Protein 4GL6 (pdb70)

Sequence (468 aa):
EISIKIETYLQEEYGEEFEVLSWNQPKLLPSDNGAIYATCISKNDPKHPFEGSYFNPEEPNSEIEIIYDGYGQRLLAKQESIEEAISQQAAENYYIQGDIIIPEEWQDIPVEEISQWKNYVDLCNQSNSDYKTLGSAWVYIDASTKGKTDEEEYQYEEVYRDKLGGQALLYVYYLDHKSFEKAEKILEIFTSGDEGSNFEDIIEGQPYFGTIRYGSDKFDDNLEIFKAAKQGKGHENEISIKIETYLQEEYGEEFEVLSWNQPKLLPSDNGAIYATCISKNDPKHPFEGSYFNPEEPNSEIEIIYDGYGQRLLAKQESIEEAISQAAENYYIQGDIIIPEEWQDIPVEEISQWKNYVDLCNQSNSDYKTLGSAWVYIDASTKGKTDEEEYQYEEVYRDKLGGQALLYVYYLDHKSFEKAEKILEIFTSGDEGSNFEDIIEGQPYFGTIRYGSDKFDDNLEIFKAAKQGK

Radius of gyration: 24.68 Å; Cα contacts (8 Å, |Δi|>4): 815; chains: 2; bounding box: 56×78×52 Å

Organism: Mediterraneibacter gnavus (strain ATCC 29149 / DSM 114966 / JCM 6515 / VPI C7-9) (NCBI:txid411470)

Secondary structure (DSSP, 8-state):
-HHHHHHHHHHHHHSS-EEEEEEE---SSTT----EEEEEEETTSTTS-EEEEEE--SSTTPPPEEEE--HHHHHHHH----HHHHHHH-SSEEEEEE----GGGTTS-HHHHTSHHHHHHHHBS-SSSB---EEEEEEEETT-----HHHHH--HHIIIIII-S-EEEEEEEE-HHHHHHHHHHHTTS-TT-S-HHHHHHHTTS-EEEE--TT-SS-SS-HHHHHHHHH--/-GGGSHHHHHHHHHHHHHSS-EEEEEEE---SSTT----EEEEEEETTSTTS-EEEEEE--SSTTPPPEEEE--HHHHHHHH----HHHHHHH-SSEEEEEE----GGGTTS-HHHHTSHHHHHHHHHHS-GGG-EEEEEEEEEETT-----HHHHH--HHIIIIII-SEEEEEEEEE-HHHHHHHHHHHTTS-TT-S-HHHHHHHTT--EEEE--TT-SS-SS-HHHHHHHHHT-

Foldseek 3Di:
DVQVLLQVVCCVVPVFGKGFLDKDADDPDPPDQHKIWTWMDTPVGQQATFIFIWGADDDPPGRIGGPAGGVLVVLLQVLLCVCVLVVQVFPDKDKAWFADDDPVCRPPDSVQSSPLVNVLVVQPPDPPGGDARTEIAMEGALVGHPDDLVRSQVSLCCQQPPNNFKYKYKYFHAHNVLSVVLSVQNRGDHPPRSDDVNCVSRPQTQMDIWIGGPDSGIPDDSVNSVCSNVPD/DVCQPPQNLLQVVCCVVPVFGKGFLDKDADDPDPPDQHKIWTWMDTPVGQQATFIFIWGFDDDPPGRIGGPAGGVLVVLLQVLLCVCVLVVQVFPDKDKAWFADQDPVCSPPDSVQCSPLVNVCVVLQVDDQVRFERTEIAMEGALVGHPQDLVRSQVSLCCQVPPSPGKYKYKYWHAHNVLSVVLSVQNRGDHPPRSDDVNVVSRPPTQMDIWIHGPDSGTPDDSVSSVCSNVPD

CATH classification: 3.10.450.570 (+1 more: 3.10.310.80)

B-factor: mean 61.01, std 19.53, range [30.27, 187.75]

InterPro domains:
  IPR032218 Protein of unknown function DUF5037 [PF16440] (29-270)

Solvent-accessible surface area: 22994 Å² total

Nearest PDB structures (foldseek):
  4gl6-assembly1_A  TM=1.002E+00  e=8.482E-48  Mediterraneibacter gnavus ATCC 29149
  6y2q-assembly1_B  TM=3.365E-01  e=1.304E+00  Escherichia coli K-12
  6y2r-assembly1_A  TM=3.409E-01  e=2.557E+00  Escherichia coli K-12
  6y2r-assembly1_B  TM=2.854E-01  e=1.666E+00  Escherichia coli K-12
  4gl6-assembly1_A  TM=9.861E-01  e=7.652E-46  Mediterraneibacter gnavus ATCC 29149

Structure (mmCIF, N/CA/C/O backbone):
data_4GL6
#
_entry.id   4GL6
#
_cell.length_a   148.653
_cell.length_b   84.139
_cell.length_c   53.031
_cell.angle_alpha   90.000
_cell.angle_beta   98.310
_cell.angle_gamma   90.000
#
_symmetry.space_group_name_H-M   'C 1 2 1'
#
loop_
_entity.id
_entity.type
_entity.pdbx_description
1 polymer 'hypothetical protein'
2 non-polymer GLYCEROL
3 water water
#
loop_
_atom_site.group_PDB
_atom_site.id
_atom_site.type_symbol
_atom_site.label_atom_id
_atom_site.label_alt_id
_atom_site.label_comp_id
_atom_site.label_asym_id
_atom_site.label_entity_id
_atom_site.label_seq_id
_atom_site.pdbx_PDB_ins_code
_atom_site.Cartn_x
_atom_site.Cartn_y
_atom_site.Cartn_z
_atom_site.occupancy
_atom_site.B_iso_or_equiv
_atom_site.auth_seq_id
_atom_site.auth_comp_id
_atom_site.auth_asym_id
_atom_site.auth_atom_id
_atom_site.pdbx_PDB_model_num
ATOM 1 N N . GLU A 1 5 ? 59.753 -12.333 -12.039 1.00 65.99 28 GLU A N 1
ATOM 2 C CA . GLU A 1 5 ? 58.527 -11.591 -11.673 1.00 66.36 28 GLU A CA 1
ATOM 3 C C . GLU A 1 5 ? 58.895 -10.499 -10.663 1.00 65.97 28 GLU A C 1
ATOM 4 O O . GLU A 1 5 ? 59.675 -10.720 -9.713 1.00 67.72 28 GLU A O 1
ATOM 10 N N . ILE A 1 6 ? 58.272 -9.343 -10.833 1.00 61.71 29 ILE A N 1
ATOM 11 C CA . ILE A 1 6 ? 58.541 -8.166 -10.000 1.00 57.95 29 ILE A CA 1
ATOM 12 C C . ILE A 1 6 ? 58.216 -8.370 -8.518 1.00 57.10 29 ILE A C 1
ATOM 13 O O . ILE A 1 6 ? 58.929 -7.875 -7.643 1.00 55.26 29 ILE A O 1
ATOM 18 N N . SER A 1 7 ? 57.167 -9.130 -8.242 1.00 60.90 30 SER A N 1
ATOM 19 C CA . SER A 1 7 ? 56.763 -9.403 -6.859 1.00 62.79 30 SER A CA 1
ATOM 20 C C . SER A 1 7 ? 57.814 -10.205 -6.109 1.00 65.43 30 SER A C 1
ATOM 21 O O . SER A 1 7 ? 58.132 -9.880 -4.963 1.00 67.59 30 SER A O 1
ATOM 24 N N . ILE A 1 8 ? 58.362 -11.222 -6.777 1.00 68.18 31 ILE A N 1
ATOM 25 C CA . ILE A 1 8 ? 59.380 -12.093 -6.184 1.00 69.75 31 ILE A CA 1
ATOM 26 C C . ILE A 1 8 ? 60.664 -11.297 -5.915 1.00 70.86 31 ILE A C 1
ATOM 27 O O . ILE A 1 8 ? 61.321 -11.528 -4.893 1.00 73.28 31 ILE A O 1
ATOM 32 N N . LYS A 1 9 ? 61.007 -10.363 -6.811 1.00 68.50 32 LYS A N 1
ATOM 33 C CA . LYS A 1 9 ? 62.192 -9.519 -6.615 1.00 67.24 32 LYS A CA 1
ATOM 34 C C . LYS A 1 9 ? 62.045 -8.664 -5.344 1.00 63.67 32 LYS A C 1
ATOM 35 O O . LYS A 1 9 ? 62.972 -8.601 -4.532 1.00 70.41 32 LYS A O 1
ATOM 41 N N . ILE A 1 10 ? 60.870 -8.060 -5.169 1.00 57.03 33 ILE A N 1
ATOM 42 C CA . ILE A 1 10 ? 60.572 -7.207 -4.009 1.00 53.85 33 ILE A CA 1
ATOM 43 C C . ILE A 1 10 ? 60.529 -8.031 -2.728 1.00 55.69 33 ILE A C 1
ATOM 44 O O . ILE A 1 10 ? 61.127 -7.633 -1.724 1.00 55.85 33 ILE A O 1
ATOM 49 N N . GLU A 1 11 ? 59.821 -9.161 -2.765 1.00 58.33 34 GLU A N 1
ATOM 50 C CA . GLU A 1 11 ? 59.749 -10.092 -1.618 1.00 59.13 34 GLU A CA 1
ATOM 51 C C . GLU A 1 11 ? 61.160 -10.561 -1.191 1.00 62.09 34 GLU A C 1
ATOM 52 O O . GLU A 1 11 ? 61.473 -10.576 0.011 1.00 63.86 34 GLU A O 1
ATOM 58 N N . THR A 1 12 ? 61.999 -10.911 -2.171 1.00 61.89 35 THR A N 1
ATOM 59 C CA . THR A 1 12 ? 63.369 -11.372 -1.896 1.00 64.25 35 THR A CA 1
ATOM 60 C C . THR A 1 12 ? 64.216 -10.276 -1.256 1.00 62.63 35 THR A C 1
ATOM 61 O O . THR A 1 12 ? 64.952 -10.544 -0.305 1.00 63.27 35 THR A O 1
ATOM 65 N N . TYR A 1 13 ? 64.090 -9.051 -1.763 1.00 59.41 36 TYR A N 1
ATOM 66 C CA . TYR A 1 13 ? 64.816 -7.916 -1.195 1.00 58.45 36 TYR A CA 1
ATOM 67 C C . TYR A 1 13 ? 64.435 -7.668 0.279 1.00 57.42 36 TYR A C 1
ATOM 68 O O . TYR A 1 13 ? 65.314 -7.591 1.133 1.00 61.67 36 TYR A O 1
ATOM 77 N N . LEU A 1 14 ? 63.136 -7.525 0.545 1.00 55.10 37 LEU A N 1
ATOM 78 C CA . LEU A 1 14 ? 62.618 -7.255 1.896 1.00 54.73 37 LEU A CA 1
ATOM 79 C C . LEU A 1 14 ? 63.051 -8.303 2.923 1.00 60.52 37 LEU A C 1
ATOM 80 O O . LEU A 1 14 ? 63.479 -7.942 4.037 1.00 62.04 37 LEU A O 1
ATOM 85 N N . GLN A 1 15 ? 62.990 -9.580 2.528 1.00 66.00 38 GLN A N 1
ATOM 86 C CA . GLN A 1 15 ? 63.424 -10.678 3.394 1.00 70.94 38 GLN A CA 1
ATOM 87 C C . GLN A 1 15 ? 64.924 -10.601 3.679 1.00 74.30 38 GLN A C 1
ATOM 88 O O . GLN A 1 15 ? 65.328 -10.710 4.837 1.00 75.46 38 GLN A O 1
ATOM 94 N N . GLU A 1 16 ? 65.727 -10.421 2.628 1.00 74.05 39 GLU A N 1
ATOM 95 C CA . GLU A 1 16 ? 67.179 -10.256 2.772 1.00 78.33 39 GLU A CA 1
ATOM 96 C C . GLU A 1 16 ? 67.545 -9.020 3.600 1.00 74.98 39 GLU A C 1
ATOM 97 O O . GLU A 1 16 ? 68.480 -9.074 4.383 1.00 73.72 39 GLU A O 1
ATOM 103 N N . GLU A 1 17 ? 66.796 -7.931 3.448 1.00 75.71 40 GLU A N 1
ATOM 104 C CA . GLU A 1 17 ? 67.088 -6.685 4.171 1.00 75.46 40 GLU A CA 1
ATOM 105 C C . GLU A 1 17 ? 66.651 -6.692 5.643 1.00 72.78 40 GLU A C 1
ATOM 106 O O . GLU A 1 17 ? 67.327 -6.074 6.462 1.00 67.95 40 GLU A O 1
ATOM 112 N N . TYR A 1 18 ? 65.559 -7.390 5.979 1.00 70.67 41 TYR A N 1
ATOM 113 C CA . TYR A 1 18 ? 64.976 -7.322 7.337 1.00 68.76 41 TYR A CA 1
ATOM 114 C C . TYR A 1 18 ? 64.793 -8.610 8.170 1.00 71.09 41 TYR A C 1
ATOM 115 O O . TYR A 1 18 ? 64.334 -8.515 9.310 1.00 73.80 41 TYR A O 1
ATOM 124 N N . GLY A 1 19 ? 65.115 -9.793 7.636 1.00 72.94 42 GLY A N 1
ATOM 125 C CA . GLY A 1 19 ? 65.029 -11.062 8.410 1.00 80.22 42 GLY A CA 1
ATOM 126 C C . GLY A 1 19 ? 63.724 -11.850 8.366 1.00 83.72 42 GLY A C 1
ATOM 127 O O . GLY A 1 19 ? 63.757 -13.078 8.335 1.00 92.76 42 GLY A O 1
ATOM 128 N N . GLU A 1 20 ? 62.588 -11.150 8.389 1.00 83.69 43 GLU A N 1
ATOM 129 C CA . GLU A 1 20 ? 61.250 -11.759 8.298 1.00 81.89 43 GLU A CA 1
ATOM 130 C C . GLU A 1 20 ? 60.916 -12.028 6.847 1.00 79.77 43 GLU A C 1
ATOM 131 O O . GLU A 1 20 ? 61.616 -11.556 5.955 1.00 79.83 43 GLU A O 1
ATOM 137 N N . GLU A 1 21 ? 59.815 -12.741 6.613 1.00 75.02 44 GLU A N 1
ATOM 138 C CA . GLU A 1 21 ? 59.318 -12.961 5.250 1.00 76.38 44 GLU A CA 1
ATOM 139 C C . GLU A 1 21 ? 58.114 -12.039 5.014 1.00 72.38 44 GLU A C 1
ATOM 140 O O . GLU A 1 21 ? 57.377 -11.686 5.952 1.00 65.25 44 GLU A O 1
ATOM 146 N N . PHE A 1 22 ? 57.970 -11.636 3.751 1.00 67.87 45 PHE A N 1
ATOM 147 C CA . PHE A 1 22 ? 56.974 -10.676 3.303 1.00 63.00 45 PHE A CA 1
ATOM 148 C C . PHE A 1 22 ? 56.240 -11.192 2.078 1.00 63.50 45 PHE A C 1
ATOM 149 O O . PHE A 1 22 ? 56.681 -12.141 1.434 1.00 66.98 45 PHE A O 1
ATOM 157 N N . GLU A 1 23 ? 55.123 -10.534 1.774 1.00 63.53 46 GLU A N 1
ATOM 158 C CA . GLU A 1 23 ? 54.296 -10.833 0.611 1.00 63.84 46 GLU A CA 1
ATOM 159 C C . GLU A 1 23 ? 53.920 -9.495 -0.033 1.00 59.79 46 GLU A C 1
ATOM 160 O O . GLU A 1 23 ? 53.582 -8.545 0.667 1.00 56.51 46 GLU A O 1
ATOM 166 N N . VAL A 1 24 ? 54.040 -9.415 -1.354 1.00 60.09 47 VAL A N 1
ATOM 167 C CA . VAL A 1 24 ? 53.594 -8.261 -2.122 1.00 53.10 47 VAL A CA 1
ATOM 168 C C . VAL A 1 24 ? 52.171 -8.637 -2.492 1.00 51.12 47 VAL A C 1
ATOM 169 O O . VAL A 1 24 ? 51.971 -9.558 -3.266 1.00 52.37 47 VAL A O 1
ATOM 173 N N . LEU A 1 25 ? 51.186 -7.955 -1.914 1.00 52.39 48 LEU A N 1
ATOM 174 C CA . LEU A 1 25 ? 49.764 -8.227 -2.216 1.00 49.93 48 LEU A CA 1
ATOM 175 C C . LEU A 1 25 ? 49.406 -7.793 -3.632 1.00 48.26 48 LEU A C 1
ATOM 176 O O . LEU A 1 25 ? 48.650 -8.464 -4.312 1.00 49.88 48 LEU A O 1
ATOM 181 N N . SER A 1 26 ? 49.950 -6.664 -4.064 1.00 51.39 49 SER A N 1
ATOM 182 C CA . SER A 1 26 ? 49.732 -6.139 -5.422 1.00 50.06 49 SER A CA 1
ATOM 183 C C . SER A 1 26 ? 50.712 -5.010 -5.711 1.00 50.93 49 SER A C 1
ATOM 184 O O . SER A 1 26 ? 51.379 -4.478 -4.803 1.00 49.36 49 SER A O 1
ATOM 187 N N . TRP A 1 27 ? 50.805 -4.662 -6.983 1.00 50.40 50 TRP A N 1
ATOM 188 C CA . TRP A 1 27 ? 51.625 -3.539 -7.376 1.00 47.96 50 TRP A CA 1
ATOM 189 C C . TRP A 1 27 ? 51.099 -2.856 -8.577 1.00 48.16 50 TRP A C 1
ATOM 190 O O . TRP A 1 27 ? 50.454 -3.452 -9.438 1.00 53.03 50 TRP A O 1
ATOM 201 N N . ASN A 1 28 ? 51.487 -1.600 -8.649 1.00 48.06 51 ASN A N 1
ATOM 202 C CA . ASN A 1 28 ? 50.972 -0.642 -9.563 1.00 52.91 51 ASN A CA 1
ATOM 203 C C . ASN A 1 28 ? 52.137 0.110 -10.249 1.00 49.32 51 ASN A C 1
ATOM 204 O O . ASN A 1 28 ? 53.117 0.446 -9.584 1.00 46.39 51 ASN A O 1
ATOM 209 N N . GLN A 1 29 ? 52.044 0.328 -11.567 1.00 45.67 52 GLN A N 1
ATOM 210 C CA . GLN A 1 29 ? 53.080 1.055 -12.326 1.00 45.31 52 GLN A CA 1
ATOM 211 C C . GLN A 1 29 ? 52.411 2.012 -13.281 1.00 44.57 52 GLN A C 1
ATOM 212 O O . GLN A 1 29 ? 52.245 1.690 -14.452 1.00 47.67 52 GLN A O 1
ATOM 218 N N . PRO A 1 30 ? 52.022 3.200 -12.796 1.00 46.22 53 PRO A N 1
ATOM 219 C CA . PRO A 1 30 ? 51.367 4.178 -13.700 1.00 48.80 53 PRO A CA 1
ATOM 220 C C . PRO A 1 30 ? 52.308 4.541 -14.834 1.00 52.62 53 PRO A C 1
ATOM 221 O O . PRO A 1 30 ? 53.519 4.634 -14.636 1.00 59.49 53 PRO A O 1
ATOM 225 N N . LYS A 1 31 ? 51.734 4.726 -16.006 1.00 58.23 54 LYS A N 1
ATOM 226 C CA . LYS A 1 31 ? 52.499 4.848 -17.262 1.00 64.74 54 LYS A CA 1
ATOM 227 C C . LYS A 1 31 ? 51.455 4.913 -18.320 1.00 68.65 54 LYS A C 1
ATOM 228 O O . LYS A 1 31 ? 50.467 4.192 -18.199 1.00 67.40 54 LYS A O 1
ATOM 234 N N . LEU A 1 32 ? 51.664 5.743 -19.341 1.00 72.20 55 LEU A N 1
ATOM 235 C CA . LEU A 1 32 ? 50.685 5.882 -20.417 1.00 73.20 55 LEU A CA 1
ATOM 236 C C . LEU A 1 32 ? 50.975 4.829 -21.507 1.00 74.89 55 LEU A C 1
ATOM 237 O O . LEU A 1 32 ? 50.035 4.324 -22.119 1.00 80.98 55 LEU A O 1
ATOM 242 N N . LEU A 1 33 ? 52.253 4.509 -21.741 1.00 72.83 56 LEU A N 1
ATOM 243 C CA . LEU A 1 33 ? 52.673 3.503 -22.728 1.00 76.64 56 LEU A CA 1
ATOM 244 C C . LEU A 1 33 ? 53.346 2.311 -22.031 1.00 77.29 56 LEU A C 1
ATOM 245 O O . LEU A 1 33 ? 54.022 2.541 -21.047 1.00 76.44 56 LEU A O 1
ATOM 250 N N . PRO A 1 34 ? 53.202 1.045 -22.546 1.00 94.00 57 PRO A N 1
ATOM 251 C CA . PRO A 1 34 ? 53.920 -0.095 -21.902 1.00 91.08 57 PRO A CA 1
ATOM 252 C C . PRO A 1 34 ? 55.463 0.079 -21.935 1.00 84.18 57 PRO A C 1
ATOM 253 O O . PRO A 1 34 ? 56.167 -0.431 -21.071 1.00 87.81 57 PRO A O 1
ATOM 257 N N . SER A 1 35 ? 55.940 0.794 -22.946 1.00 83.14 58 SER A N 1
ATOM 258 C CA . SER A 1 35 ? 57.327 1.226 -23.099 1.00 82.57 58 SER A CA 1
ATOM 259 C C . SER A 1 35 ? 57.911 2.042 -21.925 1.00 78.21 58 SER A C 1
ATOM 260 O O . SER A 1 35 ? 59.115 1.990 -21.705 1.00 75.86 58 SER A O 1
ATOM 263 N N . ASP A 1 36 ? 57.088 2.804 -21.198 1.00 81.53 59 ASP A N 1
ATOM 264 C CA . ASP A 1 36 ? 57.585 3.632 -20.076 1.00 86.25 59 ASP A CA 1
ATOM 265 C C . ASP A 1 36 ? 57.914 2.683 -18.932 1.00 79.47 59 ASP A C 1
ATOM 266 O O . ASP A 1 36 ? 57.186 1.710 -18.713 1.00 80.69 59 ASP A O 1
ATOM 271 N N . ASN A 1 37 ? 59.008 2.964 -18.233 1.00 70.95 60 ASN A N 1
ATOM 272 C CA . ASN A 1 37 ? 59.439 2.160 -17.106 1.00 68.54 60 ASN A CA 1
ATOM 273 C C . ASN A 1 37 ? 59.512 3.068 -15.874 1.00 67.35 60 ASN A C 1
ATOM 274 O O . ASN A 1 37 ? 60.568 3.249 -15.255 1.00 66.94 60 ASN A O 1
ATOM 279 N N . GLY A 1 38 ? 58.362 3.643 -15.529 1.00 59.12 61 GLY A N 1
ATOM 280 C CA . GLY A 1 38 ? 58.242 4.474 -14.343 1.00 54.90 61 GLY A CA 1
ATOM 281 C C . GLY A 1 38 ? 58.348 3.703 -13.031 1.00 51.81 61 GLY A C 1
ATOM 282 O O . GLY A 1 38 ? 58.528 2.479 -13.010 1.00 52.10 61 GLY A O 1
ATOM 283 N N . ALA A 1 39 ? 58.220 4.437 -11.929 1.00 47.54 62 ALA A N 1
ATOM 284 C CA . ALA A 1 39 ? 58.284 3.858 -10.592 1.00 45.05 62 ALA A CA 1
ATOM 285 C C . ALA A 1 39 ? 57.190 2.792 -10.376 1.00 45.26 62 ALA A C 1
ATOM 286 O O . ALA A 1 39 ? 56.075 2.918 -10.921 1.00 46.13 62 ALA A O 1
ATOM 288 N N . ILE A 1 40 ? 57.533 1.745 -9.618 1.00 42.41 63 ILE A N 1
ATOM 289 C CA . ILE A 1 40 ? 56.623 0.665 -9.250 1.00 42.14 63 ILE A CA 1
ATOM 290 C C . ILE A 1 40 ? 56.217 0.895 -7.804 1.00 42.78 63 ILE A C 1
ATOM 291 O O . ILE A 1 40 ? 57.086 0.944 -6.920 1.00 44.40 63 ILE A O 1
ATOM 296 N N . TYR A 1 41 ? 54.907 1.008 -7.567 1.00 43.53 64 TYR A N 1
ATOM 297 C CA . TYR A 1 41 ? 5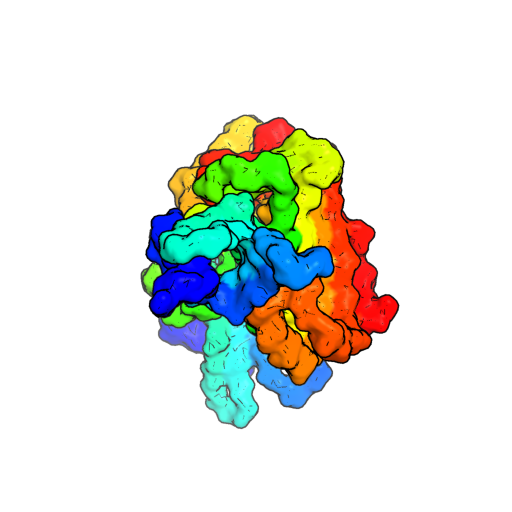4.325 1.208 -6.227 1.00 43.97 64 TYR A CA 1
ATOM 298 C C . TYR A 1 41 ? 53.695 -0.125 -5.777 1.00 41.69 64 TYR A C 1
ATOM 299 O O . TYR A 1 41 ? 52.684 -0.543 -6.309 1.00 43.24 64 TYR A O 1
ATOM 308 N N . ALA A 1 42 ? 54.308 -0.752 -4.780 1.00 41.48 65 ALA A N 1
ATOM 309 C CA . ALA A 1 42 ? 53.938 -2.070 -4.279 1.00 45.36 65 ALA A CA 1
ATOM 310 C C . ALA A 1 42 ? 53.271 -2.040 -2.899 1.00 48.54 65 ALA A C 1
ATOM 311 O O . ALA A 1 42 ? 53.849 -1.472 -1.969 1.00 47.20 65 ALA A O 1
ATOM 313 N N . THR A 1 43 ? 52.095 -2.677 -2.762 1.00 45.80 66 THR A N 1
ATOM 314 C CA . THR A 1 43 ? 51.411 -2.838 -1.470 1.00 44.22 66 THR A CA 1
ATOM 315 C C . THR A 1 43 ? 51.928 -4.142 -0.869 1.00 45.56 66 THR A C 1
ATOM 316 O O . THR A 1 43 ? 51.664 -5.221 -1.406 1.00 46.97 66 THR A O 1
ATOM 320 N N . CYS A 1 44 ? 52.640 -4.028 0.248 1.00 45.66 67 CYS A N 1
ATOM 321 C CA . CYS A 1 44 ? 53.315 -5.159 0.890 1.00 50.33 67 CYS A CA 1
ATOM 322 C C . CYS A 1 44 ? 52.823 -5.438 2.312 1.00 48.32 67 CYS A C 1
ATOM 323 O O . CYS A 1 44 ? 52.291 -4.550 2.961 1.00 50.28 67 CYS A O 1
ATOM 326 N N . ILE A 1 45 ? 53.004 -6.675 2.779 1.00 48.82 68 ILE A N 1
ATOM 327 C CA . ILE A 1 45 ? 52.757 -7.061 4.185 1.00 53.06 68 ILE A CA 1
ATOM 328 C C . ILE A 1 45 ? 53.908 -7.940 4.669 1.00 57.15 68 ILE A C 1
ATOM 329 O O . ILE A 1 45 ? 54.600 -8.561 3.851 1.00 54.78 68 ILE A O 1
ATOM 334 N N . SER A 1 46 ? 54.139 -7.947 5.980 1.00 60.20 69 SER A N 1
ATOM 335 C CA . SER A 1 46 ? 55.069 -8.894 6.595 1.00 61.63 69 SER A CA 1
ATOM 336 C C . SER A 1 46 ? 54.137 -10.026 7.044 1.00 65.74 69 SER A C 1
ATOM 337 O O . SER A 1 46 ? 53.009 -9.751 7.482 1.00 65.62 69 SER A O 1
ATOM 340 N N . LYS A 1 47 ? 54.577 -11.283 6.917 1.00 71.52 70 LYS A N 1
ATOM 341 C CA . LYS A 1 47 ? 53.747 -12.428 7.335 1.00 72.93 70 LYS A CA 1
ATOM 342 C C . LYS A 1 47 ? 53.380 -12.314 8.817 1.00 69.30 70 LYS A C 1
ATOM 343 O O . LYS A 1 47 ? 52.298 -12.723 9.198 1.00 67.77 70 LYS A O 1
ATOM 349 N N . ASN A 1 48 ? 54.272 -11.734 9.625 1.00 69.58 71 ASN A N 1
ATOM 350 C CA . ASN A 1 48 ? 54.013 -11.500 11.054 1.00 73.63 71 ASN A CA 1
ATOM 351 C C . ASN A 1 48 ? 53.007 -10.414 11.385 1.00 69.32 71 ASN A C 1
ATOM 352 O O . ASN A 1 48 ? 52.541 -10.385 12.506 1.00 73.74 71 ASN A O 1
ATOM 357 N N . ASP A 1 49 ? 52.693 -9.519 10.445 1.00 72.70 72 ASP A N 1
ATOM 358 C CA . ASP A 1 49 ? 51.688 -8.432 10.639 1.00 64.76 72 ASP A CA 1
ATOM 359 C C . ASP A 1 49 ? 50.821 -8.370 9.372 1.00 58.21 72 ASP A C 1
ATOM 360 O O . ASP A 1 49 ? 50.668 -7.325 8.745 1.00 55.90 72 ASP A O 1
ATOM 365 N N . PRO A 1 50 ? 50.207 -9.505 9.024 1.00 62.37 73 PRO A N 1
ATOM 366 C CA . PRO A 1 50 ? 49.530 -9.641 7.740 1.00 62.38 73 PRO A CA 1
ATOM 367 C C . PRO A 1 50 ? 48.291 -8.795 7.475 1.00 57.82 73 PRO A C 1
ATOM 368 O O . PRO A 1 50 ? 47.904 -8.695 6.315 1.00 54.84 73 PRO A O 1
ATOM 372 N N . LYS A 1 51 ? 47.673 -8.216 8.503 1.00 59.54 74 LYS A N 1
ATOM 373 C CA . LYS A 1 51 ? 46.450 -7.425 8.300 1.00 61.85 74 LYS A CA 1
ATOM 374 C C . LYS A 1 51 ? 46.714 -5.940 7.978 1.00 57.88 74 LYS A C 1
ATOM 375 O O . LYS A 1 51 ? 45.773 -5.256 7.597 1.00 55.13 74 LYS A O 1
ATOM 381 N N . HIS A 1 52 ? 47.961 -5.454 8.113 1.00 52.95 75 HIS A N 1
ATOM 382 C CA . HIS A 1 52 ? 48.309 -4.026 7.914 1.00 45.85 75 HIS A CA 1
ATOM 383 C C . HIS A 1 52 ? 49.321 -3.750 6.833 1.00 45.20 75 HIS A C 1
ATOM 384 O O . HIS A 1 52 ? 50.547 -3.707 7.097 1.00 46.92 75 HIS A O 1
ATOM 391 N N . PRO A 1 53 ? 48.842 -3.523 5.601 1.00 43.28 76 PRO A N 1
ATOM 392 C CA . PRO A 1 53 ? 49.783 -3.329 4.499 1.00 44.33 76 PRO A CA 1
ATOM 393 C C . PRO A 1 53 ? 50.514 -1.991 4.500 1.00 43.79 76 PRO A C 1
ATOM 394 O O . PRO A 1 53 ? 50.092 -1.053 5.164 1.00 42.07 76 PRO A O 1
ATOM 398 N N . PHE A 1 54 ? 51.627 -1.947 3.770 1.00 46.86 77 PHE A N 1
ATOM 399 C CA . PHE A 1 54 ? 52.431 -0.732 3.595 1.00 48.15 77 PHE A CA 1
ATOM 400 C C . PHE A 1 54 ? 52.931 -0.618 2.166 1.00 50.13 77 PHE A C 1
ATOM 401 O O . PHE A 1 54 ? 53.141 -1.640 1.511 1.00 55.41 77 PHE A O 1
ATOM 409 N N . GLU A 1 55 ? 53.108 0.622 1.699 1.00 51.55 78 GLU A N 1
ATOM 410 C CA . GLU A 1 55 ? 53.535 0.884 0.326 1.00 50.62 78 GLU A CA 1
ATOM 411 C C . GLU A 1 55 ? 55.041 1.098 0.262 1.00 49.49 78 GLU A C 1
ATOM 412 O O . GLU A 1 55 ? 55.641 1.632 1.181 1.00 56.39 78 GLU A O 1
ATOM 418 N N . GLY A 1 56 ? 55.632 0.612 -0.823 1.00 49.83 79 GLY A N 1
ATOM 419 C CA . GLY A 1 56 ? 57.051 0.738 -1.136 1.00 45.39 79 GLY A CA 1
ATOM 420 C C . GLY A 1 56 ? 57.176 1.188 -2.586 1.00 45.08 79 GLY A C 1
ATOM 421 O O . GLY A 1 56 ? 56.315 0.899 -3.415 1.00 47.32 79 GLY A O 1
ATOM 422 N N . SER A 1 57 ? 58.267 1.877 -2.884 1.00 47.29 80 SER A N 1
ATOM 423 C CA . SER A 1 57 ? 58.515 2.479 -4.179 1.00 46.46 80 SER A CA 1
ATOM 424 C C . SER A 1 57 ? 59.791 1.818 -4.758 1.00 48.38 80 SER A C 1
ATOM 425 O O . SER A 1 57 ? 60.824 1.833 -4.103 1.00 52.22 80 SER A O 1
ATOM 428 N N . TYR A 1 58 ? 59.699 1.205 -5.950 1.00 48.02 81 TYR A N 1
ATOM 429 C CA . TYR A 1 58 ? 60.826 0.488 -6.602 1.00 47.85 81 TYR A CA 1
ATOM 430 C C . TYR A 1 58 ? 60.976 0.845 -8.092 1.00 50.18 81 TYR A C 1
ATOM 431 O O . TYR A 1 58 ? 60.076 1.418 -8.694 1.00 45.48 81 TYR A O 1
ATOM 440 N N . PHE A 1 59 ? 62.146 0.528 -8.651 1.00 55.36 82 PHE A N 1
ATOM 441 C CA . PHE A 1 59 ? 62.451 0.686 -10.088 1.00 59.43 82 PHE A CA 1
ATOM 442 C C . PHE A 1 59 ? 63.033 -0.648 -10.551 1.00 57.35 82 PHE A C 1
ATOM 443 O O . PHE A 1 59 ? 63.901 -1.198 -9.871 1.00 54.99 82 PHE A O 1
ATOM 451 N N . ASN A 1 60 ? 62.529 -1.158 -11.677 1.00 56.20 83 ASN A N 1
ATOM 452 C CA . ASN A 1 60 ? 62.950 -2.441 -12.235 1.00 59.60 83 ASN A CA 1
ATOM 453 C C . ASN A 1 60 ? 63.650 -2.178 -13.566 1.00 63.92 83 ASN A C 1
ATOM 454 O O . ASN A 1 60 ? 62.974 -1.795 -14.518 1.00 60.27 83 ASN A O 1
ATOM 459 N N . PRO A 1 61 ? 64.997 -2.384 -13.643 1.00 70.00 84 PRO A N 1
ATOM 460 C CA . PRO A 1 61 ? 65.718 -2.084 -14.898 1.00 73.31 84 PRO A CA 1
ATOM 461 C C . PRO A 1 61 ? 65.280 -2.892 -16.132 1.00 80.07 84 PRO A C 1
ATOM 462 O O . PRO A 1 61 ? 64.748 -3.995 -15.987 1.00 77.55 84 PRO A O 1
ATOM 466 N N . GLU A 1 62 ? 65.554 -2.337 -17.318 1.00 91.25 85 GLU A N 1
ATOM 467 C CA . GLU A 1 62 ? 65.136 -2.901 -18.621 1.00 99.52 85 GLU A CA 1
ATOM 468 C C . GLU A 1 62 ? 65.612 -4.345 -18.916 1.00 100.68 85 GLU A C 1
ATOM 469 O O . GLU A 1 62 ? 64.782 -5.247 -18.975 1.00 96.07 85 GLU A O 1
ATOM 475 N N . GLU A 1 63 ? 66.928 -4.544 -19.064 1.00 108.49 86 GLU A N 1
ATOM 476 C CA . GLU A 1 63 ? 67.576 -5.862 -19.401 1.00 115.39 86 GLU A CA 1
ATOM 477 C C . GLU A 1 63 ? 67.201 -7.041 -18.436 1.00 106.67 86 GLU A C 1
ATOM 478 O O . GLU A 1 63 ? 66.765 -6.785 -17.307 1.00 92.72 86 GLU A O 1
ATOM 484 N N . PRO A 1 64 ? 67.393 -8.323 -18.871 1.00 120.89 87 PRO A N 1
ATOM 485 C CA . PRO A 1 64 ? 66.898 -9.474 -18.087 1.00 118.25 87 PRO A CA 1
ATOM 486 C C . PRO A 1 64 ? 67.684 -9.818 -16.820 1.00 113.36 87 PRO A C 1
ATOM 487 O O . PRO A 1 64 ? 68.879 -9.507 -16.730 1.00 106.39 87 PRO A O 1
ATOM 491 N N . ASN A 1 65 ? 66.990 -10.454 -15.866 1.00 109.57 88 ASN A N 1
ATOM 492 C CA . ASN A 1 65 ? 67.549 -10.854 -14.557 1.00 109.22 88 ASN A CA 1
ATOM 493 C C . ASN A 1 65 ? 68.146 -9.690 -13.755 1.00 106.58 88 ASN A C 1
ATOM 494 O O . ASN A 1 65 ? 69.088 -9.876 -12.974 1.00 112.54 88 ASN A O 1
ATOM 499 N N . SER A 1 66 ? 67.576 -8.498 -13.945 1.00 97.77 89 SER A N 1
ATOM 500 C CA . SER A 1 66 ? 68.055 -7.273 -13.305 1.00 91.98 89 SER A CA 1
ATOM 501 C C . SER A 1 66 ? 67.685 -7.273 -11.838 1.00 85.70 89 SER A C 1
ATOM 502 O O . SER A 1 66 ? 66.591 -7.726 -11.484 1.00 86.99 89 SER A O 1
ATOM 505 N N . GLU A 1 67 ? 68.598 -6.799 -10.991 1.00 82.29 90 GLU A N 1
ATOM 506 C CA . GLU A 1 67 ? 68.317 -6.694 -9.565 1.00 83.77 90 GLU A CA 1
ATOM 507 C C . GLU A 1 67 ? 67.483 -5.444 -9.373 1.00 75.96 90 GLU A C 1
ATOM 508 O O . GLU A 1 67 ? 67.796 -4.388 -9.940 1.00 76.66 90 GLU A O 1
ATOM 514 N N . ILE A 1 68 ? 66.407 -5.590 -8.602 1.00 68.30 91 ILE A N 1
ATOM 515 C CA . ILE A 1 68 ? 65.454 -4.506 -8.355 1.00 63.55 91 ILE A CA 1
ATOM 516 C C . ILE A 1 68 ? 66.142 -3.364 -7.594 1.00 62.85 91 ILE A C 1
ATOM 517 O O . ILE A 1 68 ? 66.957 -3.625 -6.711 1.00 65.80 91 ILE A O 1
ATOM 522 N N . GLU A 1 69 ? 65.840 -2.118 -7.970 1.00 60.73 92 GLU A N 1
ATOM 523 C CA . GLU A 1 69 ? 66.369 -0.915 -7.299 1.00 59.11 92 GLU A CA 1
ATOM 524 C C . GLU A 1 69 ? 65.284 -0.356 -6.370 1.00 55.52 92 GLU A C 1
ATOM 525 O O . GLU A 1 69 ? 64.090 -0.454 -6.663 1.00 53.94 92 GLU A O 1
ATOM 531 N N . ILE A 1 70 ? 65.707 0.225 -5.254 1.00 52.33 93 ILE A N 1
ATOM 532 C CA . ILE A 1 70 ? 64.805 0.721 -4.221 1.00 50.21 93 ILE A CA 1
ATOM 533 C C . ILE A 1 70 ? 64.761 2.243 -4.254 1.00 50.51 93 ILE A C 1
ATOM 534 O O . ILE A 1 70 ? 65.798 2.885 -4.098 1.00 52.86 93 ILE A O 1
ATOM 539 N N . ILE A 1 71 ? 63.580 2.815 -4.475 1.00 46.91 94 ILE A N 1
ATOM 540 C CA . ILE A 1 71 ? 63.402 4.263 -4.381 1.00 47.88 94 ILE A CA 1
ATOM 541 C C . ILE A 1 71 ? 63.257 4.497 -2.863 1.00 50.83 94 ILE A C 1
ATOM 542 O O . ILE A 1 71 ? 64.081 5.187 -2.255 1.00 55.37 94 ILE A O 1
ATOM 547 N N . TYR A 1 72 ? 62.232 3.885 -2.265 1.00 50.67 95 TYR A N 1
ATOM 548 C CA . TYR A 1 72 ? 62.053 3.853 -0.799 1.00 49.69 95 TYR A CA 1
ATOM 549 C C . TYR A 1 72 ? 61.155 2.668 -0.436 1.00 49.36 95 TYR A C 1
ATOM 550 O O . TYR A 1 72 ? 59.989 2.666 -0.820 1.00 43.77 95 TYR A O 1
ATOM 559 N N . ASP A 1 73 ? 61.706 1.683 0.293 1.00 54.12 96 ASP A N 1
ATOM 560 C CA . ASP A 1 73 ? 60.975 0.427 0.619 1.00 52.68 96 ASP A CA 1
ATOM 561 C C . ASP A 1 73 ? 59.742 0.535 1.508 1.00 50.18 96 ASP A C 1
ATOM 562 O O . ASP A 1 73 ? 58.919 -0.389 1.547 1.00 53.18 96 ASP A O 1
ATOM 567 N N . GLY A 1 74 ? 59.647 1.654 2.224 1.00 49.56 97 GLY A N 1
ATOM 568 C CA . GLY A 1 74 ? 58.517 1.955 3.081 1.00 48.28 97 GLY A CA 1
ATOM 569 C C . GLY A 1 74 ? 58.431 1.218 4.391 1.00 46.69 97 GLY A C 1
ATOM 570 O O . GLY A 1 74 ? 57.440 1.397 5.088 1.00 47.90 97 GLY A O 1
ATOM 571 N N . TYR A 1 75 ? 59.449 0.424 4.748 1.00 47.84 98 TYR A N 1
ATOM 572 C CA . TYR A 1 75 ? 59.366 -0.417 5.941 1.00 48.93 98 TYR A CA 1
ATOM 573 C C . TYR A 1 75 ? 59.586 0.330 7.227 1.00 49.26 98 TYR A C 1
ATOM 574 O O . TYR A 1 75 ? 58.914 0.032 8.215 1.00 54.42 98 TYR A O 1
ATOM 583 N N . GLY A 1 76 ? 60.519 1.280 7.239 1.00 51.47 99 GLY A N 1
ATOM 584 C CA . GLY A 1 76 ? 60.760 2.108 8.441 1.00 56.08 99 GLY A CA 1
ATOM 585 C C . GLY A 1 76 ? 59.494 2.873 8.798 1.00 51.15 99 GLY A C 1
ATOM 586 O O . GLY A 1 76 ? 59.078 2.955 9.962 1.00 55.53 99 GLY A O 1
ATOM 587 N N . GLN A 1 77 ? 58.886 3.397 7.750 1.00 47.62 100 GLN A N 1
ATOM 588 C CA . GLN A 1 77 ? 57.609 4.071 7.796 1.00 47.87 100 GLN A CA 1
ATOM 589 C C . GLN A 1 77 ? 56.526 3.172 8.422 1.00 45.62 100 GLN A C 1
ATOM 590 O O . GLN A 1 77 ? 55.758 3.620 9.270 1.00 46.88 100 GLN A O 1
ATOM 596 N N . ARG A 1 78 ? 56.472 1.912 7.991 1.00 49.35 101 ARG A N 1
ATOM 597 C CA . ARG A 1 78 ? 55.497 0.932 8.509 1.00 50.06 101 ARG A CA 1
ATOM 598 C C . ARG A 1 78 ? 55.677 0.657 9.994 1.00 49.37 101 ARG A C 1
ATOM 599 O O . ARG A 1 78 ? 54.693 0.559 10.725 1.00 52.13 101 ARG A O 1
ATOM 607 N N . LEU A 1 79 ? 56.923 0.507 10.418 1.00 47.58 102 LEU A N 1
ATOM 608 C CA . LEU A 1 79 ? 57.225 0.281 11.824 1.00 50.36 102 LEU A CA 1
ATOM 609 C C . LEU A 1 79 ? 56.757 1.458 12.688 1.00 51.36 102 LEU A C 1
ATOM 610 O O . LEU A 1 79 ? 56.289 1.237 13.814 1.00 56.55 102 LEU A O 1
ATOM 615 N N . LEU A 1 80 ? 56.870 2.689 12.168 1.00 48.88 103 LEU A N 1
ATOM 616 C CA . LEU A 1 80 ? 56.382 3.878 12.882 1.00 47.11 103 LEU A CA 1
ATOM 617 C C . LEU A 1 80 ? 54.830 3.836 12.950 1.00 47.74 103 LEU A C 1
ATOM 618 O O . LEU A 1 80 ? 54.261 4.080 14.012 1.00 51.92 103 LEU A O 1
ATOM 623 N N . ALA A 1 81 ? 54.176 3.483 11.841 1.00 42.99 104 ALA A N 1
ATOM 624 C CA . ALA A 1 81 ? 52.712 3.286 11.798 1.00 43.60 104 ALA A CA 1
ATOM 625 C C . ALA A 1 81 ? 52.256 2.225 12.787 1.00 46.12 104 ALA A C 1
ATOM 626 O O . ALA A 1 81 ? 51.278 2.442 13.488 1.00 49.40 104 ALA A O 1
ATOM 628 N N . LYS A 1 82 ? 52.980 1.102 12.859 1.00 48.08 105 LYS A N 1
ATOM 629 C CA . LYS A 1 82 ? 52.662 0.007 13.802 1.00 50.71 105 LYS A CA 1
ATOM 630 C C . LYS A 1 82 ? 52.610 0.525 15.257 1.00 49.33 105 LYS A C 1
ATOM 631 O O . LYS A 1 82 ? 51.701 0.168 16.032 1.00 50.58 105 LYS A O 1
ATOM 637 N N . GLN A 1 83 ? 53.565 1.382 15.603 1.00 49.39 106 GLN A N 1
ATOM 638 C CA . GLN A 1 83 ? 53.616 1.990 16.938 1.00 53.98 106 GLN A CA 1
ATOM 639 C C . GLN A 1 83 ? 52.485 2.972 17.185 1.00 53.49 106 GLN A C 1
ATOM 640 O O . GLN A 1 83 ? 51.938 3.012 18.286 1.00 61.38 106 GLN A O 1
ATOM 654 N N . GLU A 1 85 ? 49.511 2.924 15.706 1.00 51.64 108 GLU A N 1
ATOM 655 C CA . GLU A 1 85 ? 48.370 2.017 15.827 1.00 52.52 108 GLU A CA 1
ATOM 656 C C . GLU A 1 85 ? 48.285 1.407 17.226 1.00 53.17 108 GLU A C 1
ATOM 657 O O . GLU A 1 85 ? 47.223 1.404 17.843 1.00 55.28 108 GLU A O 1
ATOM 663 N N . SER A 1 86 ? 49.418 0.934 17.724 1.00 49.46 109 SER A N 1
ATOM 664 C CA . SER A 1 86 ? 49.483 0.298 19.031 1.00 53.88 109 SER A CA 1
ATOM 665 C C . SER A 1 86 ? 49.049 1.245 20.166 1.00 54.43 109 SER A C 1
ATOM 666 O O . SER A 1 86 ? 48.238 0.876 21.014 1.00 52.02 109 SER A O 1
ATOM 677 N N . ILE A 1 88 ? 47.232 4.007 19.923 1.00 51.90 111 ILE A N 1
ATOM 678 C CA . ILE A 1 88 ? 45.807 4.315 19.785 1.00 53.43 111 ILE A CA 1
ATOM 679 C C . ILE A 1 88 ? 44.963 3.113 20.249 1.00 54.54 111 ILE A C 1
ATOM 680 O O . ILE A 1 88 ? 43.970 3.302 20.961 1.00 50.12 111 ILE A O 1
ATOM 685 N N . GLU A 1 89 ? 45.390 1.889 19.897 1.00 54.06 112 GLU A N 1
ATOM 686 C CA . GLU A 1 89 ? 44.673 0.665 20.287 1.00 50.65 112 GLU A CA 1
ATOM 687 C C . GLU A 1 89 ? 44.488 0.529 21.795 1.00 53.65 112 GLU A C 1
ATOM 688 O O . GLU A 1 89 ? 43.451 0.033 22.229 1.00 55.14 112 GLU A O 1
ATOM 694 N N . GLU A 1 90 ? 45.458 1.003 22.581 1.00 59.53 113 GLU A N 1
ATOM 695 C CA . GLU A 1 90 ? 45.333 1.036 24.051 1.00 63.05 113 GLU A CA 1
ATOM 696 C C . GLU A 1 90 ? 44.042 1.737 24.507 1.00 61.48 113 GLU A C 1
ATOM 697 O O . GLU A 1 90 ? 43.457 1.333 25.501 1.00 67.42 113 GLU A O 1
ATOM 703 N N . ALA A 1 91 ? 43.600 2.755 23.764 1.00 60.03 114 ALA A N 1
ATOM 704 C CA . ALA A 1 91 ? 42.331 3.452 24.025 1.00 60.88 114 ALA A CA 1
ATOM 705 C C . ALA A 1 91 ? 41.152 2.798 23.285 1.00 56.54 114 ALA A C 1
ATOM 706 O O . ALA A 1 91 ? 40.105 2.538 23.900 1.00 58.48 114 ALA A O 1
ATOM 708 N N . ILE A 1 92 ? 41.330 2.523 21.991 1.00 50.58 115 ILE A N 1
ATOM 709 C CA . ILE A 1 92 ? 40.262 1.945 21.146 1.00 48.83 115 ILE A CA 1
ATOM 710 C C . ILE A 1 92 ? 39.785 0.569 21.618 1.00 53.35 115 ILE A C 1
ATOM 711 O O . ILE A 1 92 ? 38.580 0.299 21.591 1.00 57.19 115 ILE A O 1
ATOM 716 N N . SER A 1 93 ? 40.708 -0.269 22.094 1.00 56.35 116 SER A N 1
ATOM 717 C CA . SER A 1 93 ? 40.355 -1.622 22.577 1.00 57.27 116 SER A CA 1
ATOM 718 C C . SER A 1 93 ? 39.468 -1.636 23.809 1.00 57.75 116 SER A C 1
ATOM 719 O O . SER A 1 93 ? 38.825 -2.662 24.076 1.00 60.98 116 SER A O 1
ATOM 722 N N . GLN A 1 94 ? 39.487 -0.533 24.569 1.00 56.68 117 GLN A N 1
ATOM 723 C CA A GLN A 1 94 ? 38.630 -0.368 25.748 0.50 58.42 117 GLN A CA 1
ATOM 724 C CA B GLN A 1 94 ? 38.634 -0.373 25.747 0.50 57.21 117 GLN A CA 1
ATOM 725 C C . GLN A 1 94 ? 37.260 0.213 25.368 1.00 56.24 117 GLN A C 1
ATOM 726 O O . GLN A 1 94 ? 36.300 0.075 26.119 1.00 57.21 117 GLN A O 1
ATOM 737 N N . ALA A 1 95 ? 37.173 0.865 24.201 1.00 56.16 118 ALA A N 1
ATOM 738 C CA . ALA A 1 95 ? 35.939 1.478 23.677 1.00 55.63 118 ALA A CA 1
ATOM 739 C C . ALA A 1 95 ? 35.047 0.543 22.834 1.00 56.69 118 ALA A C 1
ATOM 740 O O . ALA A 1 95 ? 33.809 0.663 22.893 1.00 59.14 118 ALA A O 1
ATOM 742 N N . ALA A 1 96 ? 35.665 -0.343 22.039 1.00 55.90 119 ALA A N 1
ATOM 743 C CA . ALA A 1 96 ? 34.937 -1.309 21.165 1.00 58.95 119 ALA A CA 1
ATOM 744 C C . ALA A 1 96 ? 35.658 -2.661 21.033 1.00 60.33 119 ALA A C 1
ATOM 745 O O . ALA A 1 96 ? 36.829 -2.754 21.396 1.00 63.24 119 ALA A O 1
ATOM 747 N N . GLU A 1 97 ? 34.956 -3.692 20.541 1.00 59.91 120 GLU A N 1
ATOM 748 C CA . GLU A 1 97 ? 35.541 -5.047 20.363 1.00 65.54 120 GLU A CA 1
ATOM 749 C C . GLU A 1 97 ? 36.155 -5.217 18.980 1.00 61.93 120 GLU A C 1
ATOM 750 O O . GLU A 1 97 ? 37.280 -5.697 18.872 1.00 62.57 120 GLU A O 1
ATOM 756 N N . ASN A 1 98 ? 35.390 -4.867 17.941 1.00 60.28 121 ASN A N 1
ATOM 757 C CA . ASN A 1 98 ? 35.837 -4.930 16.534 1.00 56.64 121 ASN A CA 1
ATOM 758 C C . ASN A 1 98 ? 36.162 -3.551 15.995 1.00 50.92 121 ASN A C 1
ATOM 759 O O . ASN A 1 98 ? 35.371 -2.615 16.137 1.00 49.42 121 ASN A O 1
ATOM 764 N N . TYR A 1 99 ? 37.307 -3.455 15.331 1.00 48.20 122 TYR A N 1
ATOM 765 C CA . TYR A 1 99 ? 37.807 -2.198 14.810 1.00 46.96 122 TYR A CA 1
ATOM 766 C C . TYR A 1 99 ? 39.035 -2.423 13.937 1.00 47.93 122 TYR A C 1
ATOM 767 O O . TYR A 1 99 ? 39.643 -3.490 13.977 1.00 47.13 122 TYR A O 1
ATOM 776 N N . TYR A 1 100 ? 39.401 -1.400 13.176 1.00 46.85 123 TYR A N 1
ATOM 777 C CA . TYR A 1 100 ? 40.611 -1.425 12.379 1.00 47.46 123 TYR A CA 1
ATOM 778 C C . TYR A 1 100 ? 41.274 -0.060 12.558 1.00 47.44 123 TYR A C 1
ATOM 779 O O . TYR A 1 100 ? 40.643 0.974 12.274 1.00 47.88 123 TYR A O 1
ATOM 788 N N . ILE A 1 101 ? 42.523 -0.063 13.028 1.00 42.71 124 ILE A N 1
ATOM 789 C CA . ILE A 1 101 ? 43.281 1.156 13.248 1.00 40.19 124 ILE A CA 1
ATOM 790 C C . ILE A 1 101 ? 44.331 1.221 12.154 1.00 41.96 124 ILE A C 1
ATOM 791 O O . ILE A 1 101 ? 45.224 0.375 12.093 1.00 46.93 124 ILE A O 1
ATOM 796 N N . GLN A 1 102 ? 44.231 2.236 11.299 1.00 43.27 125 GLN A N 1
ATOM 797 C CA . GLN A 1 102 ? 45.160 2.431 10.181 1.00 42.59 125 GLN A CA 1
ATOM 798 C C . GLN A 1 102 ? 46.056 3.662 10.414 1.00 47.09 125 GLN A C 1
ATOM 799 O O . GLN A 1 102 ? 45.581 4.800 10.393 1.00 51.02 125 GLN A O 1
ATOM 805 N N . GLY A 1 103 ? 47.343 3.423 10.619 1.00 46.55 126 GLY A N 1
ATOM 806 C CA . GLY A 1 103 ? 48.317 4.497 10.809 1.00 51.59 126 GLY A CA 1
ATOM 807 C C . GLY A 1 103 ? 48.769 5.013 9.459 1.00 48.24 126 GLY A C 1
ATOM 808 O O . GLY A 1 103 ? 49.043 4.215 8.572 1.00 48.64 126 GLY A O 1
ATOM 809 N N . ASP A 1 104 ? 48.857 6.337 9.320 1.00 49.69 127 ASP A N 1
ATOM 810 C CA . ASP A 1 104 ? 49.235 7.023 8.078 1.00 45.37 127 ASP A CA 1
ATOM 811 C C . ASP A 1 104 ? 50.385 7.989 8.365 1.00 45.72 127 ASP A C 1
ATOM 812 O O . ASP A 1 104 ? 50.171 9.174 8.612 1.00 59.57 127 ASP A O 1
ATOM 817 N N . ILE A 1 105 ? 51.598 7.435 8.365 1.00 47.46 128 ILE A N 1
ATOM 818 C CA . ILE A 1 105 ? 52.841 8.161 8.615 1.00 41.50 128 ILE A CA 1
ATOM 819 C C . ILE A 1 105 ? 53.646 8.151 7.325 1.00 43.48 128 ILE A C 1
ATOM 820 O O . ILE A 1 105 ? 53.890 7.107 6.790 1.00 41.96 128 ILE A O 1
ATOM 825 N N . ILE A 1 106 ? 54.022 9.329 6.832 1.00 48.89 129 ILE A N 1
ATOM 826 C CA . ILE A 1 106 ? 54.801 9.502 5.601 1.00 45.17 129 ILE A CA 1
ATOM 827 C C . ILE A 1 106 ? 56.154 10.148 5.908 1.00 45.22 129 ILE A C 1
ATOM 828 O O . ILE A 1 106 ? 56.206 11.293 6.334 1.00 45.21 129 ILE A O 1
ATOM 833 N N . ILE A 1 107 ? 57.230 9.403 5.663 1.00 47.90 130 ILE A N 1
ATOM 834 C CA . ILE A 1 107 ? 58.608 9.857 5.854 1.00 46.60 130 ILE A CA 1
ATOM 835 C C . ILE A 1 107 ? 59.039 10.584 4.580 1.00 46.94 130 ILE A C 1
ATOM 836 O O . ILE A 1 107 ? 59.018 9.969 3.512 1.00 61.24 130 ILE A O 1
ATOM 841 N N . PRO A 1 108 ? 59.420 11.873 4.669 1.00 43.57 131 PRO A N 1
ATOM 842 C CA . PRO A 1 108 ? 59.835 12.633 3.471 1.00 42.94 131 PRO A CA 1
ATOM 843 C C . PRO A 1 108 ? 61.216 12.221 2.912 1.00 47.83 131 PRO A C 1
ATOM 844 O O . PRO A 1 108 ? 62.047 11.650 3.649 1.00 44.53 131 PRO A O 1
ATOM 848 N N . GLU A 1 109 ? 61.443 12.538 1.629 1.00 51.21 132 GLU A N 1
ATOM 849 C CA . GLU A 1 109 ? 62.677 12.198 0.895 1.00 56.21 132 GLU A CA 1
ATOM 850 C C . GLU A 1 109 ? 63.941 12.410 1.728 1.00 58.05 132 GLU A C 1
ATOM 851 O O . GLU A 1 109 ? 64.776 11.509 1.809 1.00 62.68 132 GLU A O 1
ATOM 857 N N . GLU A 1 110 ? 64.016 13.567 2.393 1.00 58.88 133 GLU A N 1
ATOM 858 C CA . GLU A 1 110 ? 65.164 13.963 3.235 1.00 61.39 133 GLU A CA 1
ATOM 859 C C . GLU A 1 110 ? 65.567 12.907 4.267 1.00 58.55 133 GLU A C 1
ATOM 860 O O . GLU A 1 110 ? 66.751 12.737 4.509 1.00 63.47 133 GLU A O 1
ATOM 866 N N . TRP A 1 111 ? 64.593 12.212 4.862 1.00 56.07 134 TRP A N 1
ATOM 867 C CA . TRP A 1 111 ? 64.852 11.195 5.912 1.00 56.68 134 TRP A CA 1
ATOM 868 C C . TRP A 1 111 ? 64.907 9.756 5.473 1.00 54.11 134 TRP A C 1
ATOM 869 O O . TRP A 1 111 ? 65.253 8.888 6.279 1.00 54.86 134 TRP A O 1
ATOM 880 N N . GLN A 1 112 ? 64.623 9.484 4.203 1.00 53.63 135 GLN A N 1
ATOM 881 C CA . GLN A 1 112 ? 64.620 8.111 3.695 1.00 56.05 135 GLN A CA 1
ATOM 882 C C . GLN A 1 112 ? 65.956 7.386 3.802 1.00 64.12 135 GLN A C 1
ATOM 883 O O . GLN A 1 112 ? 65.971 6.173 3.969 1.00 68.22 135 GLN A O 1
ATOM 889 N N . ASP A 1 113 ? 67.057 8.134 3.751 1.00 71.14 136 ASP A N 1
ATOM 890 C CA . ASP A 1 113 ? 68.390 7.560 3.930 1.00 73.20 136 ASP A CA 1
ATOM 891 C C . ASP A 1 113 ? 68.697 7.149 5.365 1.00 66.92 136 ASP A C 1
ATOM 892 O O . ASP A 1 113 ? 69.611 6.346 5.550 1.00 68.20 136 ASP A O 1
ATOM 897 N N . ILE A 1 114 ? 67.965 7.671 6.363 1.00 61.77 137 ILE A N 1
ATOM 898 C CA . ILE A 1 114 ? 68.253 7.360 7.779 1.00 61.27 137 ILE A CA 1
ATOM 899 C C . ILE A 1 114 ? 68.064 5.852 8.013 1.00 60.69 137 ILE A C 1
ATOM 900 O O . ILE A 1 114 ? 67.062 5.301 7.550 1.00 64.98 137 ILE A O 1
ATOM 905 N N . PRO A 1 115 ? 69.020 5.185 8.704 1.00 62.56 138 PRO A N 1
ATOM 906 C CA . PRO A 1 115 ? 68.873 3.741 8.952 1.00 63.43 138 PRO A CA 1
ATOM 907 C C . PRO A 1 115 ? 67.565 3.389 9.665 1.00 63.68 138 PRO A C 1
ATOM 908 O O . PRO A 1 115 ? 67.118 4.143 10.535 1.00 67.49 138 PRO A O 1
ATOM 912 N N . VAL A 1 116 ? 66.965 2.263 9.287 1.00 63.11 139 VAL A N 1
ATOM 913 C CA . VAL A 1 116 ? 65.693 1.824 9.870 1.00 59.49 139 VAL A CA 1
ATOM 914 C C . VAL A 1 116 ? 65.812 1.642 11.396 1.00 61.73 139 VAL A C 1
ATOM 915 O O . VAL A 1 116 ? 64.908 2.066 12.120 1.00 57.72 139 VAL A O 1
ATOM 919 N N . GLU A 1 117 ? 66.933 1.072 11.875 1.00 65.20 140 GLU A N 1
ATOM 920 C CA . GLU A 1 117 ? 67.192 0.910 13.335 1.00 64.70 140 GLU A CA 1
ATOM 921 C C . GLU A 1 117 ? 67.113 2.251 14.079 1.00 66.64 140 GLU A C 1
ATOM 922 O O . GLU A 1 117 ? 66.667 2.274 15.217 1.00 71.45 140 GLU A O 1
ATOM 924 N N . GLU A 1 118 ? 67.485 3.359 13.420 1.00 67.32 141 GLU A N 1
ATOM 925 C CA . GLU A 1 118 ? 67.418 4.711 14.013 1.00 68.39 141 GLU A CA 1
ATOM 926 C C . GLU A 1 118 ? 66.035 5.355 13.897 1.00 66.31 141 GLU A C 1
ATOM 927 O O . GLU A 1 118 ? 65.479 5.786 14.912 1.00 67.86 141 GLU A O 1
ATOM 933 N N . ILE A 1 119 ? 65.513 5.453 12.667 1.00 59.89 142 ILE A N 1
ATOM 934 C CA . ILE A 1 119 ? 64.244 6.167 12.380 1.00 55.23 142 ILE A CA 1
ATOM 935 C C . ILE A 1 119 ? 62.994 5.525 12.989 1.00 56.64 142 ILE A C 1
ATOM 936 O O . ILE A 1 119 ? 62.052 6.227 13.350 1.00 60.40 142 ILE A O 1
ATOM 941 N N . SER A 1 120 ? 62.988 4.200 13.080 1.00 59.93 143 SER A N 1
ATOM 942 C CA . SER A 1 120 ? 61.837 3.444 13.600 1.00 59.04 143 SER A CA 1
ATOM 943 C C . SER A 1 120 ? 61.587 3.597 15.106 1.00 60.82 143 SER A C 1
ATOM 944 O O . SER A 1 120 ? 60.552 3.171 15.587 1.00 62.55 143 SER A O 1
ATOM 947 N N . GLN A 1 121 ? 62.532 4.145 15.861 1.00 66.70 144 GLN A N 1
ATOM 948 C CA . GLN A 1 121 ? 62.290 4.447 17.270 1.00 66.56 144 GLN A CA 1
ATOM 949 C C . GLN A 1 121 ? 61.460 5.735 17.342 1.00 64.80 144 GLN A C 1
ATOM 950 O O . GLN A 1 121 ? 61.902 6.806 16.893 1.00 64.15 144 GLN A O 1
ATOM 956 N N . TRP A 1 122 ? 60.277 5.626 17.936 1.00 62.54 145 TRP A N 1
ATOM 957 C CA . TRP A 1 122 ? 59.341 6.746 18.050 1.00 61.81 145 TRP A CA 1
ATOM 958 C C . TRP A 1 122 ? 59.976 8.008 18.604 1.00 62.39 145 TRP A C 1
ATOM 959 O O . TRP A 1 122 ? 59.781 9.088 18.048 1.00 64.28 145 TRP A O 1
ATOM 970 N N . LYS A 1 123 ? 60.766 7.870 19.668 1.00 66.75 146 LYS A N 1
ATOM 971 C CA . LYS A 1 123 ? 61.459 9.019 20.269 1.00 69.20 146 LYS A CA 1
ATOM 972 C C . LYS A 1 123 ? 62.322 9.825 19.259 1.00 71.76 146 LYS A C 1
ATOM 973 O O . LYS A 1 123 ? 62.302 11.054 19.284 1.00 73.71 146 LYS A O 1
ATOM 979 N N . ASN A 1 124 ? 63.027 9.134 18.360 1.00 67.56 147 ASN A N 1
ATOM 980 C CA . ASN A 1 124 ? 63.870 9.784 17.345 1.00 63.31 147 ASN A CA 1
ATOM 981 C C . ASN A 1 124 ? 63.057 10.453 16.278 1.00 61.72 147 ASN A C 1
ATOM 982 O O . ASN A 1 124 ? 63.454 11.497 15.745 1.00 62.13 147 ASN A O 1
ATOM 987 N N . TYR A 1 125 ? 61.943 9.817 15.928 1.00 59.83 148 TYR A N 1
ATOM 988 C CA . TYR A 1 125 ? 61.043 10.338 14.916 1.00 55.22 148 TYR A CA 1
ATOM 989 C C . TYR A 1 125 ? 60.411 11.652 15.387 1.00 54.34 148 TYR A C 1
ATOM 990 O O . TYR A 1 125 ? 60.359 12.612 14.627 1.00 54.10 148 TYR A O 1
ATOM 999 N N . VAL A 1 126 ? 59.930 11.662 16.627 1.00 53.55 149 VAL A N 1
ATOM 1000 C CA . VAL A 1 126 ? 59.359 12.861 17.260 1.00 53.25 149 VAL A CA 1
ATOM 1001 C C . VAL A 1 126 ? 60.380 13.993 17.325 1.00 57.52 149 VAL A C 1
ATOM 1002 O O . VAL A 1 126 ? 60.040 15.146 17.085 1.00 60.11 149 VAL A O 1
ATOM 1006 N N . ASP A 1 127 ? 61.617 13.654 17.674 1.00 65.62 150 ASP A N 1
ATOM 1007 C CA . ASP A 1 127 ? 62.724 14.623 17.711 1.00 69.09 150 ASP A CA 1
ATOM 1008 C C . ASP A 1 127 ? 62.926 15.241 16.321 1.00 64.73 150 ASP A C 1
ATOM 1009 O O . ASP A 1 127 ? 63.077 16.456 16.206 1.00 66.50 150 ASP A O 1
ATOM 1014 N N . LEU A 1 128 ? 62.937 14.400 15.290 1.00 58.97 151 LEU A N 1
ATOM 1015 C CA . LEU A 1 128 ? 63.083 14.879 13.920 1.00 57.65 151 LEU A CA 1
ATOM 1016 C C . LEU A 1 128 ? 61.919 15.799 13.525 1.00 55.80 151 LEU A C 1
ATOM 1017 O O . LEU A 1 128 ? 62.144 16.856 12.937 1.00 55.27 151 LEU A O 1
ATOM 1022 N N . CYS A 1 129 ? 60.698 15.418 13.892 1.00 53.02 152 CYS A N 1
ATOM 1023 C CA . CYS A 1 129 ? 59.506 16.208 13.536 1.00 53.90 152 CYS A CA 1
ATOM 1024 C C . CYS A 1 129 ? 59.402 17.548 14.242 1.00 54.43 152 CYS A C 1
ATOM 1025 O O . CYS A 1 129 ? 59.062 18.535 13.598 1.00 54.21 152 CYS A O 1
ATOM 1028 N N . ASN A 1 130 ? 59.731 17.575 15.533 1.00 52.38 153 ASN A N 1
ATOM 1029 C CA . ASN A 1 130 ? 59.561 18.765 16.366 1.00 52.69 153 ASN A CA 1
ATOM 1030 C C . ASN A 1 130 ? 60.792 19.692 16.420 1.00 55.45 153 ASN A C 1
ATOM 1031 O O . ASN A 1 130 ? 61.479 19.749 17.442 1.00 61.31 153 ASN A O 1
ATOM 1036 N N . GLN A 1 131 ? 61.084 20.424 15.345 1.00 54.62 154 GLN A N 1
ATOM 1037 C CA . GLN A 1 131 ? 62.251 21.339 15.345 1.00 57.30 154 GLN A CA 1
ATOM 1038 C C . GLN A 1 131 ? 62.009 22.674 16.077 1.00 57.89 154 GLN A C 1
ATOM 1039 O O . GLN A 1 131 ? 62.891 23.155 16.793 1.00 59.95 154 GLN A O 1
ATOM 1045 N N . SER A 1 132 ? 60.841 23.282 15.879 1.00 55.39 155 SER A N 1
ATOM 1046 C CA . SER A 1 132 ? 60.504 24.581 16.512 1.00 55.73 155 SER A CA 1
ATOM 1047 C C . SER A 1 132 ? 59.044 24.884 16.351 1.00 54.74 155 SER A C 1
ATOM 1048 O O . SER A 1 132 ? 58.350 24.140 15.652 1.00 52.95 155 SER A O 1
ATOM 1051 N N . ASN A 1 133 ? 58.563 25.968 16.973 1.00 56.51 156 ASN A N 1
ATOM 1052 C CA . ASN A 1 133 ? 57.136 26.361 16.823 1.00 55.43 156 ASN A CA 1
ATOM 1053 C C . ASN A 1 133 ? 56.736 26.768 15.401 1.00 54.07 156 ASN A C 1
ATOM 1054 O O . ASN A 1 133 ? 55.539 26.832 15.140 1.00 52.73 156 ASN A O 1
ATOM 1059 N N . SER A 1 134 ? 57.725 27.107 14.557 1.00 55.24 157 SER A N 1
ATOM 1060 C CA . SER A 1 134 ? 57.575 27.402 13.116 1.00 56.92 157 SER A CA 1
ATOM 1061 C C . SER A 1 134 ? 57.979 26.261 12.146 1.00 55.81 157 SER A C 1
ATOM 1062 O O . SER A 1 134 ? 57.486 26.217 11.007 1.00 56.47 157 SER A O 1
ATOM 1065 N N . ASP A 1 135 ? 58.873 25.372 12.584 1.00 55.21 158 ASP A N 1
ATOM 1066 C CA . ASP A 1 135 ? 59.403 24.271 11.782 1.00 55.47 158 ASP A CA 1
ATOM 1067 C C . ASP A 1 135 ? 59.038 22.944 12.442 1.00 52.76 158 ASP A C 1
ATOM 1068 O O . ASP A 1 135 ? 59.708 22.478 13.364 1.00 58.24 158 ASP A O 1
ATOM 1073 N N . TYR A 1 136 ? 57.941 22.365 11.991 1.00 47.93 159 TYR A N 1
ATOM 1074 C CA . TYR A 1 136 ? 57.475 21.086 12.510 1.00 45.35 159 TYR A CA 1
ATOM 1075 C C . TYR A 1 136 ? 56.808 20.293 11.387 1.00 45.37 159 TYR A C 1
ATOM 1076 O O . TYR A 1 136 ? 56.483 20.827 10.326 1.00 43.48 159 TYR A O 1
ATOM 1085 N N . LYS A 1 137 ? 56.687 19.000 11.628 1.00 47.75 160 LYS A N 1
ATOM 1086 C CA . LYS A 1 137 ? 56.075 18.074 10.724 1.00 46.91 160 LYS A CA 1
ATOM 1087 C C . LYS A 1 137 ? 54.963 17.351 11.486 1.00 45.64 160 LYS A C 1
ATOM 1088 O O . LYS A 1 137 ? 55.141 16.963 12.646 1.00 49.77 160 LYS A O 1
ATOM 1094 N N . THR A 1 138 ? 53.829 17.179 10.815 1.00 40.21 161 THR A N 1
ATOM 1095 C CA . THR A 1 138 ? 52.734 16.402 11.334 1.00 41.36 161 THR A CA 1
ATOM 1096 C C . THR A 1 138 ? 53.245 14.956 11.433 1.00 42.17 161 THR A C 1
ATOM 1097 O O . THR A 1 138 ? 53.643 14.370 10.431 1.00 44.33 161 THR A O 1
ATOM 1101 N N . LEU A 1 139 ? 53.217 14.410 12.645 1.00 44.63 162 LEU A N 1
ATOM 1102 C CA . LEU A 1 139 ? 53.696 13.052 12.933 1.00 46.35 162 LEU A CA 1
ATOM 1103 C C . LEU A 1 139 ? 52.985 12.061 12.034 1.00 44.50 162 LEU A C 1
ATOM 1104 O O . LEU A 1 139 ? 53.614 11.196 11.412 1.00 41.05 162 LEU A O 1
ATOM 1109 N N . GLY A 1 140 ? 51.676 12.224 11.963 1.00 45.86 163 GLY A N 1
ATOM 1110 C CA . GLY A 1 140 ? 50.853 11.434 11.063 1.00 47.43 163 GLY A CA 1
ATOM 1111 C C . GLY A 1 140 ? 49.382 11.565 11.378 1.00 45.26 163 GLY A C 1
ATOM 1112 O O . GLY A 1 140 ? 48.969 12.420 12.178 1.00 39.86 163 GLY A O 1
ATOM 1113 N N . SER A 1 141 ? 48.609 10.700 10.734 1.00 43.15 164 SER A N 1
ATOM 1114 C CA . SER A 1 141 ? 47.178 10.630 10.916 1.00 41.56 164 SER A CA 1
ATOM 1115 C C . SER A 1 141 ? 46.804 9.202 11.248 1.00 43.16 164 SER A C 1
ATOM 1116 O O . SER A 1 141 ? 47.496 8.273 10.852 1.00 50.26 164 SER A O 1
ATOM 1119 N N . ALA A 1 142 ? 45.749 9.036 12.035 1.00 45.71 165 ALA A N 1
ATOM 1120 C CA . ALA A 1 142 ? 45.213 7.710 12.358 1.00 43.73 165 ALA A CA 1
ATOM 1121 C C . ALA A 1 142 ? 43.800 7.654 11.823 1.00 40.10 165 ALA A C 1
ATOM 1122 O O . ALA A 1 142 ? 43.014 8.562 12.115 1.00 41.28 165 ALA A O 1
ATOM 1124 N N . TRP A 1 143 ? 43.507 6.628 11.016 1.00 37.27 166 TRP A N 1
ATOM 1125 C CA . TRP A 1 143 ? 42.175 6.381 10.455 1.00 37.23 166 TRP A CA 1
ATOM 1126 C C . TRP A 1 143 ? 41.659 5.173 11.177 1.00 39.83 166 TRP A C 1
ATOM 1127 O O . TRP A 1 143 ? 42.050 4.052 10.866 1.00 44.11 166 TRP A O 1
ATOM 1138 N N . VAL A 1 144 ? 40.795 5.413 12.164 1.00 40.58 167 VAL A N 1
ATOM 1139 C CA . VAL A 1 144 ? 40.195 4.373 12.979 1.00 40.59 167 VAL A CA 1
ATOM 1140 C C . VAL A 1 144 ? 38.775 4.092 12.484 1.00 42.14 167 VAL A C 1
ATOM 1141 O O . VAL A 1 144 ? 37.963 5.008 12.350 1.00 45.41 167 VAL A O 1
ATOM 1145 N N . TYR A 1 145 ? 38.488 2.815 12.239 1.00 43.54 168 TYR A N 1
ATOM 1146 C CA . TYR A 1 145 ? 37.183 2.326 11.777 1.00 40.82 168 TYR A CA 1
ATOM 1147 C C . TYR A 1 145 ? 36.627 1.375 12.847 1.00 40.89 168 TYR A C 1
ATOM 1148 O O . TYR A 1 145 ? 37.223 0.330 13.077 1.00 41.84 168 TYR A O 1
ATOM 1157 N N . ILE A 1 146 ? 35.533 1.765 13.521 1.00 39.03 169 ILE A N 1
ATOM 1158 C CA . ILE A 1 146 ? 34.925 0.994 14.612 1.00 41.69 169 ILE A CA 1
ATOM 1159 C C . ILE A 1 146 ? 33.597 0.366 14.200 1.00 44.30 169 ILE A C 1
ATOM 1160 O O . ILE A 1 146 ? 32.803 1.005 13.511 1.00 43.32 169 ILE A O 1
ATOM 1165 N N . ASP A 1 147 ? 33.370 -0.876 14.643 1.00 48.85 170 ASP A N 1
ATOM 1166 C CA . ASP A 1 147 ? 32.099 -1.588 14.458 1.00 48.47 170 ASP A CA 1
ATOM 1167 C C . ASP A 1 147 ? 31.266 -1.050 15.604 1.00 50.72 170 ASP A C 1
ATOM 1168 O O . ASP A 1 147 ? 31.479 -1.416 16.766 1.00 55.25 170 ASP A O 1
ATOM 1173 N N . ALA A 1 148 ? 30.344 -0.147 15.273 1.00 53.17 171 ALA A N 1
ATOM 1174 C CA . ALA A 1 148 ? 29.499 0.535 16.269 1.00 52.57 171 ALA A CA 1
ATOM 1175 C C . ALA A 1 148 ? 28.584 -0.404 17.037 1.00 51.96 171 ALA A C 1
ATOM 1176 O O . ALA A 1 148 ? 28.177 -0.072 18.125 1.00 59.30 171 ALA A O 1
ATOM 1178 N N . SER A 1 149 ? 28.273 -1.572 16.481 1.00 52.13 172 SER A N 1
ATOM 1179 C CA . SER A 1 149 ? 27.468 -2.577 17.193 1.00 55.36 172 SER A CA 1
ATOM 1180 C C . SER A 1 149 ? 28.196 -3.184 18.408 1.00 57.50 172 SER A C 1
ATOM 1181 O O . SER A 1 149 ? 27.549 -3.640 19.346 1.00 60.78 172 SER A O 1
ATOM 1184 N N . THR A 1 150 ? 29.533 -3.152 18.382 1.00 56.82 173 THR A N 1
ATOM 1185 C CA . THR A 1 150 ? 30.381 -3.759 19.397 1.00 56.03 173 THR A CA 1
ATOM 1186 C C . THR A 1 150 ? 31.016 -2.758 20.380 1.00 58.12 173 THR A C 1
ATOM 1187 O O . THR A 1 150 ? 32.151 -2.988 20.814 1.00 60.02 173 THR A O 1
ATOM 1199 N N . LYS A 1 152 ? 31.834 -1.022 23.951 1.00 71.13 175 LYS A N 1
ATOM 1200 C CA . LYS A 1 152 ? 31.978 -1.598 25.303 1.00 68.23 175 LYS A CA 1
ATOM 1201 C C . LYS A 1 152 ? 31.343 -0.748 26.429 1.00 72.05 175 LYS A C 1
ATOM 1202 O O . LYS A 1 152 ? 31.652 -0.954 27.613 1.00 76.05 175 LYS A O 1
ATOM 1208 N N . GLY A 1 153 ? 30.451 0.184 26.080 1.00 71.87 176 GLY A N 1
ATOM 1209 C CA . GLY A 1 153 ? 29.757 1.008 27.080 1.00 74.47 176 GLY A CA 1
ATOM 1210 C C . GLY A 1 153 ? 30.555 1.986 27.940 1.00 75.40 176 GLY A C 1
ATOM 1211 O O . GLY A 1 153 ? 30.150 2.281 29.064 1.00 76.66 176 GLY A O 1
ATOM 1212 N N . LYS A 1 154 ? 31.689 2.465 27.429 1.00 74.11 177 LYS A N 1
ATOM 1213 C CA . LYS A 1 154 ? 32.461 3.535 28.077 1.00 70.37 177 LYS A CA 1
ATOM 1214 C C . LYS A 1 154 ? 31.732 4.810 27.639 1.00 66.91 177 LYS A C 1
ATOM 1215 O O . LYS A 1 154 ? 31.332 4.911 26.486 1.00 75.81 177 LYS A O 1
ATOM 1221 N N . THR A 1 155 ? 31.491 5.747 28.560 1.00 66.95 178 THR A N 1
ATOM 1222 C CA . THR A 1 155 ? 30.741 6.981 28.240 1.00 63.87 178 THR A CA 1
ATOM 1223 C C . THR A 1 155 ? 31.521 7.811 27.228 1.00 62.47 178 THR A C 1
ATOM 1224 O O . THR A 1 155 ? 32.740 7.661 27.101 1.00 63.98 178 THR A O 1
ATOM 1228 N N . ASP A 1 156 ? 30.820 8.671 26.496 1.00 63.03 179 ASP A N 1
ATOM 1229 C CA . ASP A 1 156 ? 31.467 9.564 25.519 1.00 59.31 179 ASP A CA 1
ATOM 1230 C C . ASP A 1 156 ? 32.637 10.358 26.142 1.00 61.24 179 ASP A C 1
ATOM 1231 O O . ASP A 1 156 ? 33.679 10.492 25.520 1.00 59.91 179 ASP A O 1
ATOM 1236 N N . GLU A 1 157 ? 32.458 10.820 27.383 1.00 65.85 180 GLU A N 1
ATOM 1237 C CA . GLU A 1 157 ? 33.463 11.600 28.122 1.00 70.70 180 GLU A CA 1
ATOM 1238 C C . GLU A 1 157 ? 34.703 10.729 28.332 1.00 65.16 180 GLU A C 1
ATOM 1239 O O . GLU A 1 157 ? 35.808 11.151 28.022 1.00 57.60 180 GLU A O 1
ATOM 1245 N N . GLU A 1 158 ? 34.488 9.511 28.845 1.00 68.09 181 GLU A N 1
ATOM 1246 C CA . GLU A 1 158 ? 35.559 8.522 29.084 1.00 66.51 181 GLU A CA 1
ATOM 1247 C C . GLU A 1 158 ? 36.306 8.170 27.797 1.00 61.99 181 GLU A C 1
ATOM 1248 O O . GLU A 1 158 ? 37.528 8.043 27.802 1.00 66.65 181 GLU A O 1
ATOM 1254 N N . GLU A 1 159 ? 35.568 8.030 26.699 1.00 56.84 182 GLU A N 1
ATOM 1255 C CA . GLU A 1 159 ? 36.155 7.677 25.409 1.00 54.52 182 GLU A CA 1
ATOM 1256 C C . GLU A 1 159 ? 37.056 8.802 24.899 1.00 53.85 182 GLU A C 1
ATOM 1257 O O . GLU A 1 159 ? 38.203 8.557 24.518 1.00 54.61 182 GLU A O 1
ATOM 1263 N N . TYR A 1 160 ? 36.514 10.022 24.897 1.00 53.13 183 TYR A N 1
ATOM 1264 C CA . TYR A 1 160 ? 37.217 11.234 24.452 1.00 51.43 183 TYR A CA 1
ATOM 1265 C C . TYR A 1 160 ? 38.465 11.491 25.296 1.00 55.43 183 TYR A C 1
ATOM 1266 O O . TYR A 1 160 ? 39.533 11.763 24.746 1.00 55.68 183 TYR A O 1
ATOM 1275 N N . GLN A 1 161 ? 38.324 11.387 26.622 1.00 59.63 184 GLN A N 1
ATOM 1276 C CA . GLN A 1 161 ? 39.458 11.564 27.553 1.00 61.62 184 GLN A CA 1
ATOM 1277 C C . GLN A 1 161 ? 40.625 10.622 27.239 1.00 56.27 184 GLN A C 1
ATOM 1278 O O . GLN A 1 161 ? 41.771 11.043 27.273 1.00 60.08 184 GLN A O 1
ATOM 1292 N N . TYR A 1 163 ? 41.360 9.306 24.274 1.00 49.10 186 TYR A N 1
ATOM 1293 C CA . TYR A 1 163 ? 41.989 9.727 23.019 1.00 51.23 186 TYR A CA 1
ATOM 1294 C C . TYR A 1 163 ? 42.874 10.942 23.271 1.00 53.69 186 TYR A C 1
ATOM 1295 O O . TYR A 1 163 ? 44.039 10.949 22.861 1.00 53.83 186 TYR A O 1
ATOM 1304 N N . GLU A 1 164 ? 42.333 11.930 23.993 1.00 56.84 187 GLU A N 1
ATOM 1305 C CA . GLU A 1 164 ? 43.080 13.137 24.427 1.00 58.08 187 GLU A CA 1
ATOM 1306 C C . GLU A 1 164 ? 44.422 12.729 25.098 1.00 58.66 187 GLU A C 1
ATOM 1307 O O . GLU A 1 164 ? 45.477 13.269 24.760 1.00 61.22 187 GLU A O 1
ATOM 1313 N N . GLU A 1 165 ? 44.375 11.729 25.985 1.00 59.01 188 GLU A N 1
ATOM 1314 C CA . GLU A 1 165 ? 45.578 11.208 26.659 1.00 63.06 188 GLU A CA 1
ATOM 1315 C C . GLU A 1 165 ? 46.590 10.582 25.694 1.00 59.58 188 GLU A C 1
ATOM 1316 O O . GLU A 1 165 ? 47.799 10.811 25.846 1.00 60.89 188 GLU A O 1
ATOM 1322 N N . VAL A 1 166 ? 46.118 9.773 24.746 1.00 55.51 189 VAL A N 1
ATOM 1323 C CA . VAL A 1 166 ? 47.028 9.154 23.755 1.00 55.06 189 VAL A CA 1
ATOM 1324 C C . VAL A 1 166 ? 47.734 10.253 22.936 1.00 55.86 189 VAL A C 1
ATOM 1325 O O . VAL A 1 166 ? 48.970 10.302 22.869 1.00 61.70 189 VAL A O 1
ATOM 1329 N N . TYR A 1 167 ? 46.946 11.164 22.382 1.00 51.61 190 TYR A N 1
ATOM 1330 C CA . TYR A 1 167 ? 47.490 12.264 21.568 1.00 52.06 190 TYR A CA 1
ATOM 1331 C C . TYR A 1 167 ? 48.368 13.271 22.328 1.00 52.27 190 TYR A C 1
ATOM 1332 O O . TYR A 1 167 ? 49.372 13.731 21.797 1.00 54.58 190 TYR A O 1
ATOM 1341 N N . ARG A 1 168 ? 48.036 13.569 23.573 1.00 56.68 191 ARG A N 1
ATOM 1342 C CA . ARG A 1 168 ? 48.859 14.487 24.378 1.00 62.90 191 ARG A CA 1
ATOM 1343 C C . ARG A 1 168 ? 50.116 13.828 24.982 1.00 64.52 191 ARG A C 1
ATOM 1344 O O . ARG A 1 168 ? 51.228 14.322 24.811 1.00 66.28 191 ARG A O 1
ATOM 1352 N N . ASP A 1 169 ? 49.920 12.726 25.694 1.00 64.12 192 ASP A N 1
ATOM 1353 C CA . ASP A 1 169 ? 50.995 12.084 26.468 1.00 70.67 192 ASP A CA 1
ATOM 1354 C C . ASP A 1 169 ? 51.816 11.032 25.735 1.00 70.05 192 ASP A C 1
ATOM 1355 O O . ASP A 1 169 ? 53.000 10.885 26.044 1.00 71.41 192 ASP A O 1
ATOM 1360 N N . LYS A 1 170 ? 51.201 10.310 24.794 1.00 67.64 193 LYS A N 1
ATOM 1361 C CA . LYS A 1 170 ? 51.865 9.190 24.104 1.00 66.37 193 LYS A CA 1
ATOM 1362 C C . LYS A 1 170 ? 52.479 9.587 22.759 1.00 62.38 193 LYS A C 1
ATOM 1363 O O . LYS A 1 170 ? 53.635 9.265 22.511 1.00 67.37 193 LYS A O 1
ATOM 1369 N N . LEU A 1 171 ? 51.729 10.268 21.894 1.00 60.12 194 LEU A N 1
ATOM 1370 C CA . LEU A 1 171 ? 52.255 10.638 20.561 1.00 57.35 194 LEU A CA 1
ATOM 1371 C C . LEU A 1 171 ? 53.328 11.732 20.560 1.00 58.02 194 LEU A C 1
ATOM 1372 O O . LEU A 1 171 ? 54.311 11.624 19.826 1.00 55.97 194 LEU A O 1
ATOM 1377 N N . GLY A 1 172 ? 53.149 12.773 21.364 1.00 60.99 195 GLY A N 1
ATOM 1378 C CA . GLY A 1 172 ? 54.179 13.813 21.512 1.00 61.80 195 GLY A CA 1
ATOM 1379 C C . GLY A 1 172 ? 54.449 14.821 20.404 1.00 60.13 195 GLY A C 1
ATOM 1380 O O . GLY A 1 172 ? 55.555 15.363 20.325 1.00 65.10 195 GLY A O 1
ATOM 1381 N N . GLY A 1 173 ? 53.454 15.088 19.568 1.00 51.87 196 GLY A N 1
ATOM 1382 C CA . GLY A 1 173 ? 53.580 16.126 18.537 1.00 52.22 196 GLY A CA 1
ATOM 1383 C C . GLY A 1 173 ? 52.269 16.451 17.841 1.00 49.67 196 GLY A C 1
ATOM 1384 O O . GLY A 1 173 ? 51.194 16.116 18.336 1.00 49.94 196 GLY A O 1
ATOM 1385 N N . GLN A 1 174 ? 52.360 17.097 16.686 1.00 48.14 197 GLN A N 1
ATOM 1386 C CA . GLN A 1 174 ? 51.164 17.396 15.896 1.00 47.73 197 GLN A CA 1
ATOM 1387 C C . GLN A 1 174 ? 50.687 16.102 15.215 1.00 44.02 197 GLN A C 1
ATOM 1388 O O . GLN A 1 174 ? 51.466 15.447 14.522 1.00 42.19 197 GLN A O 1
ATOM 1394 N N . ALA A 1 175 ? 49.427 15.729 15.454 1.00 41.94 198 ALA A N 1
ATOM 1395 C CA . ALA A 1 175 ? 48.829 14.527 14.841 1.00 41.58 198 ALA A CA 1
ATOM 1396 C C . ALA A 1 175 ? 47.313 14.655 14.703 1.00 42.07 198 ALA A C 1
ATOM 1397 O O . ALA A 1 175 ? 46.687 15.374 15.486 1.00 42.82 198 ALA A O 1
ATOM 1399 N N . LEU A 1 176 ? 46.744 13.954 13.712 1.00 39.94 199 LEU A N 1
ATOM 1400 C CA . LEU A 1 176 ? 45.300 13.964 13.432 1.00 37.42 199 LEU A CA 1
ATOM 1401 C C . LEU A 1 176 ? 44.662 12.629 13.824 1.00 38.15 199 LEU A C 1
ATOM 1402 O O . LEU A 1 176 ? 45.311 11.575 13.766 1.00 37.03 199 LEU A O 1
ATOM 1407 N N . LEU A 1 177 ? 43.386 12.693 14.211 1.00 40.30 200 LEU A N 1
ATOM 1408 C CA . LEU A 1 177 ? 42.575 11.513 14.562 1.00 38.90 200 LEU A CA 1
ATOM 1409 C C . LEU A 1 177 ? 41.273 11.545 13.777 1.00 40.18 200 LEU A C 1
ATOM 1410 O O . LEU A 1 177 ? 40.585 12.576 13.759 1.00 38.81 200 LEU A O 1
ATOM 1415 N N . TYR A 1 178 ? 40.946 10.414 13.146 1.00 42.62 201 TYR A N 1
ATOM 1416 C CA . TYR A 1 178 ? 39.675 10.210 12.434 1.00 41.37 201 TYR A CA 1
ATOM 1417 C C . TYR A 1 178 ? 39.058 8.917 13.009 1.00 41.75 201 TYR A C 1
ATOM 1418 O O . TYR A 1 178 ? 39.741 7.887 13.071 1.00 45.09 201 TYR A O 1
ATOM 1427 N N . VAL A 1 179 ? 37.829 8.989 13.511 1.00 40.51 202 VAL A N 1
ATOM 1428 C CA . VAL A 1 179 ? 37.153 7.819 14.080 1.00 41.23 202 VAL A CA 1
ATOM 1429 C C . VAL A 1 179 ? 35.822 7.695 13.404 1.00 44.01 202 VAL A C 1
ATOM 1430 O O . VAL A 1 179 ? 34.966 8.562 13.572 1.00 46.19 202 VAL A O 1
ATOM 1434 N N . TYR A 1 180 ? 35.673 6.627 12.624 1.00 51.16 203 TYR A N 1
ATOM 1435 C CA . TYR A 1 180 ? 34.434 6.298 11.905 1.00 45.63 203 TYR A CA 1
ATOM 1436 C C . TYR A 1 180 ? 33.669 5.271 12.724 1.00 44.79 203 TYR A C 1
ATOM 1437 O O . TYR A 1 180 ? 34.251 4.247 13.099 1.00 48.44 203 TYR A O 1
ATOM 1446 N N . TYR A 1 181 ? 32.400 5.560 13.036 1.00 45.51 204 TYR A N 1
ATOM 1447 C CA . TYR A 1 181 ? 31.507 4.637 13.768 1.00 43.67 204 TYR A CA 1
ATOM 1448 C C . TYR A 1 181 ? 30.568 3.981 12.741 1.00 45.36 204 TYR A C 1
ATOM 1449 O O . TYR A 1 181 ? 29.454 4.448 12.487 1.00 47.81 204 TYR A O 1
ATOM 1458 N N . LEU A 1 182 ? 31.059 2.901 12.140 1.00 44.21 205 LEU A N 1
ATOM 1459 C CA . LEU A 1 182 ? 30.357 2.178 11.084 1.00 44.75 205 LEU A CA 1
ATOM 1460 C C . LEU A 1 182 ? 29.366 1.152 11.625 1.00 45.64 205 LEU A C 1
ATOM 1461 O O . LEU A 1 182 ? 29.571 0.575 12.692 1.00 46.81 205 LEU A O 1
ATOM 1466 N N . ASP A 1 183 ? 28.301 0.917 10.865 1.00 46.45 206 ASP A N 1
ATOM 1467 C CA . ASP A 1 183 ? 27.342 -0.133 11.203 1.00 49.31 206 ASP A CA 1
ATOM 1468 C C . ASP A 1 183 ? 28.060 -1.470 10.925 1.00 47.95 206 ASP A C 1
ATOM 1469 O O . ASP A 1 183 ? 29.020 -1.517 10.122 1.00 46.97 206 ASP A O 1
ATOM 1474 N N . HIS A 1 184 ? 27.585 -2.533 11.578 1.00 48.27 207 HIS A N 1
ATOM 1475 C CA . HIS A 1 184 ? 28.199 -3.874 11.493 1.00 48.10 207 HIS A CA 1
ATOM 1476 C C . HIS A 1 184 ? 28.508 -4.357 10.091 1.00 45.05 207 HIS A C 1
ATOM 1477 O O . HIS A 1 184 ? 29.668 -4.641 9.776 1.00 41.30 207 HIS A O 1
ATOM 1484 N N . LYS A 1 185 ? 27.495 -4.418 9.230 1.00 46.17 208 LYS A N 1
ATOM 1485 C CA . LYS A 1 185 ? 27.710 -4.907 7.858 1.00 45.48 208 LYS A CA 1
ATOM 1486 C C . LYS A 1 185 ? 28.702 -4.006 7.082 1.00 44.23 208 LYS A C 1
ATOM 1487 O O . LYS A 1 185 ? 29.585 -4.511 6.383 1.00 46.08 208 LYS A O 1
ATOM 1493 N N . SER A 1 186 ? 28.586 -2.692 7.243 1.00 43.12 209 SER A N 1
ATOM 1494 C CA . SER A 1 186 ? 29.549 -1.764 6.622 1.00 42.51 209 SER A CA 1
ATOM 1495 C C . SER A 1 186 ? 30.955 -2.015 7.083 1.00 41.66 209 SER A C 1
ATOM 1496 O O . SER A 1 186 ? 31.880 -2.007 6.271 1.00 39.45 209 SER A O 1
ATOM 1499 N N . PHE A 1 187 ? 31.106 -2.190 8.395 1.00 42.50 210 PHE A N 1
ATOM 1500 C CA . PHE A 1 187 ? 32.417 -2.429 8.967 1.00 43.19 210 PHE A CA 1
ATOM 1501 C C . PHE A 1 187 ? 33.072 -3.670 8.365 1.00 45.58 210 PHE A C 1
ATOM 1502 O O . PHE A 1 187 ? 34.205 -3.618 7.903 1.00 46.86 210 PHE A O 1
ATOM 1510 N N . GLU A 1 188 ? 32.338 -4.772 8.374 1.00 49.80 211 GLU A N 1
ATOM 1511 C CA . GLU A 1 188 ? 32.847 -6.061 7.876 1.00 52.15 211 GLU A CA 1
ATOM 1512 C C . GLU A 1 188 ? 33.322 -6.028 6.425 1.00 49.97 211 GLU A C 1
ATOM 1513 O O . GLU A 1 188 ? 34.294 -6.697 6.089 1.00 51.95 211 GLU A O 1
ATOM 1519 N N . LYS A 1 189 ? 32.626 -5.260 5.586 1.00 48.29 212 LYS A N 1
ATOM 1520 C CA . LYS A 1 189 ? 33.031 -5.051 4.190 1.00 47.47 212 LYS A CA 1
ATOM 1521 C C . LYS A 1 189 ? 34.267 -4.166 4.138 1.00 47.77 212 LYS A C 1
ATOM 1522 O O . LYS A 1 189 ? 35.191 -4.428 3.351 1.00 49.02 212 LYS A O 1
ATOM 1528 N N . ALA A 1 190 ? 34.258 -3.106 4.956 1.00 45.43 213 ALA A N 1
ATOM 1529 C CA . ALA A 1 190 ? 35.360 -2.173 5.042 1.00 41.36 213 ALA A CA 1
ATOM 1530 C C . ALA A 1 190 ? 36.654 -2.895 5.384 1.00 40.50 213 ALA A C 1
ATOM 1531 O O . ALA A 1 190 ? 37.642 -2.736 4.695 1.00 41.00 213 ALA A O 1
ATOM 1533 N N . GLU A 1 191 ? 36.607 -3.708 6.431 1.00 44.81 214 GLU A N 1
ATOM 1534 C CA . GLU A 1 191 ? 37.759 -4.473 6.971 1.00 48.13 214 GLU A CA 1
ATOM 1535 C C . GLU A 1 191 ? 38.434 -5.293 5.888 1.00 47.93 214 GLU A C 1
ATOM 1536 O O . GLU A 1 191 ? 39.643 -5.263 5.774 1.00 50.35 214 GLU A O 1
ATOM 1542 N N . LYS A 1 192 ? 37.648 -5.990 5.067 1.00 49.10 215 LYS A N 1
ATOM 1543 C CA . LYS A 1 192 ? 38.193 -6.820 3.974 1.00 47.01 215 LYS A CA 1
ATOM 1544 C C . LYS A 1 192 ? 39.028 -6.019 2.962 1.00 44.91 215 LYS A C 1
ATOM 1545 O O . LYS A 1 192 ? 39.977 -6.551 2.396 1.00 49.63 215 LYS A O 1
ATOM 1551 N N . ILE A 1 193 ? 38.696 -4.742 2.765 1.00 43.41 216 ILE A N 1
ATOM 1552 C CA . ILE A 1 193 ? 39.431 -3.838 1.852 1.00 39.10 216 ILE A CA 1
ATOM 1553 C C . ILE A 1 193 ? 40.688 -3.273 2.529 1.00 37.47 216 ILE A C 1
ATOM 1554 O O . ILE A 1 193 ? 41.761 -3.254 1.928 1.00 37.36 216 ILE A O 1
ATOM 1559 N N . LEU A 1 194 ? 40.539 -2.814 3.771 1.00 38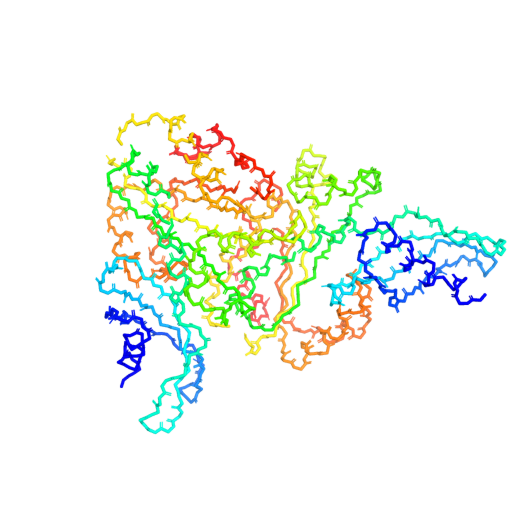.67 217 LEU A N 1
ATOM 1560 C CA . LEU A 1 194 ? 41.653 -2.291 4.589 1.00 40.31 217 LEU A CA 1
ATOM 1561 C C . LEU A 1 194 ? 42.802 -3.282 4.783 1.00 43.77 217 LEU A C 1
ATOM 1562 O O . LEU A 1 194 ? 43.943 -2.866 4.925 1.00 51.57 217 LEU A O 1
ATOM 1567 N N . GLU A 1 195 ? 42.494 -4.578 4.798 1.00 47.51 218 GLU A N 1
ATOM 1568 C CA . GLU A 1 195 ? 43.510 -5.627 4.931 1.00 50.79 218 GLU A CA 1
ATOM 1569 C C . GLU A 1 195 ? 44.474 -5.748 3.739 1.00 48.56 218 GLU A C 1
ATOM 1570 O O . GLU A 1 195 ? 45.575 -6.275 3.913 1.00 54.21 218 GLU A O 1
ATOM 1576 N N . ILE A 1 196 ? 44.064 -5.276 2.557 1.00 44.61 219 ILE A N 1
ATOM 1577 C CA . ILE A 1 196 ? 44.857 -5.408 1.325 1.00 46.18 219 ILE A CA 1
ATOM 1578 C C . ILE A 1 196 ? 45.243 -4.107 0.594 1.00 46.16 219 ILE A C 1
ATOM 1579 O O . ILE A 1 196 ? 45.816 -4.174 -0.491 1.00 48.99 219 ILE A O 1
ATOM 1584 N N . PHE A 1 197 ? 44.909 -2.947 1.150 1.00 47.20 220 PHE A N 1
ATOM 1585 C CA . PHE A 1 197 ? 45.275 -1.646 0.556 1.00 49.41 220 PHE A CA 1
ATOM 1586 C C . PHE A 1 197 ? 45.759 -0.686 1.635 1.00 47.87 220 PHE A C 1
ATOM 1587 O O . PHE A 1 197 ? 45.286 -0.748 2.762 1.00 50.38 220 PHE A O 1
ATOM 1595 N N . THR A 1 198 ? 46.679 0.211 1.264 1.00 47.89 221 THR A N 1
ATOM 1596 C CA . THR A 1 198 ? 47.243 1.217 2.179 1.00 41.28 221 THR A CA 1
ATOM 1597 C C . THR A 1 198 ? 46.362 2.448 2.249 1.00 40.26 221 THR A C 1
ATOM 1598 O O . THR A 1 198 ? 45.480 2.654 1.405 1.00 44.16 221 THR A O 1
ATOM 1602 N N . SER A 1 199 ? 46.641 3.274 3.253 1.00 40.13 222 SER A N 1
ATOM 1603 C CA . SER A 1 199 ? 45.883 4.494 3.552 1.00 38.39 222 SER A CA 1
ATOM 1604 C C . SER A 1 199 ? 45.732 5.421 2.357 1.00 37.00 222 SER A C 1
ATOM 1605 O O . SER A 1 199 ? 46.739 5.857 1.772 1.00 38.54 222 SER A O 1
ATOM 1608 N N . GLY A 1 200 ? 44.474 5.703 2.005 1.00 35.18 223 GLY A N 1
ATOM 1609 C CA . GLY A 1 200 ? 44.133 6.525 0.861 1.00 39.51 223 GLY A CA 1
ATOM 1610 C C . GLY A 1 200 ? 43.955 5.747 -0.441 1.00 44.36 223 GLY A C 1
ATOM 1611 O O . GLY A 1 200 ? 43.238 6.225 -1.306 1.00 41.34 223 GLY A O 1
ATOM 1612 N N . ASP A 1 201 ? 44.603 4.579 -0.592 1.00 45.46 224 ASP A N 1
ATOM 1613 C CA . ASP A 1 201 ? 44.537 3.765 -1.813 1.00 49.40 224 ASP A CA 1
ATOM 1614 C C . ASP A 1 201 ? 43.457 2.655 -1.714 1.00 46.60 224 ASP A C 1
ATOM 1615 O O . ASP A 1 201 ? 43.509 1.668 -2.464 1.00 50.77 224 ASP A O 1
ATOM 1620 N N . GLU A 1 202 ? 42.464 2.836 -0.840 1.00 43.16 225 GLU A N 1
ATOM 1621 C CA . GLU A 1 202 ? 41.410 1.823 -0.646 1.00 44.74 225 GLU A CA 1
ATOM 1622 C C . GLU A 1 202 ? 40.465 1.606 -1.829 1.00 41.72 225 GLU A C 1
ATOM 1623 O O . GLU A 1 202 ? 39.923 0.527 -1.954 1.00 45.73 225 GLU A O 1
ATOM 1629 N N . GLY A 1 203 ? 40.238 2.626 -2.653 1.00 41.36 226 GLY A N 1
ATOM 1630 C CA . GLY A 1 203 ? 39.366 2.527 -3.837 1.00 47.15 226 GLY A CA 1
ATOM 1631 C C . GLY A 1 203 ? 37.995 3.164 -3.693 1.00 50.16 226 GLY A C 1
ATOM 1632 O O . GLY A 1 203 ? 37.583 3.490 -2.583 1.00 45.45 226 GLY A O 1
ATOM 1633 N N . SER A 1 204 ? 37.285 3.325 -4.824 1.00 52.55 227 SER A N 1
ATOM 1634 C CA . SER A 1 204 ? 35.982 4.002 -4.830 1.00 52.69 227 SER A CA 1
ATOM 1635 C C . SER A 1 204 ? 34.903 3.256 -4.037 1.00 52.77 227 SER A C 1
ATOM 1636 O O . SER A 1 204 ? 34.105 3.908 -3.352 1.00 61.39 227 SER A O 1
ATOM 1639 N N . ASN A 1 205 ? 34.886 1.919 -4.104 1.00 52.31 228 ASN A N 1
ATOM 1640 C CA . ASN A 1 205 ? 33.877 1.121 -3.343 1.00 58.08 228 ASN A CA 1
ATOM 1641 C C . ASN A 1 205 ? 34.025 1.264 -1.825 1.00 52.80 228 ASN A C 1
ATOM 1642 O O . ASN A 1 205 ? 33.022 1.233 -1.116 1.00 52.77 228 ASN A O 1
ATOM 1647 N N . PHE A 1 206 ? 35.264 1.421 -1.351 1.00 44.83 229 PHE A N 1
ATOM 1648 C CA . PHE A 1 206 ? 35.520 1.715 0.058 1.00 45.16 229 PHE A CA 1
ATOM 1649 C C . PHE A 1 206 ? 34.878 3.056 0.438 1.00 42.45 229 PHE A C 1
ATOM 1650 O O . PHE A 1 206 ? 34.217 3.151 1.472 1.00 41.75 229 PHE A O 1
ATOM 1658 N N . GLU A 1 207 ? 35.095 4.078 -0.404 1.00 45.98 230 GLU A N 1
ATOM 1659 C CA . GLU A 1 207 ? 34.566 5.434 -0.187 1.00 47.59 230 GLU A CA 1
ATOM 1660 C C . GLU A 1 207 ? 33.044 5.365 -0.147 1.00 50.70 230 GLU A C 1
ATOM 1661 O O . GLU A 1 207 ? 32.438 5.999 0.718 1.00 60.60 230 GLU A O 1
ATOM 1667 N N . ASP A 1 208 ? 32.455 4.535 -1.018 1.00 49.79 231 ASP A N 1
ATOM 1668 C CA . ASP A 1 208 ? 31.010 4.309 -1.047 1.00 56.60 231 ASP A CA 1
ATOM 1669 C C . ASP A 1 208 ? 30.480 3.656 0.246 1.00 57.79 231 ASP A C 1
ATOM 1670 O O . ASP A 1 208 ? 29.364 3.982 0.672 1.00 60.47 231 ASP A O 1
ATOM 1675 N N . ILE A 1 209 ? 31.247 2.742 0.855 1.00 49.27 232 ILE A N 1
ATOM 1676 C CA . ILE A 1 209 ? 30.813 2.082 2.100 1.00 46.32 232 ILE A CA 1
ATOM 1677 C C . ILE A 1 209 ? 30.820 3.055 3.270 1.00 47.18 232 ILE A C 1
ATOM 1678 O O . ILE A 1 209 ? 29.873 3.082 4.046 1.00 49.38 232 ILE A O 1
ATOM 1683 N N . ILE A 1 210 ? 31.892 3.837 3.393 1.00 48.88 233 ILE A N 1
ATOM 1684 C CA . ILE A 1 210 ? 32.018 4.775 4.510 1.00 51.61 233 ILE A CA 1
ATOM 1685 C C . ILE A 1 210 ? 31.268 6.099 4.345 1.00 56.74 233 ILE A C 1
ATOM 1686 O O . ILE A 1 210 ? 31.129 6.807 5.341 1.00 57.62 233 ILE A O 1
ATOM 1691 N N . GLU A 1 211 ? 30.815 6.450 3.128 1.00 61.03 234 GLU A N 1
ATOM 1692 C CA . GLU A 1 211 ? 30.096 7.723 2.879 1.00 60.45 234 GLU A CA 1
ATOM 1693 C C . GLU A 1 211 ? 28.842 7.841 3.732 1.00 58.20 234 GLU A C 1
ATOM 1694 O O . GLU A 1 211 ? 28.056 6.903 3.788 1.00 66.07 234 GLU A O 1
ATOM 1700 N N . GLY A 1 212 ? 28.673 8.984 4.405 1.00 58.89 235 GLY A N 1
ATOM 1701 C CA . GLY A 1 212 ? 27.498 9.248 5.233 1.00 59.46 235 GLY A CA 1
ATOM 1702 C C . GLY A 1 212 ? 27.550 8.686 6.636 1.00 63.38 235 GLY A C 1
ATOM 1703 O O . GLY A 1 212 ? 26.805 9.146 7.492 1.00 77.14 235 GLY A O 1
ATOM 1704 N N . GLN A 1 213 ? 28.411 7.698 6.885 1.00 63.90 236 GLN A N 1
ATOM 1705 C CA . GLN A 1 213 ? 28.577 7.101 8.218 1.00 62.76 236 GLN A CA 1
ATOM 1706 C C . GLN A 1 213 ? 29.133 8.193 9.155 1.00 54.41 236 GLN A C 1
ATOM 1707 O O . GLN A 1 213 ? 29.963 9.004 8.721 1.00 52.25 236 GLN A O 1
ATOM 1713 N N . PRO A 1 214 ? 28.689 8.209 10.426 1.00 51.13 237 PRO A N 1
ATOM 1714 C CA . PRO A 1 214 ? 29.170 9.234 11.345 1.00 49.71 237 PRO A CA 1
ATOM 1715 C C . PRO A 1 214 ? 30.641 9.071 11.675 1.00 48.96 237 PRO A C 1
ATOM 1716 O O . PRO A 1 214 ? 31.097 7.946 11.904 1.00 51.39 237 PRO A O 1
ATOM 1720 N N . TYR A 1 215 ? 31.374 10.185 11.665 1.00 48.68 238 TYR A N 1
ATOM 1721 C CA . TYR A 1 215 ? 32.781 10.182 12.007 1.00 45.61 238 TYR A CA 1
ATOM 1722 C C . TYR A 1 215 ? 33.214 11.477 12.663 1.00 45.88 238 TYR A C 1
ATOM 1723 O O . TYR A 1 215 ? 32.572 12.510 12.526 1.00 50.37 238 TYR A O 1
ATOM 1732 N N . PHE A 1 216 ? 34.319 11.385 13.385 1.00 46.89 239 PHE A N 1
ATOM 1733 C CA . PHE A 1 216 ? 34.908 12.501 14.088 1.00 47.30 239 PHE A CA 1
ATOM 1734 C C . PHE A 1 216 ? 36.318 12.661 13.539 1.00 47.19 239 PHE A C 1
ATOM 1735 O O . PHE A 1 216 ? 37.083 11.703 13.568 1.00 39.66 239 PHE A O 1
ATOM 1743 N N . GLY A 1 217 ? 36.634 13.875 13.064 1.00 43.73 240 GLY A N 1
ATOM 1744 C CA . GLY A 1 217 ? 37.932 14.235 12.497 1.00 37.42 240 GLY A CA 1
ATOM 1745 C C . GLY A 1 217 ? 38.478 15.444 13.218 1.00 41.00 240 GLY A C 1
ATOM 1746 O O . GLY A 1 217 ? 37.810 16.481 13.279 1.00 42.17 240 GLY A O 1
ATOM 1747 N N . THR A 1 218 ? 39.673 15.321 13.790 1.00 40.16 241 THR A N 1
ATOM 1748 C CA . THR A 1 218 ? 40.273 16.443 14.521 1.00 41.85 241 THR A CA 1
ATOM 1749 C C . THR A 1 218 ? 41.783 16.366 14.470 1.00 44.50 241 THR A C 1
ATOM 1750 O O . THR A 1 218 ? 42.348 15.404 13.945 1.00 53.99 241 THR A O 1
ATOM 1754 N N . ILE A 1 219 ? 42.406 17.387 15.043 1.00 41.72 242 ILE A N 1
ATOM 1755 C CA . ILE A 1 219 ? 43.835 17.529 15.105 1.00 39.80 242 ILE A CA 1
ATOM 1756 C C . ILE A 1 219 ? 44.234 18.063 16.472 1.00 40.63 242 ILE A C 1
ATOM 1757 O O . ILE A 1 219 ? 43.484 18.841 17.097 1.00 42.60 242 ILE A O 1
ATOM 1770 N N . ARG A 1 221 ? 47.246 20.129 17.616 1.00 49.30 244 ARG A N 1
ATOM 1771 C CA . ARG A 1 221 ? 48.300 20.913 16.989 1.00 50.28 244 ARG A CA 1
ATOM 1772 C C . ARG A 1 221 ? 49.552 20.918 17.803 1.00 52.87 244 ARG A C 1
ATOM 1773 O O . ARG A 1 221 ? 49.540 20.597 18.986 1.00 57.90 244 ARG A O 1
ATOM 1781 N N . TYR A 1 222 ? 50.629 21.312 17.132 1.00 55.91 245 TYR A N 1
ATOM 1782 C CA . TYR A 1 222 ? 51.939 21.428 17.713 1.00 54.79 245 TYR A CA 1
ATOM 1783 C C . TYR A 1 222 ? 51.882 22.404 18.878 1.00 59.21 245 TYR A C 1
ATOM 1784 O O . TYR A 1 222 ? 51.316 23.500 18.741 1.00 59.34 245 TYR A O 1
ATOM 1793 N N . GLY A 1 223 ? 52.431 21.970 20.021 1.00 62.83 246 GLY A N 1
ATOM 1794 C CA . GLY A 1 223 ? 52.453 22.783 21.235 1.00 63.31 246 GLY A CA 1
ATOM 1795 C C . GLY A 1 223 ? 51.108 22.988 21.918 1.00 62.61 246 GLY A C 1
ATOM 1796 O O . GLY A 1 223 ? 50.959 23.918 22.701 1.00 66.83 246 GLY A O 1
ATOM 1797 N N . SER A 1 224 ? 50.133 22.132 21.618 1.00 63.08 247 SER A N 1
ATOM 1798 C CA . SER A 1 224 ? 48.796 22.182 22.191 1.00 62.62 247 SER A CA 1
ATOM 1799 C C . SER A 1 224 ? 48.541 20.865 22.931 1.00 60.17 247 SER A C 1
ATOM 1800 O O . SER A 1 224 ? 48.904 19.803 22.443 1.00 57.13 247 SER A O 1
ATOM 1803 N N . ASP A 1 225 ? 47.925 20.945 24.106 1.00 63.42 248 ASP A N 1
ATOM 1804 C CA . ASP A 1 225 ? 47.605 19.765 24.915 1.00 68.94 248 ASP A CA 1
ATOM 1805 C C . ASP A 1 225 ? 46.190 19.236 24.703 1.00 65.63 248 ASP A C 1
ATOM 1806 O O . ASP A 1 225 ? 45.840 18.206 25.272 1.00 68.83 248 ASP A O 1
ATOM 1811 N N . LYS A 1 226 ? 45.417 19.906 23.850 1.00 68.19 249 LYS A N 1
ATOM 1812 C CA . LYS A 1 226 ? 44.017 19.572 23.559 1.00 68.03 249 LYS A CA 1
ATOM 1813 C C . LYS A 1 226 ? 43.785 19.493 22.062 1.00 63.47 249 LYS A C 1
ATOM 1814 O O . LYS A 1 226 ? 44.576 20.033 21.290 1.00 64.16 249 LYS A O 1
ATOM 1820 N N . PHE A 1 227 ? 42.706 18.809 21.669 1.00 58.45 250 PHE A N 1
ATOM 1821 C CA . PHE A 1 227 ? 42.291 18.724 20.271 1.00 54.64 250 PHE A CA 1
ATOM 1822 C C . PHE A 1 227 ? 41.641 20.035 19.889 1.00 58.73 250 PHE A C 1
ATOM 1823 O O . PHE A 1 227 ? 41.160 20.769 20.761 1.00 68.37 250 PHE A O 1
ATOM 1831 N N . ASP A 1 228 ? 41.572 20.313 18.590 1.00 56.29 251 ASP A N 1
ATOM 1832 C CA . ASP A 1 228 ? 40.893 21.529 18.117 1.00 55.89 251 ASP A CA 1
ATOM 1833 C C . ASP A 1 228 ? 39.377 21.472 18.340 1.00 54.42 251 ASP A C 1
ATOM 1834 O O . ASP A 1 228 ? 38.733 22.516 18.466 1.00 51.71 251 ASP A O 1
ATOM 1839 N N . ASP A 1 229 ? 38.833 20.260 18.409 1.00 57.73 252 ASP A N 1
ATOM 1840 C CA . ASP A 1 229 ? 37.402 20.030 18.560 1.00 59.34 252 ASP A CA 1
ATOM 1841 C C . ASP A 1 229 ? 37.127 19.426 19.956 1.00 55.30 252 ASP A C 1
ATOM 1842 O O . ASP A 1 229 ? 37.639 18.356 20.304 1.00 50.11 252 ASP A O 1
ATOM 1847 N N . ASN A 1 230 ? 36.349 20.158 20.748 1.00 55.57 253 ASN A N 1
ATOM 1848 C CA . ASN A 1 230 ? 36.003 19.772 22.112 1.00 55.91 253 ASN A CA 1
ATOM 1849 C C . ASN A 1 230 ? 35.024 18.577 22.218 1.00 59.00 253 ASN A C 1
ATOM 1850 O O . ASN A 1 230 ? 34.455 18.121 21.217 1.00 57.33 253 ASN A O 1
ATOM 1855 N N . LEU A 1 231 ? 34.829 18.110 23.455 1.00 59.92 254 LEU A N 1
ATOM 1856 C CA . LEU A 1 231 ? 33.905 17.015 23.790 1.00 56.80 254 LEU A CA 1
ATOM 1857 C C . LEU A 1 231 ? 32.520 17.148 23.171 1.00 55.37 254 LEU A C 1
ATOM 1858 O O . LEU A 1 231 ? 31.963 16.164 22.738 1.00 54.20 254 LEU A O 1
ATOM 1863 N N . GLU A 1 232 ? 31.975 18.360 23.149 1.00 58.35 255 GLU A N 1
ATOM 1864 C CA . GLU A 1 232 ? 30.611 18.603 22.632 1.00 64.90 255 GLU A CA 1
ATOM 1865 C C . GLU A 1 232 ? 30.537 18.313 21.137 1.00 57.76 255 GLU A C 1
ATOM 1866 O O . GLU A 1 232 ? 29.603 17.669 20.684 1.00 63.16 255 GLU A O 1
ATOM 1872 N N . ILE A 1 233 ? 31.555 18.751 20.400 1.00 53.86 256 ILE A N 1
ATOM 1873 C CA . ILE A 1 233 ? 31.687 18.490 18.957 1.00 54.28 256 ILE A CA 1
ATOM 1874 C C . ILE A 1 233 ? 31.843 16.982 18.677 1.00 53.14 256 ILE A C 1
ATOM 1875 O O . ILE A 1 233 ? 31.352 16.478 17.664 1.00 57.61 256 ILE A O 1
ATOM 1880 N N . PHE A 1 234 ? 32.546 16.287 19.570 1.00 55.05 257 PHE A N 1
ATOM 1881 C CA . PHE A 1 234 ? 32.743 14.833 19.492 1.00 52.49 257 PHE A CA 1
ATOM 1882 C C . PHE A 1 234 ? 31.419 14.099 19.660 1.00 53.01 257 PHE A C 1
ATOM 1883 O O . PHE A 1 234 ? 31.094 13.237 18.834 1.00 55.96 257 PHE A O 1
ATOM 1891 N N . LYS A 1 235 ? 30.659 14.458 20.699 1.00 53.22 258 LYS A N 1
ATOM 1892 C CA . 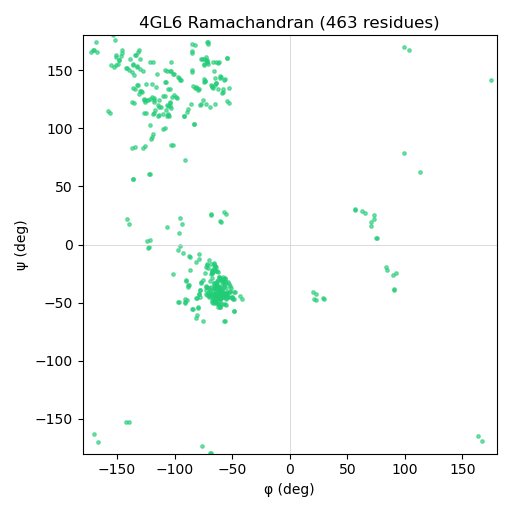LYS A 1 235 ? 29.342 13.849 20.945 1.00 56.52 258 LYS A CA 1
ATOM 1893 C C . LYS A 1 235 ? 28.385 14.045 19.755 1.00 53.24 258 LYS A C 1
ATOM 1894 O O . LYS A 1 235 ? 27.756 13.085 19.316 1.00 52.34 258 LYS A O 1
ATOM 1900 N N . ALA A 1 236 ? 28.337 15.265 19.220 1.00 52.73 259 ALA A N 1
ATOM 1901 C CA . ALA A 1 236 ? 27.504 15.592 18.060 1.00 58.19 259 ALA A CA 1
ATOM 1902 C C . ALA A 1 236 ? 27.941 14.789 16.819 1.00 58.86 259 ALA A C 1
ATOM 1903 O O . ALA A 1 236 ? 27.089 14.216 16.137 1.00 53.03 259 ALA A O 1
ATOM 1905 N N . ALA A 1 237 ? 29.253 14.722 16.570 1.00 56.29 260 ALA A N 1
ATOM 1906 C CA . ALA A 1 237 ? 29.816 13.971 15.427 1.00 55.25 260 ALA A CA 1
ATOM 1907 C C . ALA A 1 237 ? 29.506 12.471 15.493 1.00 61.25 260 ALA A C 1
ATOM 1908 O O . ALA A 1 237 ? 29.150 11.861 14.476 1.00 64.68 260 ALA A O 1
ATOM 1910 N N . LYS A 1 238 ? 29.616 11.915 16.701 1.00 62.89 261 LYS A N 1
ATOM 1911 C CA . LYS A 1 238 ? 29.352 10.496 16.992 1.00 57.71 261 LYS A CA 1
ATOM 1912 C C . LYS A 1 238 ? 27.873 10.108 16.726 1.00 59.30 261 LYS A C 1
ATOM 1913 O O . LYS A 1 238 ? 27.629 8.973 16.334 1.00 65.98 261 LYS A O 1
ATOM 1919 N N . GLN A 1 239 ? 26.916 11.032 16.924 1.00 63.52 262 GLN A N 1
ATOM 1920 C CA . GLN A 1 239 ? 25.497 10.836 16.484 1.00 71.19 262 GLN A CA 1
ATOM 1921 C C . GLN A 1 239 ? 25.359 11.101 14.970 1.00 74.49 262 GLN A C 1
ATOM 1922 O O . GLN A 1 239 ? 24.663 10.369 14.300 1.00 74.79 262 GLN A O 1
ATOM 1928 N N . GLY A 1 240 ? 26.008 12.153 14.457 1.00 87.49 263 GLY A N 1
ATOM 1929 C CA . GLY A 1 240 ? 25.970 12.538 13.035 1.00 85.04 263 GLY A CA 1
ATOM 1930 C C . GLY A 1 240 ? 24.972 13.673 12.823 1.00 100.88 263 GLY A C 1
ATOM 1931 O O . GLY A 1 240 ? 23.851 13.413 12.380 1.00 100.92 263 GLY A O 1
ATOM 1932 N N . LYS A 1 241 ? 25.359 14.917 13.155 1.00 124.48 264 LYS A N 1
ATOM 1933 C CA . LYS A 1 241 ? 24.482 16.113 12.983 1.00 125.29 264 LYS A CA 1
ATOM 1934 C C . LYS A 1 241 ? 25.202 17.485 12.944 1.00 108.92 264 LYS A C 1
ATOM 1935 O O . LYS A 1 241 ? 26.056 17.802 13.774 1.00 90.82 264 LYS A O 1
ATOM 1941 N N . GLY B 1 1 ? 79.945 54.130 5.195 1.00 91.57 0 GLY B N 1
ATOM 1942 C CA . GLY B 1 1 ? 80.652 52.880 4.812 1.00 89.08 0 GLY B CA 1
ATOM 1943 C C . GLY B 1 1 ? 79.698 51.723 4.588 1.00 87.40 0 GLY B C 1
ATOM 1944 O O . GLY B 1 1 ? 78.468 51.907 4.481 1.00 86.42 0 GLY B O 1
ATOM 1945 N N . HIS B 1 2 ? 80.275 50.526 4.532 1.00 84.36 25 HIS B N 1
ATOM 1946 C CA . HIS B 1 2 ? 79.515 49.285 4.310 1.00 79.71 25 HIS B CA 1
ATOM 1947 C C . HIS B 1 2 ? 78.267 49.098 5.176 1.00 77.68 25 HIS B C 1
ATOM 1948 O O . HIS B 1 2 ? 77.210 48.750 4.647 1.00 75.93 25 HIS B O 1
ATOM 1955 N N . GLU B 1 3 ? 78.373 49.335 6.485 1.00 78.92 26 GLU B N 1
ATOM 1956 C CA . GLU B 1 3 ? 77.220 49.199 7.417 1.00 80.10 26 GLU B CA 1
ATOM 1957 C C . GLU B 1 3 ? 76.061 50.204 7.187 1.00 78.18 26 GLU B C 1
ATOM 1958 O O . GLU B 1 3 ? 74.927 49.940 7.601 1.00 73.76 26 GLU B O 1
ATOM 1964 N N . ASN B 1 4 ? 76.356 51.337 6.547 1.00 79.04 27 ASN B N 1
ATOM 1965 C CA . ASN B 1 4 ? 75.342 52.350 6.211 1.00 79.64 27 ASN B CA 1
ATOM 1966 C C . ASN B 1 4 ? 74.493 52.040 4.989 1.00 75.11 27 ASN B C 1
ATOM 1967 O O . ASN B 1 4 ? 73.541 52.769 4.713 1.00 75.87 27 ASN B O 1
ATOM 1972 N N . GLU B 1 5 ? 74.843 50.993 4.242 1.00 72.17 28 GLU B N 1
ATOM 1973 C CA . GLU B 1 5 ? 74.024 50.533 3.108 1.00 68.85 28 GLU B CA 1
ATOM 1974 C C . GLU B 1 5 ? 72.714 50.040 3.689 1.00 66.60 28 GLU B C 1
ATOM 1975 O O . GLU B 1 5 ? 72.718 49.386 4.721 1.00 65.39 28 GLU B O 1
ATOM 1981 N N . ILE B 1 6 ? 71.605 50.383 3.039 1.00 67.40 29 ILE B N 1
ATOM 1982 C CA . ILE B 1 6 ? 70.250 50.036 3.521 1.00 64.07 29 ILE B CA 1
ATOM 1983 C C . ILE B 1 6 ? 70.051 48.518 3.657 1.00 61.82 29 ILE B C 1
ATOM 1984 O O . ILE B 1 6 ? 69.411 48.066 4.606 1.00 60.69 29 ILE B O 1
ATOM 1989 N N . SER B 1 7 ? 70.639 47.743 2.748 1.00 61.31 30 SER B N 1
ATOM 1990 C CA . SER B 1 7 ? 70.538 46.282 2.801 1.00 59.98 30 SER B CA 1
ATOM 1991 C C . SER B 1 7 ? 71.216 45.718 4.046 1.00 60.52 30 SER B C 1
ATOM 1992 O O . SER B 1 7 ? 70.654 44.848 4.722 1.00 60.13 30 SER B O 1
ATOM 1995 N N . ILE B 1 8 ? 72.393 46.248 4.360 1.00 61.20 31 ILE B N 1
ATOM 1996 C CA . ILE B 1 8 ? 73.165 45.792 5.507 1.00 61.82 31 ILE B CA 1
ATOM 1997 C C . ILE B 1 8 ? 72.477 46.166 6.822 1.00 62.75 31 ILE B C 1
ATOM 1998 O O . ILE B 1 8 ? 72.501 45.367 7.769 1.00 61.64 31 ILE B O 1
ATOM 2003 N N . LYS B 1 9 ? 71.840 47.342 6.870 1.00 64.07 32 LYS B N 1
ATOM 2004 C CA . LYS B 1 9 ? 71.088 47.761 8.063 1.00 65.98 32 LYS B CA 1
ATOM 2005 C C . LYS B 1 9 ? 69.935 46.779 8.337 1.00 64.05 32 LYS B C 1
ATOM 2006 O O . LYS B 1 9 ? 69.762 46.340 9.477 1.00 65.61 32 LYS B O 1
ATOM 2012 N N . ILE B 1 10 ? 69.201 46.407 7.279 1.00 59.97 33 ILE B N 1
ATOM 2013 C CA . ILE B 1 10 ? 68.070 45.467 7.373 1.00 58.10 33 ILE B CA 1
ATOM 2014 C C . ILE B 1 10 ? 68.548 44.069 7.762 1.00 59.07 33 ILE B C 1
ATOM 2015 O O . ILE B 1 10 ? 67.970 43.459 8.659 1.00 63.59 33 ILE B O 1
ATOM 2020 N N . GLU B 1 11 ? 69.576 43.569 7.071 1.00 59.73 34 GLU B N 1
ATOM 2021 C CA . GLU B 1 11 ? 70.179 42.259 7.374 1.00 57.68 34 GLU B CA 1
ATOM 2022 C C . GLU B 1 11 ? 70.661 42.204 8.840 1.00 58.57 34 GLU B C 1
ATOM 2023 O O . GLU B 1 11 ? 70.417 41.222 9.545 1.00 58.60 34 GLU B O 1
ATOM 2029 N N . THR B 1 12 ? 71.312 43.272 9.301 1.00 59.86 35 THR B N 1
ATOM 2030 C CA . THR B 1 12 ? 71.807 43.340 10.682 1.00 61.02 35 THR B CA 1
ATOM 2031 C C . THR B 1 12 ? 70.672 43.322 11.700 1.00 62.25 35 THR B C 1
ATOM 2032 O O . THR B 1 12 ? 70.781 42.646 12.734 1.00 66.19 35 THR B O 1
ATOM 2036 N N . TYR B 1 13 ? 69.609 44.070 11.417 1.00 59.78 36 TYR B N 1
ATOM 2037 C CA . TYR B 1 13 ? 68.457 44.099 12.311 1.00 61.54 36 TYR B CA 1
ATOM 2038 C C . TYR B 1 13 ? 67.827 42.706 12.457 1.00 60.40 36 TYR B C 1
ATOM 2039 O O . TYR B 1 13 ? 67.631 42.231 13.583 1.00 64.58 36 TYR B O 1
ATOM 2048 N N . LEU B 1 14 ? 67.502 42.090 11.323 1.00 56.53 37 LEU B N 1
ATOM 2049 C CA . LEU B 1 14 ? 66.868 40.768 11.292 1.00 56.11 37 LEU B CA 1
ATOM 2050 C C . LEU B 1 14 ? 67.683 39.706 12.056 1.00 60.50 37 LEU B C 1
ATOM 2051 O O . LEU B 1 14 ? 67.105 38.922 12.833 1.00 59.36 37 LEU B O 1
ATOM 2056 N N . GLN B 1 15 ? 69.009 39.722 11.870 1.00 63.44 38 GLN B N 1
ATOM 2057 C CA . GLN B 1 15 ? 69.913 38.795 12.570 1.00 66.26 38 GLN B CA 1
ATOM 2058 C C . GLN B 1 15 ? 69.910 39.031 14.077 1.00 67.20 38 GLN B C 1
ATOM 2059 O O . GLN B 1 15 ? 69.776 38.083 14.842 1.00 65.32 38 GLN B O 1
ATOM 2065 N N . GLU B 1 16 ? 70.051 40.292 14.482 1.00 71.72 39 GLU B N 1
ATOM 2066 C CA . GLU B 1 16 ? 69.993 40.667 15.901 1.00 75.87 39 GLU B CA 1
ATOM 2067 C C . GLU B 1 16 ? 68.635 40.348 16.527 1.00 75.11 39 GLU B C 1
ATOM 2068 O O . GLU B 1 16 ? 68.587 39.920 17.666 1.00 80.62 39 GLU B O 1
ATOM 2074 N N . GLU B 1 17 ? 67.549 40.529 15.777 1.00 71.45 40 GLU B N 1
ATOM 2075 C CA . GLU B 1 17 ? 66.200 40.287 16.297 1.00 71.09 40 GLU B CA 1
ATOM 2076 C C . GLU B 1 17 ? 65.810 38.816 16.372 1.00 70.35 40 GLU B C 1
ATOM 2077 O O . GLU B 1 17 ? 65.072 38.446 17.283 1.00 72.28 40 GLU B O 1
ATOM 2083 N N . TYR B 1 18 ? 66.296 37.984 15.445 1.00 69.79 41 TYR B N 1
ATOM 2084 C CA . TYR B 1 18 ? 65.845 36.585 15.349 1.00 64.16 41 TYR B CA 1
ATOM 2085 C C . TYR B 1 18 ? 66.877 35.444 15.466 1.00 63.50 41 TYR B C 1
ATOM 2086 O O . TYR B 1 18 ? 66.465 34.286 15.427 1.00 64.56 41 TYR B O 1
ATOM 2095 N N . GLY B 1 19 ? 68.176 35.729 15.609 1.00 60.64 42 GLY B N 1
ATOM 2096 C CA . GLY B 1 19 ? 69.202 34.672 15.795 1.00 61.44 42 GLY B CA 1
ATOM 2097 C C . GLY B 1 19 ? 69.871 34.097 14.554 1.00 62.51 42 GLY B C 1
ATOM 2098 O O . GLY B 1 19 ? 71.063 33.819 14.575 1.00 74.14 42 GLY B O 1
ATOM 2099 N N . GLU B 1 20 ? 69.112 33.916 13.481 1.00 64.60 43 GLU B N 1
ATOM 2100 C CA . GLU B 1 20 ? 69.619 33.416 12.188 1.00 64.71 43 GLU B CA 1
ATOM 2101 C C . GLU B 1 20 ? 70.186 34.554 11.358 1.00 61.99 43 GLU B C 1
ATOM 2102 O O . GLU B 1 20 ? 70.003 35.699 11.712 1.00 62.78 43 GLU B O 1
ATOM 2108 N N . GLU B 1 21 ? 70.818 34.233 10.227 1.00 59.40 44 GLU B N 1
ATOM 2109 C CA . GLU B 1 21 ? 71.293 35.260 9.285 1.00 62.99 44 GLU B CA 1
ATOM 2110 C C . GLU B 1 21 ? 70.349 35.306 8.095 1.00 57.21 44 GLU B C 1
ATOM 2111 O O . GLU B 1 21 ? 69.733 34.308 7.740 1.00 59.00 44 GLU B O 1
ATOM 2117 N N . PHE B 1 22 ? 70.222 36.497 7.517 1.00 55.77 45 PHE B N 1
ATOM 2118 C CA . PHE B 1 22 ? 69.297 36.789 6.422 1.00 48.70 45 PHE B CA 1
ATOM 2119 C C . PHE B 1 22 ? 70.003 37.503 5.299 1.00 49.55 45 PHE B C 1
ATOM 2120 O O . PHE B 1 22 ? 71.123 37.992 5.472 1.00 52.63 45 PHE B O 1
ATOM 2128 N N . GLU B 1 23 ? 69.332 37.575 4.155 1.00 49.08 46 GLU B N 1
ATOM 2129 C CA . GLU B 1 23 ? 69.830 38.286 2.977 1.00 54.48 46 GLU B CA 1
ATOM 2130 C C . GLU B 1 23 ? 68.682 39.118 2.406 1.00 53.85 46 GLU B C 1
ATOM 2131 O O . GLU B 1 23 ? 67.552 38.621 2.325 1.00 52.27 46 GLU B O 1
ATOM 2137 N N . VAL B 1 24 ? 68.963 40.388 2.075 1.00 51.97 47 VAL B N 1
ATOM 2138 C CA . VAL B 1 24 ? 68.005 41.263 1.410 1.00 52.15 47 VAL B CA 1
ATOM 2139 C C . VAL B 1 24 ? 68.299 41.053 -0.065 1.00 51.06 47 VAL B C 1
ATOM 2140 O O . VAL B 1 24 ? 69.368 41.429 -0.522 1.00 54.47 47 VAL B O 1
ATOM 2144 N N . LEU B 1 25 ? 67.387 40.408 -0.787 1.00 48.17 48 LEU B N 1
ATOM 2145 C CA . LEU B 1 25 ? 67.588 40.153 -2.217 1.00 48.94 48 LEU B CA 1
ATOM 2146 C C . LEU B 1 25 ? 67.503 41.445 -3.027 1.00 50.47 48 LEU B C 1
ATOM 2147 O O . LEU B 1 25 ? 68.241 41.620 -3.988 1.00 51.68 48 LEU B O 1
ATOM 2152 N N . SER B 1 26 ? 66.596 42.333 -2.636 1.00 52.43 49 SER B N 1
ATOM 2153 C CA . SER B 1 26 ? 66.429 43.653 -3.279 1.00 55.81 49 SER B CA 1
ATOM 2154 C C . SER B 1 26 ? 65.493 44.523 -2.461 1.00 55.30 49 SER B C 1
ATOM 2155 O O . SER B 1 26 ? 64.813 44.040 -1.538 1.00 53.51 49 SER B O 1
ATOM 2158 N N . TRP B 1 27 ? 65.471 45.803 -2.804 1.00 58.00 50 TRP B N 1
ATOM 2159 C CA . TRP B 1 27 ? 64.572 46.731 -2.166 1.00 59.15 50 TRP B CA 1
ATOM 2160 C C . TRP B 1 27 ? 64.188 47.861 -3.055 1.00 64.37 50 TRP B C 1
ATOM 2161 O O . TRP B 1 27 ? 64.925 48.291 -3.938 1.00 65.43 50 TRP B O 1
ATOM 2172 N N . ASN B 1 28 ? 63.021 48.373 -2.723 1.00 71.77 51 ASN B N 1
ATOM 2173 C CA . ASN B 1 28 ? 62.276 49.301 -3.509 1.00 77.16 51 ASN B CA 1
ATOM 2174 C C . ASN B 1 28 ? 61.804 50.464 -2.612 1.00 76.18 51 ASN B C 1
ATOM 2175 O O . ASN B 1 28 ? 61.382 50.234 -1.469 1.00 73.37 51 ASN B O 1
ATOM 2180 N N . GLN B 1 29 ? 61.911 51.698 -3.108 1.00 78.61 52 GLN B N 1
ATOM 2181 C CA . GLN B 1 29 ? 61.461 52.881 -2.369 1.00 77.32 52 GLN B CA 1
ATOM 2182 C C . GLN B 1 29 ? 60.663 53.810 -3.289 1.00 78.51 52 GLN B C 1
ATOM 2183 O O . GLN B 1 29 ? 61.229 54.757 -3.829 1.00 81.73 52 GLN B O 1
ATOM 2189 N N . PRO B 1 30 ? 59.347 53.540 -3.471 1.00 79.63 53 PRO B N 1
ATOM 2190 C CA . PRO B 1 30 ? 58.534 54.455 -4.294 1.00 87.49 53 PRO B CA 1
ATOM 2191 C C . PRO B 1 30 ? 58.419 55.826 -3.642 1.00 96.46 53 PRO B C 1
ATOM 2192 O O . PRO B 1 30 ? 58.496 55.941 -2.417 1.00 97.49 53 PRO B O 1
ATOM 2196 N N . LYS B 1 31 ? 58.302 56.857 -4.469 1.00 108.10 54 LYS B N 1
ATOM 2197 C CA . LYS B 1 31 ? 58.195 58.229 -4.000 1.00 114.71 54 LYS B CA 1
ATOM 2198 C C . LYS B 1 31 ? 57.218 59.007 -4.873 1.00 124.46 54 LYS B C 1
ATOM 2199 O O . LYS B 1 31 ? 57.027 58.661 -6.047 1.00 124.33 54 LYS B O 1
ATOM 2205 N N . LEU B 1 32 ? 56.583 60.029 -4.290 1.00 135.87 55 LEU B N 1
ATOM 2206 C CA . LEU B 1 32 ? 55.698 60.922 -5.052 1.00 136.99 55 LEU B CA 1
ATOM 2207 C C . LEU B 1 32 ? 56.649 61.829 -5.857 1.00 148.62 55 LEU B C 1
ATOM 2208 O O . LEU B 1 32 ? 56.723 61.720 -7.086 1.00 147.61 55 LEU B O 1
ATOM 2210 N N . LEU B 1 33 ? 57.408 62.666 -5.148 1.00 158.08 56 LEU B N 1
ATOM 2211 C CA . LEU B 1 33 ? 58.447 63.530 -5.732 1.00 159.82 56 LEU B CA 1
ATOM 2212 C C . LEU B 1 33 ? 59.808 62.867 -5.419 1.00 162.32 56 LEU B C 1
ATOM 2213 O O . LEU B 1 33 ? 59.893 62.083 -4.456 1.00 149.88 56 LEU B O 1
ATOM 2215 N N . PRO B 1 34 ? 60.878 63.167 -6.212 1.00 170.32 57 PRO B N 1
ATOM 2216 C CA . PRO B 1 34 ? 62.221 62.611 -5.904 1.00 159.56 57 PRO B CA 1
ATOM 2217 C C . PRO B 1 34 ? 62.743 63.065 -4.520 1.00 167.48 57 PRO B C 1
ATOM 2218 O O . PRO B 1 34 ? 63.528 62.362 -3.889 1.00 152.21 57 PRO B O 1
ATOM 2222 N N . SER B 1 35 ? 62.293 64.247 -4.089 1.00 187.75 58 SER B N 1
ATOM 2223 C CA . SER B 1 35 ? 62.556 64.828 -2.763 1.00 178.50 58 SER B CA 1
ATOM 2224 C C . SER B 1 35 ? 62.147 63.971 -1.531 1.00 170.73 58 SER B C 1
ATOM 2225 O O . SER B 1 35 ? 62.766 64.105 -0.481 1.00 158.14 58 SER B O 1
ATOM 2228 N N . ASP B 1 36 ? 61.126 63.118 -1.660 1.00 168.77 59 ASP B N 1
ATOM 2229 C CA . ASP B 1 36 ? 60.609 62.303 -0.521 1.00 153.95 59 ASP B CA 1
ATOM 2230 C C . ASP B 1 36 ? 61.511 61.154 -0.014 1.00 138.92 59 ASP B C 1
ATOM 2231 O O . ASP B 1 36 ? 62.336 60.619 -0.747 1.00 131.64 59 ASP B O 1
ATOM 2236 N N . ASN B 1 37 ? 61.321 60.788 1.256 1.00 127.87 60 ASN B N 1
ATOM 2237 C CA . ASN B 1 37 ? 62.039 59.684 1.922 1.00 113.07 60 ASN B CA 1
ATOM 2238 C C . ASN B 1 37 ? 60.974 58.693 2.420 1.00 104.54 60 ASN B C 1
ATOM 2239 O O . ASN B 1 37 ? 60.833 58.438 3.628 1.00 103.34 60 ASN B O 1
ATOM 2244 N N . GLY B 1 38 ? 60.213 58.148 1.466 1.00 95.90 61 GLY B N 1
ATOM 2245 C CA . GLY B 1 38 ? 59.118 57.228 1.768 1.00 88.49 61 GLY B CA 1
ATOM 2246 C C . GLY B 1 38 ? 59.538 55.871 2.321 1.00 83.35 61 GLY B C 1
ATOM 2247 O O . GLY B 1 38 ? 60.723 55.584 2.514 1.00 84.71 61 GLY B O 1
ATOM 2248 N N . ALA B 1 39 ? 58.548 55.030 2.584 1.00 78.82 62 ALA B N 1
ATOM 2249 C CA . ALA B 1 39 ? 58.788 53.682 3.107 1.00 75.36 62 ALA B CA 1
ATOM 2250 C C . ALA B 1 39 ? 59.645 52.838 2.137 1.00 73.53 62 ALA B C 1
ATOM 2251 O O . ALA B 1 39 ? 59.547 53.001 0.904 1.00 72.35 62 ALA B O 1
ATOM 2253 N N . ILE B 1 40 ? 60.499 51.979 2.713 1.00 71.98 63 ILE B N 1
ATOM 2254 C CA . ILE B 1 40 ? 61.377 51.062 1.970 1.00 68.03 63 ILE B CA 1
ATOM 2255 C C . ILE B 1 40 ? 60.784 49.667 2.058 1.00 64.80 63 ILE B C 1
ATOM 2256 O O . ILE B 1 40 ? 60.603 49.152 3.164 1.00 66.71 63 ILE B O 1
ATOM 2261 N N . TYR B 1 41 ? 60.496 49.068 0.897 1.00 66.00 64 TYR B N 1
ATOM 2262 C CA . TYR B 1 41 ? 59.925 47.708 0.794 1.00 64.79 64 TYR B CA 1
ATOM 2263 C C . TYR B 1 41 ? 61.042 46.760 0.327 1.00 62.13 64 TYR B C 1
ATOM 2264 O O . TYR B 1 41 ? 61.501 46.847 -0.824 1.00 58.88 64 TYR B O 1
ATOM 2273 N N . ALA B 1 42 ? 61.467 45.871 1.233 1.00 58.45 65 ALA B N 1
ATOM 2274 C CA . ALA B 1 42 ? 62.592 44.955 1.014 1.00 57.95 65 ALA B CA 1
ATOM 2275 C C . ALA B 1 42 ? 62.168 43.490 0.871 1.00 57.37 65 ALA B C 1
ATOM 2276 O O . ALA B 1 42 ? 61.455 42.966 1.737 1.00 56.08 65 ALA B O 1
ATOM 2278 N N . THR B 1 43 ? 62.622 42.835 -0.203 1.00 58.65 66 THR B N 1
ATOM 2279 C CA . THR B 1 43 ? 62.394 41.389 -0.415 1.00 55.53 66 THR B CA 1
ATOM 2280 C C . THR B 1 43 ? 63.554 40.670 0.278 1.00 56.39 66 THR B C 1
ATOM 2281 O O . THR B 1 43 ? 64.714 40.845 -0.119 1.00 62.29 66 THR B O 1
ATOM 2285 N N . CYS B 1 44 ? 63.230 39.881 1.306 1.00 52.85 67 CYS B N 1
ATOM 2286 C CA . CYS B 1 44 ? 64.215 39.208 2.163 1.00 57.16 67 CYS B CA 1
ATOM 2287 C C . CYS B 1 44 ? 64.097 37.665 2.198 1.00 50.02 67 CYS B C 1
ATOM 2288 O O . CYS B 1 44 ? 63.049 37.127 1.919 1.00 51.34 67 CYS B O 1
ATOM 2291 N N . ILE B 1 45 ? 65.190 36.986 2.541 1.00 49.42 68 ILE B N 1
ATOM 2292 C CA . ILE B 1 45 ? 65.209 35.539 2.818 1.00 46.27 68 ILE B CA 1
ATOM 2293 C C . ILE B 1 45 ? 66.048 35.272 4.075 1.00 45.87 68 ILE B C 1
ATOM 2294 O O . ILE B 1 45 ? 66.906 36.080 4.412 1.00 44.11 68 ILE B O 1
ATOM 2299 N N . SER B 1 46 ? 65.778 34.161 4.761 1.00 47.75 69 SER B N 1
ATOM 2300 C CA . SER B 1 46 ? 66.653 33.677 5.840 1.00 53.89 69 SER B CA 1
ATOM 2301 C C . SER B 1 46 ? 67.576 32.679 5.127 1.00 52.85 69 SER B C 1
ATOM 2302 O O . SER B 1 46 ? 67.113 31.958 4.233 1.00 52.02 69 SER B O 1
ATOM 2305 N N . LYS B 1 47 ? 68.858 32.631 5.488 1.00 55.22 70 LYS B N 1
ATOM 2306 C CA . LYS B 1 47 ? 69.794 31.677 4.852 1.00 65.09 70 LYS B CA 1
ATOM 2307 C C . LYS B 1 47 ? 69.332 30.223 5.041 1.00 58.87 70 LYS B C 1
ATOM 2308 O O . LYS B 1 47 ? 69.534 29.413 4.161 1.00 60.45 70 LYS B O 1
ATOM 2314 N N . ASN B 1 48 ? 68.696 29.927 6.175 1.00 55.29 71 ASN B N 1
ATOM 2315 C CA . ASN B 1 48 ? 68.140 28.597 6.448 1.00 53.53 71 ASN B CA 1
ATOM 2316 C C . ASN B 1 48 ? 66.898 28.222 5.644 1.00 50.26 71 ASN B C 1
ATOM 2317 O O . ASN B 1 48 ? 66.568 27.050 5.608 1.00 49.65 71 ASN B O 1
ATOM 2322 N N . ASP B 1 49 ? 66.210 29.191 5.035 1.00 51.51 72 ASP B N 1
ATOM 2323 C CA . ASP B 1 49 ? 65.024 28.941 4.177 1.00 53.38 72 ASP B CA 1
ATOM 2324 C C . ASP B 1 49 ? 65.168 29.819 2.909 1.00 51.26 72 ASP B C 1
ATOM 2325 O O . ASP B 1 49 ? 64.283 30.598 2.560 1.00 50.67 72 ASP B O 1
ATOM 2330 N N . PRO B 1 50 ? 66.290 29.651 2.193 1.00 51.51 73 PRO B N 1
ATOM 2331 C CA . PRO B 1 50 ? 66.646 30.558 1.106 1.00 50.47 73 PRO B CA 1
ATOM 2332 C C . PRO B 1 50 ? 65.768 30.591 -0.130 1.00 49.09 73 PRO B C 1
ATOM 2333 O O . PRO B 1 50 ? 65.886 31.524 -0.912 1.00 52.65 73 PRO B O 1
ATOM 2337 N N . LYS B 1 51 ? 64.928 29.587 -0.332 1.00 57.25 74 LYS B N 1
ATOM 2338 C CA . LYS B 1 51 ? 64.109 29.520 -1.541 1.00 55.68 74 LYS B CA 1
ATOM 2339 C C . LYS B 1 51 ? 62.788 30.282 -1.408 1.00 50.04 74 LYS B C 1
ATOM 2340 O O . LYS B 1 51 ? 62.118 30.461 -2.418 1.00 47.21 74 LYS B O 1
ATOM 2346 N N . HIS B 1 52 ? 62.413 30.728 -0.197 1.00 47.40 75 HIS B N 1
ATOM 2347 C CA . HIS B 1 52 ? 61.107 31.391 0.053 1.00 44.52 75 HIS B CA 1
ATOM 2348 C C . HIS B 1 52 ? 61.191 32.809 0.568 1.00 45.28 75 HIS B C 1
ATOM 2349 O O . HIS B 1 52 ? 61.217 33.016 1.787 1.00 48.78 75 HIS B O 1
ATOM 2356 N N . PRO B 1 53 ? 61.163 33.808 -0.344 1.00 44.89 76 PRO B N 1
ATOM 2357 C CA . PRO B 1 53 ? 61.288 35.196 0.108 1.00 48.14 76 PRO B CA 1
ATOM 2358 C C . PRO B 1 53 ? 60.059 35.808 0.785 1.00 52.03 76 PRO B C 1
ATOM 2359 O O . PRO B 1 53 ? 58.948 35.309 0.618 1.00 57.21 76 PRO B O 1
ATOM 2363 N N . PHE B 1 54 ? 60.289 36.870 1.558 1.00 51.23 77 PHE B N 1
ATOM 2364 C CA . PHE B 1 54 ? 59.226 37.613 2.246 1.00 47.86 77 PHE B CA 1
ATOM 2365 C C . PHE B 1 54 ? 59.513 39.100 2.226 1.00 48.28 77 PHE B C 1
ATOM 2366 O O . PHE B 1 54 ? 60.669 39.495 2.194 1.00 51.57 77 PHE B O 1
ATOM 2374 N N . GLU B 1 55 ? 58.459 39.910 2.258 1.00 51.03 78 GLU B N 1
ATOM 2375 C CA . GLU B 1 55 ? 58.583 41.365 2.213 1.00 53.27 78 GLU B CA 1
ATOM 2376 C C . GLU B 1 55 ? 58.536 41.965 3.621 1.00 54.65 78 GLU B C 1
ATOM 2377 O O . GLU B 1 55 ? 57.844 41.462 4.500 1.00 56.34 78 GLU B O 1
ATOM 2383 N N . GLY B 1 56 ? 59.319 43.018 3.815 1.00 57.32 79 GLY B N 1
ATOM 2384 C CA . GLY B 1 56 ? 59.380 43.792 5.051 1.00 58.07 79 GLY B CA 1
ATOM 2385 C C . GLY B 1 56 ? 59.303 45.270 4.689 1.00 61.93 79 GLY B C 1
ATOM 2386 O O . GLY B 1 56 ? 59.717 45.679 3.596 1.00 61.49 79 GLY B O 1
ATOM 2387 N N . SER B 1 57 ? 58.815 46.071 5.628 1.00 65.73 80 SER B N 1
ATOM 2388 C CA . SER B 1 57 ? 58.601 47.493 5.443 1.00 63.64 80 SER B CA 1
ATOM 2389 C C . SER B 1 57 ? 59.504 48.240 6.443 1.00 62.19 80 SER B C 1
ATOM 2390 O O . SER B 1 57 ? 59.431 47.972 7.643 1.00 64.47 80 SER B O 1
ATOM 2393 N N . TYR B 1 58 ? 60.362 49.147 5.956 1.00 63.15 81 TYR B N 1
ATOM 2394 C CA . TYR B 1 58 ? 61.307 49.932 6.805 1.00 65.45 81 TYR B CA 1
ATOM 2395 C C . TYR B 1 58 ? 61.331 51.427 6.450 1.00 70.49 81 TYR B C 1
ATOM 2396 O O . TYR B 1 58 ? 60.845 51.839 5.401 1.00 72.19 81 TYR B O 1
ATOM 2405 N N . PHE B 1 59 ? 61.871 52.230 7.365 1.00 76.25 82 PHE B N 1
ATOM 2406 C CA . PHE B 1 59 ? 62.095 53.677 7.170 1.00 80.51 82 PHE B CA 1
ATOM 2407 C C . PHE B 1 59 ? 63.553 53.932 7.552 1.00 76.67 82 PHE B C 1
ATOM 2408 O O . PHE B 1 59 ? 64.001 53.461 8.607 1.00 73.53 82 PHE B O 1
ATOM 2416 N N . ASN B 1 60 ? 64.280 54.658 6.698 1.00 75.69 83 ASN B N 1
ATOM 2417 C CA . ASN B 1 60 ? 65.698 54.972 6.914 1.00 77.24 83 ASN B CA 1
ATOM 2418 C C . ASN B 1 60 ? 65.839 56.476 7.129 1.00 82.25 83 ASN B C 1
ATOM 2419 O O . ASN B 1 60 ? 65.636 57.226 6.167 1.00 88.83 83 ASN B O 1
ATOM 2424 N N . PRO B 1 61 ? 66.190 56.926 8.365 1.00 85.03 84 PRO B N 1
ATOM 2425 C CA . PRO B 1 61 ? 66.250 58.390 8.617 1.00 91.91 84 PRO B CA 1
ATOM 2426 C C . PRO B 1 61 ? 67.276 59.185 7.788 1.00 97.70 84 PRO B C 1
ATOM 2427 O O . PRO B 1 61 ? 68.264 58.609 7.338 1.00 97.99 84 PRO B O 1
ATOM 2431 N N . GLU B 1 62 ? 67.020 60.491 7.626 1.00 106.49 85 GLU B N 1
ATOM 2432 C CA . GLU B 1 62 ? 67.835 61.409 6.794 1.00 109.96 85 GLU B CA 1
ATOM 2433 C C . GLU B 1 62 ? 69.320 61.474 7.162 1.00 118.51 85 GLU B C 1
ATOM 2434 O O . GLU B 1 62 ? 70.157 61.040 6.377 1.00 115.10 85 GLU B O 1
ATOM 2436 N N . GLU B 1 63 ? 69.623 61.992 8.357 1.00 137.45 86 GLU B N 1
ATOM 2437 C CA . GLU B 1 63 ? 71.019 62.202 8.873 1.00 143.86 86 GLU B CA 1
ATOM 2438 C C . GLU B 1 63 ? 71.919 60.917 8.865 1.00 131.14 86 GLU B C 1
ATOM 2439 O O . GLU B 1 63 ? 71.397 59.798 8.831 1.00 115.67 86 GLU B O 1
ATOM 2445 N N . PRO B 1 64 ? 73.268 61.083 8.919 1.00 136.28 87 PRO B N 1
ATOM 2446 C CA .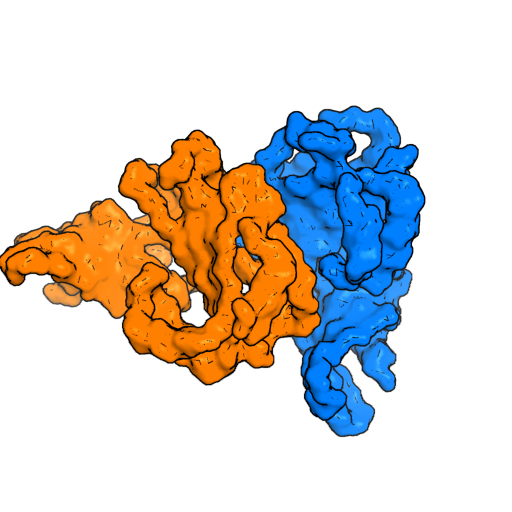 PRO B 1 64 ? 74.175 59.928 8.747 1.00 129.95 87 PRO B CA 1
ATOM 2447 C C . PRO B 1 64 ? 74.277 58.960 9.933 1.00 122.53 87 PRO B C 1
ATOM 2448 O O . PRO B 1 64 ? 74.030 59.355 11.073 1.00 124.43 87 PRO B O 1
ATOM 2452 N N . ASN B 1 65 ? 74.657 57.711 9.638 1.00 115.13 88 ASN B N 1
ATOM 2453 C CA . ASN B 1 65 ? 74.792 56.620 10.628 1.00 110.28 88 ASN B CA 1
ATOM 2454 C C . ASN B 1 65 ? 73.512 56.346 11.414 1.00 110.73 88 ASN B C 1
ATOM 2455 O O . ASN B 1 65 ? 73.566 55.891 12.558 1.00 112.65 88 ASN B O 1
ATOM 2460 N N . SER B 1 66 ? 72.367 56.595 10.775 1.00 109.49 89 SER B N 1
ATOM 2461 C CA . SER B 1 66 ? 71.065 56.438 11.405 1.00 106.24 89 SER B CA 1
ATOM 2462 C C . SER B 1 66 ? 70.710 54.963 11.539 1.00 99.71 89 SER B C 1
ATOM 2463 O O . SER B 1 66 ? 70.991 54.176 10.627 1.00 95.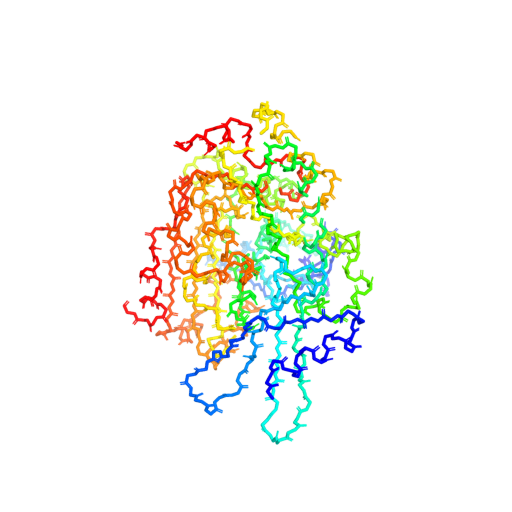76 89 SER B O 1
ATOM 2466 N N . GLU B 1 67 ? 70.109 54.593 12.673 1.00 98.70 90 GLU B N 1
ATOM 2467 C CA . GLU B 1 67 ? 69.626 53.224 12.877 1.00 98.04 90 GLU B CA 1
ATOM 2468 C C . GLU B 1 67 ? 68.296 53.086 12.138 1.00 87.41 90 GLU B C 1
ATOM 2469 O O . GLU B 1 67 ? 67.447 53.975 12.229 1.00 83.22 90 GLU B O 1
ATOM 2475 N N . ILE B 1 68 ? 68.154 51.989 11.385 1.00 78.66 91 ILE B N 1
ATOM 2476 C CA . ILE B 1 68 ? 66.958 51.716 10.566 1.00 75.33 91 ILE B CA 1
ATOM 2477 C C . ILE B 1 68 ? 65.735 51.543 11.471 1.00 76.57 91 ILE B C 1
ATOM 2478 O O . ILE B 1 68 ? 65.852 50.944 12.540 1.00 78.77 91 ILE B O 1
ATOM 2483 N N . GLU B 1 69 ? 64.596 52.109 11.063 1.00 76.83 92 GLU B N 1
ATOM 2484 C CA . GLU B 1 69 ? 63.331 51.987 11.804 1.00 76.00 92 GLU B CA 1
ATOM 2485 C C . GLU B 1 69 ? 62.491 50.930 11.110 1.00 72.82 92 GLU B C 1
ATOM 2486 O O . GLU B 1 69 ? 62.536 50.798 9.880 1.00 75.95 92 GLU B O 1
ATOM 2492 N N . ILE B 1 70 ? 61.707 50.198 11.896 1.00 69.99 93 ILE B N 1
ATOM 2493 C CA . ILE B 1 70 ? 60.894 49.083 11.406 1.00 67.60 93 ILE B CA 1
ATOM 2494 C C . ILE B 1 70 ? 59.425 49.457 11.343 1.00 71.56 93 ILE B C 1
ATOM 2495 O O . ILE B 1 70 ? 58.853 49.790 12.371 1.00 79.85 93 ILE B O 1
ATOM 2500 N N . ILE B 1 71 ? 58.824 49.416 10.149 1.00 71.24 94 ILE B N 1
ATOM 2501 C CA . ILE B 1 71 ? 57.379 49.648 9.992 1.00 71.08 94 ILE B CA 1
ATOM 2502 C C . ILE B 1 71 ? 56.755 48.294 10.358 1.00 68.53 94 ILE B C 1
ATOM 2503 O O . ILE B 1 71 ? 56.017 48.188 11.340 1.00 70.59 94 ILE B O 1
ATOM 2508 N N . TYR B 1 72 ? 57.073 47.270 9.570 1.00 65.04 95 TYR B N 1
ATOM 2509 C CA . TYR B 1 72 ? 56.691 45.888 9.877 1.00 61.15 95 TYR B CA 1
ATOM 2510 C C . TYR B 1 72 ? 57.674 44.988 9.151 1.00 59.28 95 TYR B C 1
ATOM 2511 O O . TYR B 1 72 ? 57.670 44.962 7.922 1.00 57.37 95 TYR B O 1
ATOM 2520 N N . ASP B 1 73 ? 58.502 44.260 9.913 1.00 60.26 96 ASP B N 1
ATOM 2521 C CA . ASP B 1 73 ? 59.577 43.417 9.333 1.00 56.18 96 ASP B CA 1
ATOM 2522 C C . ASP B 1 73 ? 59.146 42.244 8.463 1.00 55.09 96 ASP B C 1
ATOM 2523 O O . ASP B 1 73 ? 59.966 41.693 7.714 1.00 61.81 96 ASP B O 1
ATOM 2528 N N . GLY B 1 74 ? 57.891 41.833 8.609 1.00 54.28 97 GLY B N 1
ATOM 2529 C CA . GLY B 1 74 ? 57.318 40.749 7.830 1.00 53.55 97 GLY B CA 1
ATOM 2530 C C . GLY B 1 74 ? 57.723 39.340 8.197 1.00 54.36 97 GLY B C 1
ATOM 2531 O O . GLY B 1 74 ? 57.274 38.411 7.517 1.00 52.50 97 GLY B O 1
ATOM 2532 N N . TYR B 1 75 ? 58.498 39.151 9.280 1.00 55.05 98 TYR B N 1
ATOM 2533 C CA . TYR B 1 75 ? 59.023 37.821 9.625 1.00 54.27 98 TYR B CA 1
ATOM 2534 C C . TYR B 1 75 ? 58.009 36.899 10.285 1.00 55.03 98 TYR B C 1
ATOM 2535 O O . TYR B 1 75 ? 58.007 35.715 9.986 1.00 53.67 98 TYR B O 1
ATOM 2544 N N . GLY B 1 76 ? 57.169 37.426 11.173 1.00 58.66 99 GLY B N 1
ATOM 2545 C CA . GLY B 1 76 ? 56.107 36.624 11.807 1.00 57.72 99 GLY B CA 1
ATOM 2546 C C . GLY B 1 76 ? 55.175 36.072 10.731 1.00 56.62 99 GLY B C 1
ATOM 2547 O O . GLY B 1 76 ? 54.776 34.900 10.739 1.00 50.62 99 GLY B O 1
ATOM 2548 N N . GLN B 1 77 ? 54.862 36.954 9.791 1.00 59.22 100 GLN B N 1
ATOM 2549 C CA . GLN B 1 77 ? 54.068 36.656 8.605 1.00 53.32 100 GLN B CA 1
ATOM 2550 C C . GLN B 1 77 ? 54.690 35.516 7.783 1.00 56.66 100 GLN B C 1
ATOM 2551 O O . GLN B 1 77 ? 54.003 34.578 7.374 1.00 53.20 100 GLN B O 1
ATOM 2557 N N . ARG B 1 78 ? 56.005 35.584 7.585 1.00 55.60 101 ARG B N 1
ATOM 2558 C CA . ARG B 1 78 ? 56.732 34.537 6.867 1.00 51.93 101 ARG B CA 1
ATOM 2559 C C . ARG B 1 78 ? 56.673 33.179 7.579 1.00 47.20 101 ARG B C 1
ATOM 2560 O O . ARG B 1 78 ? 56.551 32.149 6.932 1.00 44.23 101 ARG B O 1
ATOM 2568 N N . LEU B 1 79 ? 56.821 33.188 8.901 1.00 47.35 102 LEU B N 1
ATOM 2569 C CA . LEU B 1 79 ? 56.765 31.961 9.704 1.00 44.93 102 LEU B CA 1
ATOM 2570 C C . LEU B 1 79 ? 55.386 31.283 9.586 1.00 46.89 102 LEU B C 1
ATOM 2571 O O . LEU B 1 79 ? 55.314 30.062 9.569 1.00 46.56 102 LEU B O 1
ATOM 2576 N N . LEU B 1 80 ? 54.318 32.079 9.499 1.00 43.65 103 LEU B N 1
ATOM 2577 C CA . LEU B 1 80 ? 52.970 31.547 9.293 1.00 42.26 103 LEU B CA 1
ATOM 2578 C C . LEU B 1 80 ? 52.891 30.916 7.891 1.00 42.70 103 LEU B C 1
ATOM 2579 O O . LEU B 1 80 ? 52.397 29.789 7.750 1.00 40.21 103 LEU B O 1
ATOM 2584 N N . ALA B 1 81 ? 53.427 31.615 6.881 1.00 43.72 104 ALA B N 1
ATOM 2585 C CA . ALA B 1 81 ? 53.509 31.087 5.516 1.00 39.10 104 ALA B CA 1
ATOM 2586 C C . ALA B 1 81 ? 54.301 29.775 5.483 1.00 37.39 104 ALA B C 1
ATOM 2587 O O . ALA B 1 81 ? 53.882 28.834 4.832 1.00 40.75 104 ALA B O 1
ATOM 2589 N N . LYS B 1 82 ? 55.429 29.713 6.187 1.00 40.57 105 LYS B N 1
ATOM 2590 C CA . LYS B 1 82 ? 56.277 28.495 6.258 1.00 43.08 105 LYS B CA 1
ATOM 2591 C C . LYS B 1 82 ? 55.475 27.281 6.745 1.00 45.79 105 LYS B C 1
ATOM 2592 O O . LYS B 1 82 ? 55.591 26.176 6.176 1.00 45.13 105 LYS B O 1
ATOM 2598 N N . GLN B 1 83 ? 54.645 27.503 7.765 1.00 46.11 106 GLN B N 1
ATOM 2599 C CA . GLN B 1 83 ? 53.779 26.440 8.311 1.00 46.39 106 GLN B CA 1
ATOM 2600 C C . GLN B 1 83 ? 52.687 26.019 7.334 1.00 42.56 106 GLN B C 1
ATOM 2601 O O . GLN B 1 83 ? 52.393 24.826 7.227 1.00 44.43 106 GLN B O 1
ATOM 2615 N N . GLU B 1 85 ? 52.818 26.286 4.039 1.00 45.85 108 GLU B N 1
ATOM 2616 C CA . GLU B 1 85 ? 53.586 25.575 3.015 1.00 44.96 108 GLU B CA 1
ATOM 2617 C C . GLU B 1 85 ? 53.919 24.144 3.458 1.00 40.88 108 GLU B C 1
ATOM 2618 O O . GLU B 1 85 ? 53.718 23.211 2.707 1.00 38.90 108 GLU B O 1
ATOM 2624 N N . SER B 1 86 ? 54.381 23.996 4.698 1.00 41.85 109 SER B N 1
ATOM 2625 C CA . SER B 1 86 ? 54.754 22.694 5.258 1.00 41.12 109 SER B CA 1
ATOM 2626 C C . SER B 1 86 ? 53.582 21.710 5.272 1.00 41.30 109 SER B C 1
ATOM 2627 O O . SER B 1 86 ? 53.714 20.587 4.808 1.00 42.40 109 SER B O 1
ATOM 2638 N N . ILE B 1 88 ? 50.778 21.849 3.480 1.00 38.18 111 ILE B N 1
ATOM 2639 C CA . ILE B 1 88 ? 50.391 21.571 2.091 1.00 37.71 111 ILE B CA 1
ATOM 2640 C C . ILE B 1 88 ? 51.397 20.607 1.476 1.00 38.93 111 ILE B C 1
ATOM 2641 O O . ILE B 1 88 ? 50.994 19.648 0.818 1.00 40.22 111 ILE B O 1
ATOM 2646 N N . GLU B 1 89 ? 52.694 20.822 1.736 1.00 42.41 112 GLU B N 1
ATOM 2647 C CA . GLU B 1 89 ? 53.748 19.946 1.196 1.00 38.96 112 GLU B CA 1
ATOM 2648 C C . GLU B 1 89 ? 53.556 18.478 1.603 1.00 42.04 112 GLU B C 1
ATOM 2649 O O . GLU B 1 89 ? 53.830 17.592 0.807 1.00 44.60 112 GLU B O 1
ATOM 2655 N N . GLU B 1 90 ? 53.046 18.227 2.811 1.00 43.21 113 GLU B N 1
ATOM 2656 C CA . GLU B 1 90 ? 52.721 16.862 3.259 1.00 45.75 113 GLU B CA 1
ATOM 2657 C C . GLU B 1 90 ? 51.782 16.129 2.259 1.00 43.12 113 GLU B C 1
ATOM 2658 O O . GLU B 1 90 ? 51.907 14.918 2.090 1.00 44.31 113 GLU B O 1
ATOM 2664 N N . ALA B 1 91 ? 50.898 16.869 1.579 1.00 39.60 114 ALA B N 1
ATOM 2665 C CA . ALA B 1 91 ? 50.031 16.308 0.514 1.00 43.66 114 ALA B CA 1
ATOM 2666 C C . ALA B 1 91 ? 50.697 16.419 -0.879 1.00 44.85 114 ALA B C 1
ATOM 2667 O O . ALA B 1 91 ? 50.712 15.438 -1.612 1.00 51.01 114 ALA B O 1
ATOM 2669 N N . ILE B 1 92 ? 51.256 17.593 -1.223 1.00 40.53 115 ILE B N 1
ATOM 2670 C CA . ILE B 1 92 ? 51.906 17.820 -2.541 1.00 39.96 115 ILE B CA 1
ATOM 2671 C C . ILE B 1 92 ? 53.098 16.891 -2.794 1.00 42.18 115 ILE B C 1
ATOM 2672 O O . ILE B 1 92 ? 53.267 16.390 -3.913 1.00 46.89 115 ILE B O 1
ATOM 2677 N N . SER B 1 93 ? 53.891 16.622 -1.762 1.00 41.89 116 SER B N 1
ATOM 2678 C CA . SER B 1 93 ? 55.075 15.737 -1.906 1.00 40.97 116 SER B CA 1
ATOM 2679 C C . SER B 1 93 ? 54.740 14.271 -2.236 1.00 44.51 116 SER B C 1
ATOM 2680 O O . SER B 1 9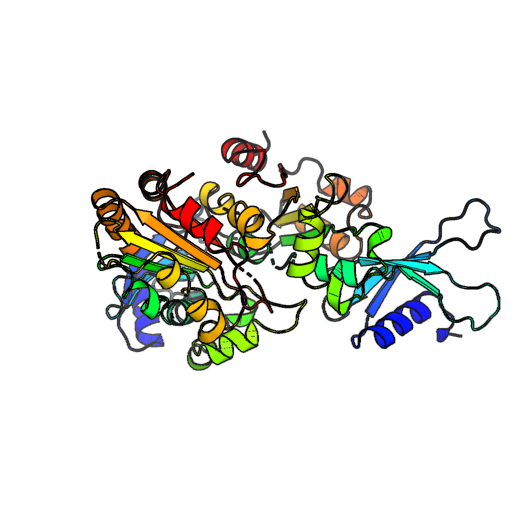3 ? 55.616 13.544 -2.710 1.00 47.41 116 SER B O 1
ATOM 2683 N N . GLN B 1 94 ? 53.499 13.855 -1.955 1.00 44.64 117 GLN B N 1
ATOM 2684 C CA . GLN B 1 94 ? 52.987 12.535 -2.318 1.00 47.86 117 GLN B CA 1
ATOM 2685 C C . GLN B 1 94 ? 52.400 12.507 -3.752 1.00 51.41 117 GLN B C 1
ATOM 2686 O O . GLN B 1 94 ? 52.301 11.424 -4.348 1.00 53.57 117 GLN B O 1
ATOM 2692 N N . ALA B 1 95 ? 52.007 13.672 -4.282 1.00 47.26 118 ALA B N 1
ATOM 2693 C CA . ALA B 1 95 ? 51.452 13.787 -5.650 1.00 48.56 118 ALA B CA 1
ATOM 2694 C C . ALA B 1 95 ? 52.519 13.992 -6.761 1.00 49.30 118 ALA B C 1
ATOM 2695 O O . ALA B 1 95 ? 52.322 13.497 -7.874 1.00 47.19 118 ALA B O 1
ATOM 2697 N N . ALA B 1 96 ? 53.608 14.727 -6.466 1.00 47.76 119 ALA B N 1
ATOM 2698 C CA . ALA B 1 96 ? 54.692 15.014 -7.429 1.00 46.67 119 ALA B CA 1
ATOM 2699 C C . ALA B 1 96 ? 56.060 15.092 -6.788 1.00 50.74 119 ALA B C 1
ATOM 2700 O O . ALA B 1 96 ? 56.149 15.205 -5.575 1.00 61.68 119 ALA B O 1
ATOM 2702 N N . GLU B 1 97 ? 57.122 15.085 -7.595 1.00 53.18 120 GLU B N 1
ATOM 2703 C CA . GLU B 1 97 ? 58.509 15.189 -7.084 1.00 54.90 120 GLU B CA 1
ATOM 2704 C C . GLU B 1 97 ? 58.986 16.635 -7.022 1.00 54.98 120 GLU B C 1
ATOM 2705 O O . GLU B 1 97 ? 59.548 17.054 -6.012 1.00 61.37 120 GLU B O 1
ATOM 2711 N N . ASN B 1 98 ? 58.802 17.372 -8.115 1.00 54.19 121 ASN B N 1
ATOM 2712 C CA . ASN B 1 98 ? 59.199 18.786 -8.231 1.00 55.56 121 ASN B CA 1
ATOM 2713 C C . ASN B 1 98 ? 57.989 19.716 -8.164 1.00 49.72 121 ASN B C 1
ATOM 2714 O O . ASN B 1 98 ? 56.989 19.514 -8.854 1.00 47.10 121 ASN B O 1
ATOM 2719 N N . TYR B 1 99 ? 58.118 20.767 -7.366 1.00 46.97 122 TYR B N 1
ATOM 2720 C CA . TYR B 1 99 ? 57.046 21.725 -7.147 1.00 44.69 122 TYR B CA 1
ATOM 2721 C C . TYR B 1 99 ? 57.549 22.938 -6.373 1.00 44.25 122 TYR B C 1
ATOM 2722 O O . TYR B 1 99 ? 58.641 22.910 -5.808 1.00 43.26 122 TYR B O 1
ATOM 2731 N N . TYR B 1 100 ? 56.730 23.986 -6.339 1.00 43.37 123 TYR B N 1
ATOM 2732 C CA . TYR B 1 100 ? 56.995 25.163 -5.521 1.00 41.20 123 TYR B CA 1
ATOM 2733 C C . TYR B 1 100 ? 55.678 25.532 -4.841 1.00 44.66 123 TYR B C 1
ATOM 2734 O O . TYR B 1 100 ? 54.675 25.779 -5.546 1.00 37.51 123 TYR B O 1
ATOM 2743 N N . ILE B 1 101 ? 55.683 25.559 -3.496 1.00 38.86 124 ILE B N 1
ATOM 2744 C CA . ILE B 1 101 ? 54.500 25.905 -2.719 1.00 38.74 124 ILE B CA 1
ATOM 2745 C C . ILE B 1 101 ? 54.720 27.311 -2.165 1.00 42.63 124 ILE B C 1
ATOM 2746 O O . ILE B 1 101 ? 55.601 27.500 -1.336 1.00 43.25 124 ILE B O 1
ATOM 2751 N N . GLN B 1 102 ? 53.939 28.295 -2.633 1.00 42.69 125 GLN B N 1
ATOM 2752 C CA . GLN B 1 102 ? 54.074 29.694 -2.194 1.00 41.49 125 GLN B CA 1
ATOM 2753 C C . GLN B 1 102 ? 52.920 30.076 -1.278 1.00 42.32 125 GLN B C 1
ATOM 2754 O O . GLN B 1 102 ? 51.785 30.179 -1.729 1.00 44.29 125 GLN B O 1
ATOM 2760 N N . GLY B 1 103 ? 53.223 30.283 0.001 1.00 41.84 126 GLY B N 1
ATOM 2761 C CA . GLY B 1 103 ? 52.242 30.717 0.992 1.00 45.52 126 GLY B CA 1
ATOM 2762 C C . GLY B 1 103 ? 52.105 32.223 0.877 1.00 47.78 126 GLY B C 1
ATOM 2763 O O . GLY B 1 103 ? 53.102 32.924 0.805 1.00 50.30 126 GLY B O 1
ATOM 2764 N N . ASP B 1 104 ? 50.868 32.710 0.874 1.00 48.96 127 ASP B N 1
ATOM 2765 C CA . ASP B 1 104 ? 50.543 34.133 0.738 1.00 46.10 127 ASP B CA 1
ATOM 2766 C C . ASP B 1 104 ? 49.645 34.538 1.918 1.00 46.25 127 ASP B C 1
ATOM 2767 O O . ASP B 1 104 ? 48.411 34.529 1.819 1.00 52.43 127 ASP B O 1
ATOM 2772 N N . ILE B 1 105 ? 50.290 34.866 3.035 1.00 42.53 128 ILE B N 1
ATOM 2773 C CA . ILE B 1 105 ? 49.637 35.294 4.269 1.00 45.39 128 ILE B CA 1
ATOM 2774 C C . ILE B 1 105 ? 50.011 36.752 4.529 1.00 47.72 128 ILE B C 1
ATOM 2775 O O . ILE B 1 105 ? 51.183 37.055 4.626 1.00 49.36 128 ILE B O 1
ATOM 2780 N N . ILE B 1 106 ? 49.017 37.636 4.585 1.00 50.47 129 ILE B N 1
ATOM 2781 C CA . ILE B 1 106 ? 49.202 39.057 4.886 1.00 53.85 129 ILE B CA 1
ATOM 2782 C C . ILE B 1 106 ? 48.367 39.359 6.133 1.00 53.85 129 ILE B C 1
ATOM 2783 O O . ILE B 1 106 ? 47.138 39.479 6.040 1.00 57.48 129 ILE B O 1
ATOM 2788 N N . ILE B 1 107 ? 49.013 39.472 7.295 1.00 49.78 130 ILE B N 1
ATOM 2789 C CA . ILE B 1 107 ? 48.278 39.758 8.532 1.00 52.71 130 ILE B CA 1
ATOM 2790 C C . ILE B 1 107 ? 47.899 41.252 8.415 1.00 56.92 130 ILE B C 1
ATOM 2791 O O . ILE B 1 107 ? 48.690 42.040 7.881 1.00 59.86 130 ILE B O 1
ATOM 2796 N N . PRO B 1 108 ? 46.694 41.643 8.875 1.00 61.43 131 PRO B N 1
ATOM 2797 C CA . PRO B 1 108 ? 46.328 43.075 8.778 1.00 69.34 131 PRO B CA 1
ATOM 2798 C C . PRO B 1 108 ? 47.102 43.982 9.771 1.00 67.97 131 PRO B C 1
ATOM 2799 O O . PRO B 1 108 ? 47.600 43.511 10.810 1.00 66.37 131 PRO B O 1
ATOM 2803 N N . GLU B 1 109 ? 47.193 45.267 9.433 1.00 69.06 132 GLU B N 1
ATOM 2804 C CA . GLU B 1 109 ? 47.927 46.268 10.240 1.00 76.08 132 GLU B CA 1
ATOM 2805 C C . GLU B 1 109 ? 47.666 46.131 11.754 1.00 77.74 132 GLU B C 1
ATOM 2806 O O . GLU B 1 109 ? 48.611 46.140 12.542 1.00 75.25 132 GLU B O 1
ATOM 2812 N N . GLU B 1 110 ? 46.395 45.937 12.126 1.00 79.05 133 GLU B N 1
ATOM 2813 C CA . GLU B 1 110 ? 45.964 45.793 13.536 1.00 79.43 133 GLU B CA 1
ATOM 2814 C C . GLU B 1 110 ? 46.739 44.732 14.319 1.00 78.46 133 GLU B C 1
ATOM 2815 O O . GLU B 1 110 ? 46.999 44.922 15.502 1.00 83.95 133 GLU B O 1
ATOM 2821 N N . TRP B 1 111 ? 47.116 43.635 13.659 1.00 76.74 134 TRP B N 1
ATOM 2822 C CA . TRP B 1 111 ? 47.822 42.520 14.323 1.00 76.28 134 TRP B CA 1
ATOM 2823 C C . TRP B 1 111 ? 49.324 42.557 14.292 1.00 71.89 134 TRP B C 1
ATOM 2824 O O . TRP B 1 111 ? 49.966 41.731 14.950 1.00 71.28 134 TRP B O 1
ATOM 2835 N N . GLN B 1 112 ? 49.910 43.494 13.545 1.00 69.45 135 GLN B N 1
ATOM 2836 C CA . GLN B 1 112 ? 51.383 43.642 13.488 1.00 67.40 135 GLN B CA 1
ATOM 2837 C C . GLN B 1 112 ? 52.027 43.882 14.859 1.00 65.23 135 GLN B C 1
ATOM 2838 O O . GLN B 1 112 ? 53.167 43.511 15.052 1.00 63.79 135 GLN B O 1
ATOM 2844 N N . ASP B 1 113 ? 51.276 44.479 15.785 1.00 74.89 136 ASP B N 1
ATOM 2845 C CA . ASP B 1 113 ? 51.706 44.710 17.169 1.00 87.18 136 ASP B CA 1
ATOM 2846 C C . ASP B 1 113 ? 51.789 43.451 18.029 1.00 82.99 136 ASP B C 1
ATOM 2847 O O . ASP B 1 113 ? 52.484 43.479 19.041 1.00 82.84 136 ASP B O 1
ATOM 2852 N N . ILE B 1 114 ? 51.112 42.365 17.645 1.00 73.92 137 ILE B N 1
ATOM 2853 C CA . ILE B 1 114 ? 51.105 41.125 18.456 1.00 74.40 137 ILE B CA 1
ATOM 2854 C C . ILE B 1 114 ? 52.524 40.554 18.429 1.00 71.59 137 ILE B C 1
ATOM 2855 O O . ILE B 1 114 ? 53.122 40.536 17.356 1.00 70.41 137 ILE B O 1
ATOM 2860 N N . PRO B 1 115 ? 53.082 40.117 19.593 1.00 77.95 138 PRO B N 1
ATOM 2861 C CA . PRO B 1 115 ? 54.475 39.608 19.577 1.00 80.21 138 PRO B CA 1
ATOM 2862 C C . PRO B 1 115 ? 54.677 38.452 18.604 1.00 83.25 138 PRO B C 1
ATOM 2863 O O . PRO B 1 115 ? 53.783 37.609 18.472 1.00 85.60 138 PRO B O 1
ATOM 2867 N N . VAL B 1 116 ? 55.829 38.439 17.927 1.00 87.07 139 VAL B N 1
ATOM 2868 C CA . VAL B 1 116 ? 56.132 37.418 16.912 1.00 74.89 139 VAL B CA 1
ATOM 2869 C C . VAL B 1 116 ? 56.069 36.012 17.505 1.00 70.67 139 VAL B C 1
ATOM 2870 O O . VAL B 1 116 ? 55.480 35.123 16.891 1.00 71.49 139 VAL B O 1
ATOM 2874 N N . GLU B 1 117 ? 56.610 35.829 18.709 1.00 69.67 140 GLU B N 1
ATOM 2875 C CA . GLU B 1 117 ? 56.575 34.515 19.372 1.00 70.65 140 GLU B CA 1
ATOM 2876 C C . GLU B 1 117 ? 55.123 33.999 19.594 1.00 65.97 140 GLU B C 1
ATOM 2877 O O . GLU B 1 117 ? 54.897 32.789 19.546 1.00 64.18 140 GLU B O 1
ATOM 2883 N N . GLU B 1 118 ? 54.154 34.909 19.760 1.00 66.26 141 GLU B N 1
ATOM 2884 C CA . GLU B 1 118 ? 52.737 34.538 19.917 1.00 66.03 141 GLU B CA 1
ATOM 2885 C C . GLU B 1 118 ? 52.025 34.328 18.572 1.00 62.95 141 GLU B C 1
ATOM 2886 O O . GLU B 1 118 ? 51.437 33.260 18.353 1.00 61.81 141 GLU B O 1
ATOM 2892 N N . ILE B 1 119 ? 52.065 35.340 17.696 1.00 59.70 142 ILE B N 1
ATOM 2893 C CA . ILE B 1 119 ? 51.329 35.326 16.396 1.00 55.26 142 ILE B CA 1
ATOM 2894 C C . ILE B 1 119 ? 51.820 34.276 15.393 1.00 53.49 142 ILE B C 1
ATOM 2895 O O . ILE B 1 119 ? 51.025 33.740 14.631 1.00 55.87 142 ILE B O 1
ATOM 2900 N N . SER B 1 120 ? 53.120 33.984 15.400 1.00 58.15 143 SER B N 1
ATOM 2901 C CA . SER B 1 120 ? 53.724 33.026 14.457 1.00 55.59 143 SER B CA 1
ATOM 2902 C C . SER B 1 120 ? 53.322 31.561 14.638 1.00 54.53 143 SER B C 1
ATOM 2903 O O . SER B 1 120 ? 53.579 30.751 13.755 1.00 58.96 143 SER B O 1
ATOM 2906 N N . GLN B 1 121 ? 52.758 31.202 15.789 1.00 56.74 144 GLN B N 1
ATOM 2907 C CA . GLN B 1 121 ? 52.257 29.840 15.989 1.00 53.96 144 GLN B CA 1
ATOM 2908 C C . GLN B 1 121 ? 50.920 29.700 15.261 1.00 49.08 144 GLN B C 1
ATOM 2909 O O . GLN B 1 121 ? 49.963 30.427 15.576 1.00 47.86 144 GLN B O 1
ATOM 2915 N N . TRP B 1 122 ? 50.860 28.751 14.329 1.00 43.78 145 TRP B N 1
ATOM 2916 C CA . TRP B 1 122 ? 49.678 28.523 13.523 1.00 45.45 145 TRP B CA 1
ATOM 2917 C C . TRP B 1 122 ? 48.418 28.430 14.333 1.00 49.04 145 TRP B C 1
ATOM 2918 O O . TRP B 1 122 ? 47.420 29.083 14.002 1.00 46.76 145 TRP B O 1
ATOM 2929 N N . LYS B 1 123 ? 48.465 27.656 15.414 1.00 54.11 146 LYS B N 1
ATOM 2930 C CA . LYS B 1 123 ? 47.295 27.496 16.291 1.00 56.69 146 LYS B CA 1
ATOM 2931 C C . LYS B 1 123 ? 46.698 28.833 16.790 1.00 55.23 146 LYS B C 1
ATOM 2932 O O . LYS B 1 123 ? 45.474 28.996 16.790 1.00 53.80 146 LYS B O 1
ATOM 2938 N N . ASN B 1 124 ? 47.554 29.785 17.160 1.00 51.55 147 ASN B N 1
ATOM 2939 C CA . ASN B 1 124 ? 47.093 31.103 17.635 1.00 53.56 147 ASN B CA 1
ATOM 2940 C C . ASN B 1 124 ? 46.543 31.977 16.525 1.00 51.47 147 ASN B C 1
ATOM 2941 O O . ASN B 1 124 ? 45.598 32.749 16.736 1.00 54.72 147 ASN B O 1
ATOM 2946 N N . TYR B 1 125 ? 47.156 31.863 15.354 1.00 48.82 148 TYR B N 1
ATOM 2947 C CA . TYR B 1 125 ? 46.735 32.619 14.188 1.00 48.10 148 TYR B CA 1
ATOM 2948 C C . TYR B 1 125 ? 45.364 32.195 13.698 1.00 48.16 148 TYR B C 1
ATOM 2949 O O . TYR B 1 125 ? 44.521 33.055 13.427 1.00 51.25 148 TYR B O 1
ATOM 2958 N N . VAL B 1 126 ? 45.149 30.883 13.601 1.00 49.06 149 VAL B N 1
ATOM 2959 C CA . VAL B 1 126 ? 43.860 30.333 13.172 1.00 50.55 149 VAL B CA 1
ATOM 2960 C C . VAL B 1 126 ? 42.746 30.712 14.179 1.00 52.42 149 VAL B C 1
ATOM 2961 O O . VAL B 1 126 ? 41.621 31.026 13.766 1.00 51.02 149 VAL B O 1
ATOM 2965 N N . ASP B 1 127 ? 43.071 30.727 15.478 1.00 53.32 150 ASP B N 1
ATOM 2966 C CA . ASP B 1 127 ? 42.108 31.160 16.510 1.00 59.24 150 ASP B CA 1
ATOM 2967 C C . ASP B 1 127 ? 41.754 32.629 16.323 1.00 57.26 150 ASP B C 1
ATOM 2968 O O . ASP B 1 127 ? 40.577 32.978 16.390 1.00 65.39 150 ASP B O 1
ATOM 2973 N N . LEU B 1 128 ? 42.752 33.470 16.058 1.00 52.65 151 LEU B N 1
ATOM 2974 C CA . LEU B 1 128 ? 42.501 34.888 15.787 1.00 54.75 151 LEU B CA 1
ATOM 2975 C C . LEU B 1 128 ? 41.613 35.091 14.559 1.00 52.43 151 LEU B C 1
ATOM 2976 O O . LEU B 1 128 ? 40.681 35.884 14.608 1.00 60.95 151 LEU B O 1
ATOM 2981 N N . CYS B 1 129 ? 41.867 34.346 13.490 1.00 49.36 152 CYS B N 1
ATOM 2982 C CA . CYS B 1 129 ? 41.079 34.486 12.266 1.00 54.25 152 CYS B CA 1
ATOM 2983 C C . CYS B 1 129 ? 39.645 33.994 12.413 1.00 58.21 152 CYS B C 1
ATOM 2984 O O . CYS B 1 129 ? 38.722 34.656 11.950 1.00 69.47 152 CYS B O 1
ATOM 2987 N N . ASN B 1 130 ? 39.462 32.849 13.062 1.00 56.90 153 ASN B N 1
ATOM 2988 C CA . ASN B 1 130 ? 38.136 32.257 13.214 1.00 54.97 153 ASN B CA 1
ATOM 2989 C C . ASN B 1 130 ? 37.240 32.985 14.193 1.00 59.72 153 ASN B C 1
ATOM 2990 O O . ASN B 1 130 ? 36.036 33.055 13.953 1.00 60.33 153 ASN B O 1
ATOM 2995 N N . GLN B 1 131 ? 37.798 33.503 15.282 1.00 60.00 154 GLN B N 1
ATOM 2996 C CA . GLN B 1 131 ? 36.990 34.251 16.248 1.00 71.95 154 GLN B CA 1
ATOM 2997 C C . GLN B 1 131 ? 36.688 35.696 15.787 1.00 79.42 154 GLN B C 1
ATOM 2998 O O . GLN B 1 131 ? 35.830 36.338 16.381 1.00 90.04 154 GLN B O 1
ATOM 3004 N N . SER B 1 132 ? 37.369 36.190 14.746 1.00 82.16 155 SER B N 1
ATOM 3005 C CA . SER B 1 132 ? 37.187 37.571 14.238 1.00 88.43 155 SER B CA 1
ATOM 3006 C C . SER B 1 132 ? 35.920 37.835 13.392 1.00 91.27 155 SER B C 1
ATOM 3007 O O . SER B 1 132 ? 35.019 36.993 13.313 1.00 90.02 155 SER B O 1
ATOM 3010 N N . ASN B 1 133 ? 35.835 39.049 12.833 1.00 96.21 156 ASN B N 1
ATOM 3011 C CA . ASN B 1 133 ? 34.769 39.431 11.883 1.00 97.65 156 ASN B CA 1
ATOM 3012 C C . ASN B 1 133 ? 34.994 38.708 10.565 1.00 92.36 156 ASN B C 1
ATOM 3013 O O . ASN B 1 133 ? 36.045 38.079 10.371 1.00 100.87 156 ASN B O 1
ATOM 3018 N N . SER B 1 134 ? 34.052 38.843 9.627 1.00 88.38 157 SER B N 1
ATOM 3019 C CA . SER B 1 134 ? 34.199 38.229 8.291 1.00 80.35 157 SER B CA 1
ATOM 3020 C C . SER B 1 134 ? 35.345 38.925 7.520 1.00 76.23 157 SER B C 1
ATOM 3021 O O . SER B 1 134 ? 35.906 38.318 6.622 1.00 61.31 157 SER B O 1
ATOM 3024 N N . ASP B 1 135 ? 35.668 40.176 7.905 1.00 80.65 158 ASP B N 1
ATOM 3025 C CA . ASP B 1 135 ? 36.832 40.957 7.405 1.00 75.07 158 ASP B CA 1
ATOM 3026 C C . ASP B 1 135 ? 38.203 40.271 7.538 1.00 74.37 158 ASP B C 1
ATOM 3027 O O . ASP B 1 135 ? 39.010 40.341 6.612 1.00 78.42 158 ASP B O 1
ATOM 3032 N N . TYR B 1 136 ? 38.469 39.654 8.694 1.00 75.05 159 TYR B N 1
ATOM 3033 C CA . TYR B 1 136 ? 39.782 39.059 9.016 1.00 77.19 159 TYR B CA 1
ATOM 3034 C C . TYR B 1 136 ? 39.816 37.512 8.983 1.00 66.08 159 TYR B C 1
ATOM 3035 O O . TYR B 1 136 ? 40.786 36.900 9.456 1.00 64.81 159 TYR B O 1
ATOM 3044 N N . LYS B 1 137 ? 38.801 36.891 8.380 1.00 53.31 160 LYS B N 1
ATOM 3045 C CA . LYS B 1 137 ? 38.657 35.428 8.408 1.00 50.85 160 LYS B CA 1
ATOM 3046 C C . LYS B 1 137 ? 39.592 34.647 7.500 1.00 47.30 160 LYS B C 1
ATOM 3047 O O . LYS B 1 137 ? 39.971 33.540 7.858 1.00 46.02 160 LYS B O 1
ATOM 3053 N N . THR B 1 138 ? 39.995 35.207 6.366 1.00 44.77 161 THR B N 1
ATOM 3054 C CA . THR B 1 138 ? 40.863 34.488 5.447 1.00 42.31 161 THR B CA 1
ATOM 3055 C C . THR B 1 138 ? 42.270 34.332 6.054 1.00 44.81 161 THR B C 1
ATOM 3056 O O . THR B 1 138 ? 42.908 35.330 6.343 1.00 46.62 161 THR B O 1
ATOM 3060 N N . LEU B 1 139 ? 42.696 33.080 6.273 1.00 45.51 162 LEU B N 1
ATOM 3061 C CA . LEU B 1 139 ? 44.045 32.726 6.740 1.00 48.31 162 LEU B CA 1
ATOM 3062 C C . LEU B 1 139 ? 45.096 33.194 5.750 1.00 49.50 162 LEU B C 1
ATOM 3063 O O . LEU B 1 139 ? 46.108 33.807 6.111 1.00 52.41 162 LEU B O 1
ATOM 3068 N N . GLY B 1 140 ? 44.838 32.869 4.488 1.00 51.78 163 GLY B N 1
ATOM 3069 C CA . GLY B 1 140 ? 45.709 33.216 3.387 1.00 48.26 163 GLY B CA 1
ATOM 3070 C C . GLY B 1 140 ? 45.393 32.406 2.146 1.00 49.14 163 GLY B C 1
ATOM 3071 O O . GLY B 1 140 ? 44.316 31.797 2.027 1.00 44.69 163 GLY B O 1
ATOM 3072 N N . SER B 1 141 ? 46.339 32.430 1.215 1.00 46.60 164 SER B N 1
ATOM 3073 C CA . SER B 1 141 ? 46.224 31.721 -0.041 1.00 45.81 164 SER B CA 1
ATOM 3074 C C . SER B 1 141 ? 47.481 30.926 -0.255 1.00 41.67 164 SER B C 1
ATOM 3075 O O . SER B 1 141 ? 48.531 31.291 0.253 1.00 46.55 164 SER B O 1
ATOM 3078 N N . ALA B 1 142 ? 47.359 29.816 -0.971 1.00 41.53 165 ALA B N 1
ATOM 3079 C CA . ALA B 1 142 ? 48.510 29.014 -1.356 1.00 43.40 165 ALA B CA 1
ATOM 3080 C C . ALA B 1 142 ? 48.539 28.982 -2.904 1.00 39.06 165 ALA B C 1
ATOM 3081 O O . ALA B 1 142 ? 47.527 28.716 -3.549 1.00 38.66 165 ALA B O 1
ATOM 3083 N N . TRP B 1 143 ? 49.686 29.343 -3.473 1.00 41.29 166 TRP B N 1
ATOM 3084 C CA . TRP B 1 143 ? 49.935 29.311 -4.920 1.00 39.47 166 TRP B CA 1
ATOM 3085 C C . TRP B 1 143 ? 50.922 28.198 -5.144 1.00 38.03 166 TRP B C 1
ATOM 3086 O O . TRP B 1 143 ? 52.109 28.347 -4.855 1.00 39.04 166 TRP B O 1
ATOM 3097 N N . VAL B 1 144 ? 50.403 27.040 -5.569 1.00 38.25 167 VAL B N 1
ATOM 3098 C CA . VAL B 1 144 ? 51.169 25.811 -5.750 1.00 38.49 167 VAL B CA 1
ATOM 3099 C C . VAL B 1 144 ? 51.452 25.609 -7.231 1.00 43.93 167 VAL B C 1
ATOM 3100 O O . VAL B 1 144 ? 50.526 25.633 -8.043 1.00 44.69 167 VAL B O 1
ATOM 3104 N N . TYR B 1 145 ? 52.737 25.423 -7.557 1.00 46.41 168 TYR B N 1
ATOM 3105 C CA . TYR B 1 145 ? 53.233 25.239 -8.924 1.00 46.33 168 TYR B CA 1
ATOM 3106 C C . TYR B 1 145 ? 53.892 23.848 -9.011 1.00 44.61 168 TYR B C 1
ATOM 3107 O O . TYR B 1 145 ? 54.908 23.637 -8.377 1.00 45.21 168 TYR B O 1
ATOM 3116 N N . ILE B 1 146 ? 53.290 22.924 -9.772 1.00 41.00 169 ILE B N 1
ATOM 3117 C CA . ILE B 1 146 ? 53.757 21.543 -9.916 1.00 42.23 169 ILE B CA 1
ATOM 3118 C C . ILE B 1 146 ? 54.385 21.305 -11.283 1.00 45.66 169 ILE B C 1
ATOM 3119 O O . ILE B 1 146 ? 53.866 21.782 -12.290 1.00 51.59 169 ILE B O 1
ATOM 3124 N N . ASP B 1 147 ? 55.486 20.548 -11.304 1.00 48.16 170 ASP B N 1
ATOM 3125 C CA . ASP B 1 147 ? 56.143 20.091 -12.535 1.00 52.05 170 ASP B CA 1
ATOM 3126 C C . ASP B 1 147 ? 55.311 18.852 -12.880 1.00 53.11 170 ASP B C 1
ATOM 3127 O O . ASP B 1 147 ? 55.455 17.796 -12.249 1.00 51.98 170 ASP B O 1
ATOM 3132 N N . ALA B 1 148 ? 54.431 19.008 -13.873 1.00 55.64 171 ALA B N 1
ATOM 3133 C CA . ALA B 1 148 ? 53.516 17.943 -14.304 1.00 53.63 171 ALA B CA 1
ATOM 3134 C C . ALA B 1 148 ? 54.238 16.708 -14.852 1.00 56.27 171 ALA B C 1
ATOM 3135 O O . ALA B 1 148 ? 53.680 15.637 -14.825 1.00 61.08 171 ALA B O 1
ATOM 3137 N N . SER B 1 149 ? 55.473 16.846 -15.339 1.00 56.37 172 SER B N 1
ATOM 3138 C CA . SER B 1 149 ? 56.261 15.686 -15.804 1.00 58.74 172 SER B CA 1
ATOM 3139 C C . SER B 1 149 ? 56.666 14.725 -14.662 1.00 57.72 172 SER B C 1
ATOM 3140 O O . SER B 1 149 ? 56.901 13.543 -14.906 1.00 63.50 172 SER B O 1
ATOM 3143 N N . THR B 1 150 ? 56.725 15.247 -13.436 1.00 54.49 173 THR B N 1
ATOM 3144 C CA . THR B 1 150 ? 57.164 14.511 -12.259 1.00 55.31 173 THR B CA 1
ATOM 3145 C C . THR B 1 150 ? 56.019 14.049 -11.316 1.00 56.62 173 THR B C 1
ATOM 3146 O O . THR B 1 150 ? 56.219 14.001 -10.092 1.00 54.78 173 THR B O 1
ATOM 3158 N N . LYS B 1 152 ? 53.611 11.462 -9.283 1.00 58.01 175 LYS B N 1
ATOM 3159 C CA . LYS B 1 152 ? 53.836 10.151 -8.630 1.00 61.18 175 LYS B CA 1
ATOM 3160 C C . LYS B 1 152 ? 52.665 9.143 -8.823 1.00 62.11 175 LYS B C 1
ATOM 3161 O O . LYS B 1 152 ? 52.510 8.193 -8.043 1.00 57.45 175 LYS B O 1
ATOM 3167 N N . GLY B 1 153 ? 51.848 9.351 -9.864 1.00 69.95 176 GLY B N 1
ATOM 3168 C CA . GLY B 1 153 ? 50.719 8.470 -10.194 1.00 78.20 176 GLY B CA 1
ATOM 3169 C C . GLY B 1 153 ? 49.572 8.307 -9.203 1.00 85.59 176 GLY B C 1
ATOM 3170 O O . GLY B 1 153 ? 48.950 7.236 -9.140 1.00 93.30 176 GLY B O 1
ATOM 3171 N N . LYS B 1 154 ? 49.316 9.342 -8.403 1.00 84.28 177 LYS B N 1
ATOM 3172 C CA . LYS B 1 154 ? 48.209 9.348 -7.448 1.00 67.49 177 LYS B CA 1
ATOM 3173 C C . LYS B 1 154 ? 47.018 9.703 -8.330 1.00 60.38 177 LYS B C 1
ATOM 3174 O O . LYS B 1 154 ? 47.138 10.625 -9.124 1.00 71.03 177 LYS B O 1
ATOM 3180 N N . THR B 1 155 ? 45.883 9.013 -8.198 1.00 57.48 178 THR B N 1
ATOM 3181 C CA . THR B 1 155 ? 44.690 9.305 -9.026 1.00 57.35 178 THR B CA 1
ATOM 3182 C C . THR B 1 155 ? 44.142 10.686 -8.684 1.00 55.88 178 THR B C 1
ATOM 3183 O O . THR B 1 155 ? 44.387 11.202 -7.593 1.00 53.66 178 THR B O 1
ATOM 3187 N N . ASP B 1 156 ? 43.409 11.288 -9.612 1.00 58.06 179 ASP B N 1
ATOM 3188 C CA . ASP B 1 156 ? 42.797 12.612 -9.369 1.00 55.87 179 ASP B CA 1
ATOM 3189 C C . ASP B 1 156 ? 41.988 12.650 -8.062 1.00 54.34 179 ASP B C 1
ATOM 3190 O O . ASP B 1 156 ? 42.071 13.614 -7.314 1.00 53.75 179 ASP B O 1
ATOM 3195 N N . GLU B 1 157 ? 41.246 11.573 -7.799 1.00 59.16 180 GLU B N 1
ATOM 3196 C CA . GLU B 1 157 ? 40.395 11.441 -6.612 1.00 60.03 180 GLU B CA 1
ATOM 3197 C C . GLU B 1 157 ? 41.270 11.484 -5.368 1.00 56.07 180 GLU B C 1
ATOM 3198 O O . GLU B 1 157 ? 41.000 12.263 -4.457 1.00 61.88 180 GLU B O 1
ATOM 3204 N N . GLU B 1 158 ? 42.320 10.653 -5.356 1.00 56.79 181 GLU B N 1
ATOM 3205 C CA . GLU B 1 158 ? 43.297 10.597 -4.253 1.00 58.35 181 GLU B CA 1
ATOM 3206 C C . GLU B 1 158 ? 43.973 11.959 -4.014 1.00 58.83 181 GLU B C 1
ATOM 3207 O O . GLU B 1 158 ? 44.186 12.370 -2.861 1.00 58.34 181 GLU B O 1
ATOM 3213 N N . GLU B 1 159 ? 44.301 12.648 -5.104 1.00 55.10 182 GLU B N 1
ATOM 3214 C CA . GLU B 1 159 ? 44.990 13.935 -5.026 1.00 51.99 182 GLU B CA 1
ATOM 3215 C C . GLU B 1 159 ? 44.088 15.009 -4.403 1.00 49.93 182 GLU B C 1
ATOM 3216 O O . GLU B 1 159 ? 44.488 15.698 -3.458 1.00 43.89 182 GLU B O 1
ATOM 3222 N N . TYR B 1 160 ? 42.866 15.096 -4.919 1.00 47.35 183 TYR B N 1
ATOM 3223 C CA . TYR B 1 160 ? 41.852 16.035 -4.440 1.00 46.96 183 TYR B CA 1
ATOM 3224 C C . TYR B 1 160 ? 41.499 15.790 -2.973 1.00 47.53 183 TYR B C 1
ATOM 3225 O O . TYR B 1 160 ? 41.414 16.744 -2.187 1.00 49.07 183 TYR B O 1
ATOM 3234 N N . GLN B 1 161 ? 41.275 14.520 -2.623 1.00 46.74 184 GLN B N 1
ATOM 3235 C CA . GLN B 1 161 ? 40.935 14.150 -1.250 1.00 46.90 184 GLN B CA 1
ATOM 3236 C C . GLN B 1 161 ? 42.009 14.611 -0.278 1.00 41.93 184 GLN B C 1
ATOM 3237 O O . GLN B 1 161 ? 41.653 15.083 0.788 1.00 42.48 184 GLN B O 1
ATOM 3251 N N . TYR B 1 163 ? 44.055 17.202 -0.626 1.00 47.34 186 TYR B N 1
ATOM 3252 C CA . TYR B 1 163 ? 43.985 18.666 -0.520 1.00 44.45 186 TYR B CA 1
ATOM 3253 C C . TYR B 1 163 ? 42.823 19.069 0.365 1.00 44.13 186 TYR B C 1
ATOM 3254 O O . TYR B 1 163 ? 43.019 19.856 1.296 1.00 45.56 186 TYR B O 1
ATOM 3263 N N . GLU B 1 164 ? 41.650 18.481 0.116 1.00 44.76 187 GLU B N 1
ATOM 3264 C CA . GLU B 1 164 ? 40.447 18.687 0.952 1.00 43.66 187 GLU B CA 1
ATOM 3265 C C . GLU B 1 164 ? 40.771 18.475 2.447 1.00 47.63 187 GLU B C 1
ATOM 3266 O O . GLU B 1 164 ? 40.415 19.327 3.295 1.00 46.15 187 GLU B O 1
ATOM 3272 N N . GLU B 1 165 ? 41.496 17.381 2.746 1.00 46.66 188 GLU B N 1
ATOM 3273 C CA . GLU B 1 165 ? 41.898 17.043 4.119 1.00 42.87 188 GLU B CA 1
ATOM 3274 C C . GLU B 1 165 ? 42.883 18.050 4.695 1.00 42.42 188 GLU B C 1
ATOM 3275 O O . GLU B 1 165 ? 42.726 18.437 5.847 1.00 53.26 188 GLU B O 1
ATOM 3281 N N . VAL B 1 166 ? 43.844 18.532 3.901 1.00 40.17 189 VAL B N 1
ATOM 3282 C CA . VAL B 1 166 ? 44.792 19.554 4.379 1.00 38.96 189 VAL B CA 1
ATOM 3283 C C . VAL B 1 166 ? 44.044 20.847 4.749 1.00 41.00 189 VAL B C 1
ATOM 3284 O O . VAL B 1 166 ? 44.162 21.339 5.872 1.00 40.06 189 VAL B O 1
ATOM 3288 N N . TYR B 1 167 ? 43.256 21.357 3.800 1.00 38.80 190 TYR B N 1
ATOM 3289 C CA . TYR B 1 167 ? 42.490 22.596 3.991 1.00 40.80 190 TYR B CA 1
ATOM 3290 C C . TYR B 1 167 ? 41.439 22.538 5.100 1.00 44.44 190 TYR B C 1
ATOM 3291 O O . TYR B 1 167 ? 41.284 23.507 5.836 1.00 44.21 190 TYR B O 1
ATOM 3300 N N . ARG B 1 168 ? 40.751 21.411 5.244 1.00 45.61 191 ARG B N 1
ATOM 3301 C CA . ARG B 1 168 ? 39.754 21.286 6.303 1.00 46.26 191 ARG B CA 1
ATOM 3302 C C . ARG B 1 168 ? 40.364 20.984 7.686 1.00 47.93 191 ARG B C 1
ATOM 3303 O O . ARG B 1 168 ? 40.115 21.692 8.656 1.00 52.40 191 ARG B O 1
ATOM 3311 N N . ASP B 1 169 ? 41.159 19.926 7.756 1.00 47.88 192 ASP B N 1
ATOM 3312 C CA . ASP B 1 169 ? 41.657 19.387 9.027 1.00 44.12 192 ASP B CA 1
ATOM 3313 C C . ASP B 1 169 ? 42.978 19.948 9.515 1.00 46.27 192 ASP B C 1
ATOM 3314 O O . ASP B 1 169 ? 43.183 20.001 10.735 1.00 51.83 192 ASP B O 1
ATOM 3319 N N . LYS B 1 170 ? 43.862 20.356 8.595 1.00 44.41 193 LYS B N 1
ATOM 3320 C CA . LYS B 1 170 ? 45.205 20.866 8.950 1.00 43.92 193 LYS B CA 1
ATOM 3321 C C . LYS B 1 170 ? 45.288 22.389 9.022 1.00 41.73 193 LYS B C 1
ATOM 3322 O O . LYS B 1 170 ? 45.802 22.920 9.997 1.00 42.51 193 LYS B O 1
ATOM 3328 N N . LEU B 1 171 ? 44.810 23.092 8.009 1.00 40.34 194 LEU B N 1
ATOM 3329 C CA . LEU B 1 171 ? 44.838 24.563 8.047 1.00 39.92 194 LEU B CA 1
ATOM 3330 C C . LEU B 1 171 ? 43.793 25.107 9.047 1.00 39.16 194 LEU B C 1
ATOM 3331 O O . LEU B 1 171 ? 44.055 26.071 9.741 1.00 40.94 194 LEU B O 1
ATOM 3336 N N . GLY B 1 172 ? 42.618 24.496 9.104 1.00 42.37 195 GLY B N 1
ATOM 3337 C CA . GLY B 1 172 ? 41.600 24.840 10.096 1.00 42.01 195 GLY B CA 1
ATOM 3338 C C . GLY B 1 172 ? 40.831 26.129 9.944 1.00 42.89 195 GLY B C 1
ATOM 3339 O O . GLY B 1 172 ? 40.259 26.607 10.922 1.00 46.13 195 GLY B O 1
ATOM 3340 N N . GLY B 1 173 ? 40.774 26.674 8.731 1.00 42.76 196 GLY B N 1
ATOM 3341 C CA . GLY B 1 173 ? 40.071 27.930 8.490 1.00 45.66 196 GLY B CA 1
ATOM 3342 C C . GLY B 1 173 ? 39.821 28.245 7.032 1.00 48.43 196 GLY B C 1
ATOM 3343 O O . GLY B 1 173 ? 40.017 27.394 6.146 1.00 47.38 196 GLY B O 1
ATOM 3344 N N . GLN B 1 174 ? 39.376 29.482 6.797 1.00 46.30 197 GLN B N 1
ATOM 3345 C CA . GLN B 1 174 ? 39.095 29.966 5.462 1.00 42.70 197 GLN B CA 1
ATOM 3346 C C . GLN B 1 174 ? 40.435 30.194 4.752 1.00 41.56 197 GLN B C 1
ATOM 3347 O O . GLN B 1 174 ? 41.289 30.939 5.237 1.00 46.90 197 GLN B O 1
ATOM 3353 N N . ALA B 1 175 ? 40.627 29.507 3.635 1.00 37.46 198 ALA B N 1
ATOM 3354 C CA . ALA B 1 175 ? 41.851 29.654 2.848 1.00 37.94 198 ALA B CA 1
ATOM 3355 C C . ALA B 1 175 ? 41.601 29.282 1.384 1.00 37.45 198 ALA B C 1
ATOM 3356 O O . ALA B 1 175 ? 40.681 28.507 1.083 1.00 37.43 198 ALA B O 1
ATOM 3358 N N . LEU B 1 176 ? 42.417 29.850 0.497 1.00 36.87 199 LEU B N 1
ATOM 3359 C CA . LEU B 1 176 ? 42.310 29.638 -0.949 1.00 38.39 199 LEU B CA 1
ATOM 3360 C C . LEU B 1 176 ? 43.445 28.738 -1.409 1.00 37.92 199 LEU B C 1
ATOM 3361 O O . LEU B 1 176 ? 44.513 28.736 -0.787 1.00 31.51 199 LEU B O 1
ATOM 3366 N N . LEU B 1 177 ? 43.174 27.948 -2.468 1.00 37.27 200 LEU B N 1
ATOM 3367 C CA . LEU B 1 177 ? 44.137 27.023 -3.075 1.00 34.22 200 LEU B CA 1
ATOM 3368 C C . LEU B 1 177 ? 44.170 27.219 -4.584 1.00 38.83 200 LEU B C 1
ATOM 3369 O O . LEU B 1 177 ? 43.127 27.225 -5.248 1.00 42.15 200 LEU B O 1
ATOM 3374 N N . TYR B 1 178 ? 45.376 27.383 -5.112 1.00 42.55 201 TYR B N 1
ATOM 3375 C CA . TYR B 1 178 ? 45.618 27.463 -6.550 1.00 43.48 201 TYR B CA 1
ATOM 3376 C C . TYR B 1 178 ? 46.684 26.410 -6.854 1.00 44.98 201 TYR B C 1
ATOM 3377 O O . TYR B 1 178 ? 47.727 26.377 -6.176 1.00 45.05 201 TYR B O 1
ATOM 3386 N N . VAL B 1 179 ? 46.396 25.506 -7.794 1.00 41.26 202 VAL B N 1
ATOM 3387 C CA . VAL B 1 179 ? 47.351 24.466 -8.193 1.00 44.21 202 VAL B CA 1
ATOM 3388 C C . VAL B 1 179 ? 47.559 24.564 -9.692 1.00 45.34 202 VAL B C 1
ATOM 3389 O O . VAL B 1 179 ? 46.626 24.345 -10.454 1.00 45.75 202 VAL B O 1
ATOM 3393 N N . TYR B 1 180 ? 48.775 24.941 -10.085 1.00 48.26 203 TYR B N 1
ATOM 3394 C CA . TYR B 1 180 ? 49.172 25.063 -11.481 1.00 52.77 203 TYR B CA 1
ATOM 3395 C C . TYR B 1 180 ? 49.935 23.787 -11.859 1.00 54.84 203 TYR B C 1
ATOM 3396 O O . TYR B 1 180 ? 50.868 23.413 -11.154 1.00 54.34 203 TYR B O 1
ATOM 3405 N N . TYR B 1 181 ? 49.521 23.124 -12.945 1.00 58.03 204 TYR B N 1
ATOM 3406 C CA . TYR B 1 181 ? 50.189 21.921 -13.481 1.00 57.36 204 TYR B CA 1
ATOM 3407 C C . TYR B 1 181 ? 50.998 22.335 -14.711 1.00 57.33 204 TYR B C 1
ATOM 3408 O O . TYR B 1 181 ? 50.532 22.236 -15.853 1.00 53.26 204 TYR B O 1
ATOM 3417 N N . LEU B 1 182 ? 52.217 22.799 -14.446 1.00 54.43 205 LEU B N 1
ATOM 3418 C CA . LEU B 1 182 ? 53.116 23.312 -15.476 1.00 54.58 205 LEU B CA 1
ATOM 3419 C C . LEU B 1 182 ? 53.925 22.224 -16.173 1.00 57.45 205 LEU B C 1
ATOM 3420 O O . LEU B 1 182 ? 54.265 21.211 -15.565 1.00 57.32 205 LEU B O 1
ATOM 3425 N N . ASP B 1 183 ? 54.236 22.447 -17.454 1.00 59.74 206 ASP B N 1
ATOM 3426 C CA . ASP B 1 183 ? 55.110 21.548 -18.191 1.00 60.10 206 ASP B CA 1
ATOM 3427 C C . ASP B 1 183 ? 56.525 21.784 -17.631 1.00 60.93 206 ASP B C 1
ATOM 3428 O O . ASP B 1 183 ? 56.806 22.846 -17.050 1.00 56.15 206 ASP B O 1
ATOM 3433 N N . HIS B 1 184 ? 57.398 20.795 -17.822 1.00 63.50 207 HIS B N 1
ATOM 3434 C CA . HIS B 1 184 ? 58.774 20.822 -17.299 1.00 64.10 207 HIS B CA 1
ATOM 3435 C C . HIS B 1 184 ? 59.560 22.106 -17.561 1.00 66.57 207 HIS B C 1
ATOM 3436 O O . HIS B 1 184 ? 59.993 22.752 -16.597 1.00 66.20 207 HIS B O 1
ATOM 3443 N N . LYS B 1 185 ? 59.720 22.504 -18.828 1.00 69.59 208 LYS B N 1
ATOM 3444 C CA . LYS B 1 185 ? 60.485 23.727 -19.169 1.00 72.52 208 LYS B CA 1
ATOM 3445 C C . LYS B 1 185 ? 59.841 24.981 -18.549 1.00 67.75 208 LYS B C 1
ATOM 3446 O O . LYS B 1 185 ? 60.540 25.836 -17.983 1.00 65.49 208 LYS B O 1
ATOM 3452 N N . SER B 1 186 ? 58.515 25.054 -18.604 1.00 59.86 209 SER B N 1
ATOM 3453 C CA . SER B 1 186 ? 57.774 26.148 -17.985 1.00 57.80 209 SER B CA 1
ATOM 3454 C C . SER B 1 186 ? 57.990 26.203 -16.460 1.00 54.36 209 SER B C 1
ATOM 3455 O O . SER B 1 186 ? 58.223 27.285 -15.895 1.00 51.65 209 SER B O 1
ATOM 3458 N N . PHE B 1 187 ? 57.937 25.040 -15.813 1.00 51.37 210 PHE B N 1
ATOM 3459 C CA . PHE B 1 187 ? 58.168 24.954 -14.375 1.00 50.29 210 PHE B CA 1
ATOM 3460 C C . PHE B 1 187 ? 59.556 25.472 -14.003 1.00 52.26 210 PHE B C 1
ATOM 3461 O O . PHE B 1 187 ? 59.667 26.321 -13.135 1.00 53.44 210 PHE B O 1
ATOM 3469 N N . GLU B 1 188 ? 60.588 24.963 -14.679 1.00 56.45 211 GLU B N 1
ATOM 3470 C CA . GLU B 1 188 ? 61.985 25.340 -14.412 1.00 58.96 211 GLU B CA 1
ATOM 3471 C C . GLU B 1 188 ? 62.239 26.853 -14.501 1.00 58.56 211 GLU B C 1
ATOM 3472 O O . GLU B 1 188 ? 63.022 27.383 -13.708 1.00 60.05 211 GLU B O 1
ATOM 3478 N N . LYS B 1 189 ? 61.578 27.526 -15.449 1.00 57.29 212 LYS B N 1
ATOM 3479 C CA . LYS B 1 189 ? 61.665 28.988 -15.584 1.00 58.39 212 LYS B CA 1
ATOM 3480 C C . LYS B 1 189 ? 60.889 29.666 -14.463 1.00 55.81 212 LYS B C 1
ATOM 3481 O O . LYS B 1 189 ? 61.365 30.650 -13.882 1.00 54.05 212 LYS B O 1
ATOM 3487 N N . ALA B 1 190 ? 59.703 29.129 -14.176 1.00 52.25 213 ALA B N 1
ATOM 3488 C CA . ALA B 1 190 ? 58.845 29.612 -13.098 1.00 51.50 213 ALA B CA 1
ATOM 3489 C C . ALA B 1 190 ? 59.569 29.631 -11.755 1.00 50.89 213 ALA B C 1
ATOM 3490 O O . ALA B 1 190 ? 59.619 30.664 -11.095 1.00 53.78 213 ALA B O 1
ATOM 3492 N N . GLU B 1 191 ? 60.166 28.488 -11.416 1.00 55.26 214 GLU B N 1
ATOM 3493 C CA . GLU B 1 191 ? 60.900 28.231 -10.155 1.00 52.26 214 GLU B CA 1
ATOM 3494 C C . GLU B 1 191 ? 61.974 29.278 -9.909 1.00 51.76 214 GLU B C 1
ATOM 3495 O O . GLU B 1 191 ? 62.045 29.819 -8.815 1.00 52.38 214 GLU B O 1
ATOM 3501 N N . LYS B 1 192 ? 62.754 29.611 -10.938 1.00 52.37 215 LYS B N 1
ATOM 3502 C CA . LYS B 1 192 ? 63.812 30.635 -10.812 1.00 56.80 215 LYS B CA 1
ATOM 3503 C C . LYS B 1 192 ? 63.295 32.012 -10.411 1.00 54.34 215 LYS B C 1
ATOM 3504 O O . LYS B 1 192 ? 64.011 32.734 -9.725 1.00 61.64 215 LYS B O 1
ATOM 3510 N N . ILE B 1 193 ? 62.065 32.345 -10.816 1.00 50.71 216 ILE B N 1
ATOM 3511 C CA . ILE B 1 193 ? 61.432 33.635 -10.487 1.00 49.39 216 ILE B CA 1
ATOM 3512 C C . ILE B 1 193 ? 60.850 33.611 -9.072 1.00 46.14 216 ILE B C 1
ATOM 3513 O O . ILE B 1 193 ? 61.053 34.548 -8.296 1.00 44.42 216 ILE B O 1
ATOM 3518 N N . LEU B 1 194 ? 60.133 32.538 -8.748 1.00 44.34 217 LEU B N 1
ATOM 3519 C CA . LEU B 1 194 ? 59.540 32.341 -7.411 1.00 42.73 217 LEU B CA 1
ATOM 3520 C C . LEU B 1 194 ? 60.552 32.349 -6.249 1.00 46.84 217 LEU B C 1
ATOM 3521 O O . LEU B 1 194 ? 60.213 32.743 -5.136 1.00 54.80 217 LEU B O 1
ATOM 3526 N N . GLU B 1 195 ? 61.781 31.918 -6.517 1.00 52.96 218 GLU B N 1
ATOM 3527 C CA . GLU B 1 195 ? 62.850 31.920 -5.515 1.00 56.12 218 GLU B CA 1
ATOM 3528 C C . GLU B 1 195 ? 63.318 33.323 -5.074 1.00 56.28 218 GLU B C 1
ATOM 3529 O O . GLU B 1 195 ? 63.894 33.454 -3.983 1.00 48.14 218 GLU B O 1
ATOM 3535 N N . ILE B 1 196 ? 63.082 34.344 -5.908 1.00 55.69 219 ILE B N 1
ATOM 3536 C CA . ILE B 1 196 ? 63.570 35.707 -5.655 1.00 56.48 219 ILE B CA 1
ATOM 3537 C C . ILE B 1 196 ? 62.512 36.829 -5.617 1.00 55.69 219 ILE B C 1
ATOM 3538 O O . ILE B 1 196 ? 62.876 37.995 -5.483 1.00 60.14 219 ILE B O 1
ATOM 3543 N N . PHE B 1 197 ? 61.228 36.492 -5.755 1.00 57.05 220 PHE B N 1
ATOM 3544 C CA . PHE B 1 197 ? 60.127 37.474 -5.689 1.00 51.99 220 PHE B CA 1
ATOM 3545 C C . PHE B 1 197 ? 58.993 36.936 -4.834 1.00 48.19 220 PHE B C 1
ATOM 3546 O O . PHE B 1 197 ? 58.757 35.730 -4.810 1.00 52.22 220 PHE B O 1
ATOM 3554 N N . THR B 1 198 ? 58.321 37.838 -4.122 1.00 48.23 221 THR B N 1
ATOM 3555 C CA . THR B 1 198 ? 57.202 37.499 -3.243 1.00 46.79 221 THR B CA 1
ATOM 3556 C C . THR B 1 198 ? 55.894 37.430 -4.056 1.00 48.58 221 THR B C 1
ATOM 3557 O O . THR B 1 198 ? 55.836 37.887 -5.215 1.00 47.04 221 THR B O 1
ATOM 3561 N N . SER B 1 199 ? 54.867 36.833 -3.446 1.00 47.73 222 SER B N 1
ATOM 3562 C CA . SER B 1 199 ? 53.554 36.634 -4.089 1.00 53.17 222 SER B CA 1
ATOM 3563 C C . SER B 1 199 ? 52.976 37.951 -4.604 1.00 51.83 222 SER B C 1
ATOM 3564 O O . SER B 1 199 ? 52.849 38.895 -3.845 1.00 54.99 222 SER B O 1
ATOM 3567 N N . GLY B 1 200 ? 52.662 37.999 -5.896 1.00 53.01 223 GLY B N 1
ATOM 3568 C CA . GLY B 1 200 ? 52.185 39.209 -6.564 1.00 53.89 223 GLY B CA 1
ATOM 3569 C C . GLY B 1 200 ? 53.277 40.055 -7.215 1.00 58.82 223 GLY B C 1
ATOM 3570 O O . GLY B 1 200 ? 52.985 40.763 -8.164 1.00 62.01 223 GLY B O 1
ATOM 3571 N N . ASP B 1 201 ? 54.524 39.966 -6.742 1.00 61.82 224 ASP B N 1
ATOM 3572 C CA . ASP B 1 201 ? 55.683 40.703 -7.303 1.00 66.38 224 ASP B CA 1
ATOM 3573 C C . ASP B 1 201 ? 56.476 39.914 -8.359 1.00 68.97 224 ASP B C 1
ATOM 3574 O O . ASP B 1 201 ? 57.601 40.315 -8.686 1.00 69.98 224 ASP B O 1
ATOM 3579 N N . GLU B 1 202 ? 55.898 38.846 -8.933 1.00 67.79 225 GLU B N 1
ATOM 3580 C CA . GLU B 1 202 ? 56.633 37.979 -9.893 1.00 66.84 225 GLU B CA 1
ATOM 3581 C C . GLU B 1 202 ? 56.945 38.632 -11.238 1.00 63.24 225 GLU B C 1
ATOM 3582 O O . GLU B 1 202 ? 57.967 38.313 -11.818 1.00 67.89 225 GLU B O 1
ATOM 3588 N N . GLY B 1 203 ? 56.085 39.532 -11.708 1.00 63.99 226 GLY B N 1
ATOM 3589 C CA . GLY B 1 203 ? 56.325 40.285 -12.942 1.00 67.45 226 GLY B CA 1
ATOM 3590 C C . GLY B 1 203 ? 55.610 39.761 -14.166 1.00 70.27 226 GLY B C 1
ATOM 3591 O O . GLY B 1 203 ? 55.043 38.662 -14.146 1.00 62.73 226 GLY B O 1
ATOM 3592 N N . SER B 1 204 ? 55.657 40.554 -15.240 1.00 75.12 227 SER B N 1
ATOM 3593 C CA . SER B 1 204 ? 54.982 40.200 -16.494 1.00 78.33 227 SER B CA 1
ATOM 3594 C C . SER B 1 204 ? 55.564 38.941 -17.169 1.00 75.06 227 SER B C 1
ATOM 3595 O O . SER B 1 204 ? 54.805 38.134 -17.711 1.00 73.40 227 SER B O 1
ATOM 3598 N N . ASN B 1 205 ? 56.886 38.769 -17.124 1.00 72.06 228 ASN B N 1
ATOM 3599 C CA . ASN B 1 205 ? 57.526 37.571 -17.718 1.00 75.52 228 ASN B CA 1
ATOM 3600 C C . ASN B 1 205 ? 57.100 36.267 -17.033 1.00 70.65 228 ASN B C 1
ATOM 3601 O O . ASN B 1 205 ? 57.008 35.231 -17.697 1.00 68.76 228 ASN B O 1
ATOM 3606 N N . PHE B 1 206 ? 56.806 36.324 -15.728 1.00 66.85 229 PHE B N 1
ATOM 3607 C CA . PHE B 1 206 ? 56.227 35.171 -15.005 1.00 63.87 229 PHE B CA 1
ATOM 3608 C C . PHE B 1 206 ? 54.843 34.839 -15.565 1.00 62.80 229 PHE B C 1
ATOM 3609 O O . PHE B 1 206 ? 54.542 33.671 -15.832 1.00 57.44 229 PHE B O 1
ATOM 3617 N N . GLU B 1 207 ? 54.018 35.872 -15.745 1.00 70.38 230 GLU B N 1
ATOM 3618 C CA . GLU B 1 207 ? 52.663 35.706 -16.317 1.00 75.61 230 GLU B CA 1
ATOM 3619 C C . GLU B 1 207 ? 52.766 35.090 -17.718 1.00 70.11 230 GLU B C 1
ATOM 3620 O O . GLU B 1 207 ? 51.975 34.210 -18.045 1.00 66.83 230 GLU B O 1
ATOM 3626 N N . ASP B 1 208 ? 53.780 35.505 -18.493 1.00 74.04 231 ASP B N 1
ATOM 3627 C CA . ASP B 1 208 ? 54.052 34.948 -19.843 1.00 76.07 231 ASP B CA 1
ATOM 3628 C C . ASP B 1 208 ? 54.433 33.453 -19.814 1.00 69.76 231 ASP B C 1
ATOM 3629 O O . ASP B 1 208 ? 54.072 32.713 -20.722 1.00 69.80 231 ASP B O 1
ATOM 3634 N N . ILE B 1 209 ? 55.161 33.019 -18.788 1.00 65.13 232 ILE B N 1
ATOM 3635 C CA . ILE B 1 209 ? 55.541 31.596 -18.660 1.00 65.55 232 ILE B CA 1
ATOM 3636 C C . ILE B 1 209 ? 54.320 30.718 -18.331 1.00 67.74 232 ILE B C 1
ATOM 3637 O O . ILE B 1 209 ? 54.152 29.655 -18.914 1.00 65.21 232 ILE B O 1
ATOM 3642 N N . ILE B 1 210 ? 53.497 31.188 -17.392 1.00 70.68 233 ILE B N 1
ATOM 3643 C CA . ILE B 1 210 ? 52.269 30.514 -16.920 1.00 67.65 233 ILE B CA 1
ATOM 3644 C C . ILE B 1 210 ? 51.098 30.564 -17.894 1.00 69.62 233 ILE B C 1
ATOM 3645 O O . ILE B 1 210 ? 50.230 29.686 -17.820 1.00 66.24 233 ILE B O 1
ATOM 3650 N N . GLU B 1 211 ? 51.051 31.553 -18.799 1.00 74.26 234 GLU B N 1
ATOM 3651 C CA . GLU B 1 211 ? 49.871 31.691 -19.687 1.00 78.98 234 GLU B CA 1
ATOM 3652 C C . GLU B 1 211 ? 49.565 30.368 -20.425 1.00 73.93 234 GLU B C 1
ATOM 3653 O O . GLU B 1 211 ? 50.471 29.645 -20.837 1.00 71.59 234 GLU B O 1
ATOM 3659 N N . GLY B 1 212 ? 48.286 30.004 -20.440 1.00 70.77 235 GLY B N 1
ATOM 3660 C CA . GLY B 1 212 ? 47.821 28.780 -21.061 1.00 72.30 235 GLY B CA 1
ATOM 3661 C C . GLY B 1 212 ? 47.911 27.534 -20.210 1.00 72.16 235 GLY B C 1
ATOM 3662 O O . GLY B 1 212 ? 47.152 26.598 -20.444 1.00 80.00 235 GLY B O 1
ATOM 3663 N N . GLN B 1 213 ? 48.768 27.522 -19.191 1.00 71.77 236 GLN B N 1
ATOM 3664 C CA . GLN B 1 213 ? 48.984 26.325 -18.382 1.00 70.13 236 GLN B CA 1
ATOM 3665 C C . GLN B 1 213 ? 47.749 25.989 -17.537 1.00 66.41 236 GLN B C 1
ATOM 3666 O O . GLN B 1 213 ? 47.138 26.903 -16.974 1.00 65.09 236 GLN B O 1
ATOM 3672 N N . PR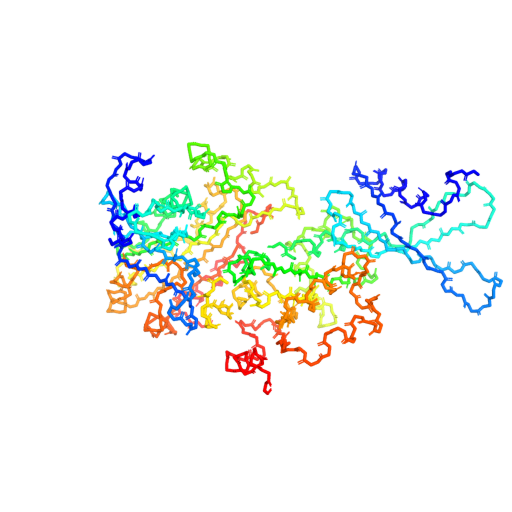O B 1 214 ? 47.372 24.686 -17.458 1.00 65.40 237 PRO B N 1
ATOM 3673 C CA . PRO B 1 214 ? 46.171 24.309 -16.705 1.00 64.81 237 PRO B CA 1
ATOM 3674 C C . PRO B 1 214 ? 46.329 24.523 -15.204 1.00 64.22 237 PRO B C 1
ATOM 3675 O O . PRO B 1 214 ? 47.391 24.227 -14.654 1.00 60.55 237 PRO B O 1
ATOM 3679 N N . TYR B 1 215 ? 45.291 25.076 -14.576 1.00 64.14 238 TYR B N 1
ATOM 3680 C CA . TYR B 1 215 ? 45.295 25.305 -13.143 1.00 59.70 238 TYR B CA 1
ATOM 3681 C C . TYR B 1 215 ? 43.915 25.195 -12.513 1.00 57.65 238 TYR B C 1
ATOM 3682 O O . TYR B 1 215 ? 42.896 25.333 -13.190 1.00 52.61 238 TYR B O 1
ATOM 3691 N N . PHE B 1 216 ? 43.921 24.956 -11.202 1.00 54.41 239 PHE B N 1
ATOM 3692 C CA . PHE B 1 216 ? 42.716 24.808 -10.407 1.00 53.05 239 PHE B CA 1
ATOM 3693 C C . PHE B 1 216 ? 42.760 25.830 -9.289 1.00 50.07 239 PHE B C 1
ATOM 3694 O O . PHE B 1 216 ? 43.710 25.847 -8.531 1.00 51.01 239 PHE B O 1
ATOM 3702 N N . GLY B 1 217 ? 41.724 26.664 -9.212 1.00 52.60 240 GLY B N 1
ATOM 3703 C CA . GLY B 1 217 ? 41.612 27.734 -8.231 1.00 49.06 240 GLY B CA 1
ATOM 3704 C C . GLY B 1 217 ? 40.329 27.601 -7.457 1.00 49.33 240 GLY B C 1
ATOM 3705 O O . GLY B 1 217 ? 39.251 27.586 -8.067 1.00 52.07 240 GLY B O 1
ATOM 3706 N N . THR B 1 218 ? 40.431 27.533 -6.130 1.00 43.75 241 THR B N 1
ATOM 3707 C CA . THR B 1 218 ? 39.242 27.398 -5.287 1.00 42.22 241 THR B CA 1
ATOM 3708 C C . THR B 1 218 ? 39.487 27.985 -3.895 1.00 42.78 241 THR B C 1
ATOM 3709 O O . THR B 1 218 ? 40.569 28.502 -3.593 1.00 44.73 241 THR B O 1
ATOM 3713 N N . ILE B 1 219 ? 38.446 27.899 -3.074 1.00 42.89 242 ILE B N 1
ATOM 3714 C CA . ILE B 1 219 ? 38.431 28.379 -1.700 1.00 40.67 242 ILE B CA 1
ATOM 3715 C C . ILE B 1 219 ? 37.631 27.388 -0.853 1.00 42.08 242 ILE B C 1
ATOM 3716 O O . ILE B 1 219 ? 36.644 26.794 -1.333 1.00 40.24 242 ILE B O 1
ATOM 3729 N N . ARG B 1 221 ? 35.651 27.923 2.357 1.00 43.53 244 ARG B N 1
ATOM 3730 C CA . ARG B 1 221 ? 35.137 29.023 3.172 1.00 46.33 244 ARG B CA 1
ATOM 3731 C C . ARG B 1 221 ? 35.053 28.652 4.628 1.00 47.89 244 ARG B C 1
ATOM 3732 O O . ARG B 1 221 ? 35.037 27.475 4.980 1.00 45.79 244 ARG B O 1
ATOM 3740 N N . TYR B 1 222 ? 34.976 29.678 5.464 1.00 50.26 245 TYR B N 1
ATOM 3741 C CA . TYR B 1 222 ? 34.857 29.493 6.904 1.00 51.63 245 TYR B CA 1
ATOM 3742 C C . TYR B 1 222 ? 33.600 28.663 7.188 1.00 55.41 245 TYR B C 1
ATOM 3743 O O . TYR B 1 222 ? 32.520 28.944 6.634 1.00 51.75 245 TYR B O 1
ATOM 3752 N N . GLY B 1 223 ? 33.752 27.665 8.055 1.00 55.64 246 GLY B N 1
ATOM 3753 C CA . GLY B 1 223 ? 32.635 26.794 8.448 1.00 57.21 246 GLY B CA 1
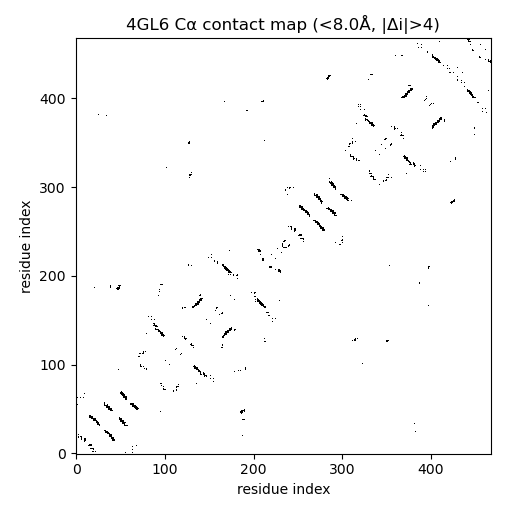ATOM 3754 C C . GLY B 1 223 ? 32.126 25.823 7.391 1.00 52.46 246 GLY B C 1
ATOM 3755 O O . GLY B 1 223 ? 31.055 25.274 7.539 1.00 55.54 246 GLY B O 1
ATOM 3756 N N . SER B 1 224 ? 32.910 25.611 6.344 1.00 52.75 247 SER B N 1
ATOM 3757 C CA . SER B 1 224 ? 32.585 24.722 5.260 1.00 53.70 247 SER B CA 1
ATOM 3758 C C . SER B 1 224 ? 33.631 23.619 5.306 1.00 52.74 247 SER B C 1
ATOM 3759 O O . SER B 1 224 ? 34.821 23.899 5.467 1.00 60.65 247 SER B O 1
ATOM 3762 N N . ASP B 1 225 ? 33.187 22.377 5.169 1.00 51.58 248 ASP B N 1
ATOM 3763 C CA . ASP B 1 225 ? 34.073 21.195 5.174 1.00 50.16 248 ASP B CA 1
ATOM 3764 C C . ASP B 1 225 ? 34.447 20.735 3.740 1.00 49.06 248 ASP B C 1
ATOM 3765 O O . ASP B 1 225 ? 35.000 19.653 3.567 1.00 48.00 248 ASP B O 1
ATOM 3770 N N . LYS B 1 226 ? 34.109 21.541 2.724 1.00 50.38 249 LYS B N 1
ATOM 3771 C CA . LYS B 1 226 ? 34.389 21.256 1.317 1.00 52.17 249 LYS B CA 1
ATOM 3772 C C . LYS B 1 226 ? 34.850 22.535 0.622 1.00 48.91 249 LYS B C 1
ATOM 3773 O O . LYS B 1 226 ? 34.629 23.636 1.110 1.00 55.93 249 LYS B O 1
ATOM 3779 N N . PHE B 1 227 ? 35.523 22.365 -0.507 1.00 44.59 250 PHE B N 1
ATOM 3780 C CA . PHE B 1 227 ? 35.927 23.474 -1.350 1.00 43.01 250 PHE B CA 1
ATOM 3781 C C . PHE B 1 227 ? 34.688 23.934 -2.109 1.00 46.49 250 PHE B C 1
ATOM 3782 O O . PHE B 1 227 ? 33.737 23.168 -2.268 1.00 48.79 250 PHE B O 1
ATOM 3790 N N . ASP B 1 228 ? 34.707 25.170 -2.609 1.00 45.22 251 ASP B N 1
ATOM 3791 C CA . ASP B 1 228 ? 33.579 25.676 -3.397 1.00 46.87 251 ASP B CA 1
ATOM 3792 C C . ASP B 1 228 ? 33.463 24.941 -4.735 1.00 52.49 251 ASP B C 1
ATOM 3793 O O . ASP B 1 228 ? 32.370 24.873 -5.307 1.00 53.22 251 ASP B O 1
ATOM 3798 N N . ASP B 1 229 ? 34.576 24.374 -5.209 1.00 55.94 252 ASP B N 1
ATOM 3799 C CA . ASP B 1 229 ? 34.645 23.645 -6.478 1.00 53.24 252 ASP B CA 1
ATOM 3800 C C . ASP B 1 229 ? 34.918 22.141 -6.226 1.00 48.50 252 ASP B C 1
ATOM 3801 O O . ASP B 1 229 ? 35.930 21.751 -5.634 1.00 43.29 252 ASP B O 1
ATOM 3806 N N . ASN B 1 230 ? 33.968 21.314 -6.646 1.00 49.17 253 ASN B N 1
ATOM 3807 C CA . ASN B 1 230 ? 34.018 19.855 -6.445 1.00 49.53 253 ASN B CA 1
ATOM 3808 C C . ASN B 1 230 ? 35.053 19.100 -7.301 1.00 52.38 253 ASN B C 1
ATOM 3809 O O . ASN B 1 230 ? 35.671 19.683 -8.206 1.00 52.31 253 ASN B O 1
ATOM 3814 N N . LEU B 1 231 ? 35.184 17.795 -7.029 1.00 51.46 254 LEU B N 1
ATOM 3815 C CA . LEU B 1 231 ? 36.088 16.888 -7.757 1.00 54.37 254 LEU B CA 1
ATOM 3816 C C . LEU B 1 231 ? 35.992 16.988 -9.283 1.00 51.59 254 LEU B C 1
ATOM 3817 O O . LEU B 1 231 ? 37.000 16.925 -9.964 1.00 54.02 254 LEU B O 1
ATOM 3822 N N . GLU B 1 232 ? 34.784 17.119 -9.800 1.00 54.87 255 GLU B N 1
ATOM 3823 C CA . GLU B 1 232 ? 34.558 17.138 -11.250 1.00 62.45 255 GLU B CA 1
ATOM 3824 C C . GLU B 1 232 ? 35.186 18.397 -11.862 1.00 55.33 255 GLU B C 1
ATOM 3825 O O . GLU B 1 232 ? 35.838 18.314 -12.897 1.00 52.58 255 GLU B O 1
ATOM 3831 N N . ILE B 1 233 ? 35.007 19.538 -11.195 1.00 54.47 256 ILE B N 1
ATOM 3832 C CA . ILE B 1 233 ? 35.606 20.829 -11.610 1.00 55.80 256 ILE B CA 1
ATOM 3833 C C . ILE B 1 233 ? 37.146 20.769 -11.552 1.00 55.30 256 ILE B C 1
ATOM 3834 O O . ILE B 1 233 ? 37.826 21.358 -12.394 1.00 60.90 256 ILE B O 1
ATOM 3839 N N . PHE B 1 234 ? 37.670 20.033 -10.574 1.00 54.63 257 PHE B N 1
ATOM 3840 C CA . PHE B 1 234 ? 39.108 19.808 -10.428 1.00 54.45 257 PHE B CA 1
ATOM 3841 C C . PHE B 1 234 ? 39.673 19.011 -11.603 1.00 59.38 257 PHE B C 1
ATOM 3842 O O . PHE B 1 234 ? 40.676 19.417 -12.185 1.00 65.92 257 PHE B O 1
ATOM 3850 N N . LYS B 1 235 ? 39.034 17.884 -11.928 1.00 59.17 258 LYS B N 1
ATOM 3851 C CA . LYS B 1 235 ? 39.467 17.022 -13.051 1.00 59.11 258 LYS B CA 1
ATOM 3852 C C . LYS B 1 235 ? 39.461 17.788 -14.378 1.00 58.29 258 LYS B C 1
ATOM 3853 O O . LYS B 1 235 ? 40.427 17.719 -15.127 1.00 60.05 258 LYS B O 1
ATOM 3859 N N . ALA B 1 236 ? 38.389 18.542 -14.621 1.00 58.58 259 ALA B N 1
ATOM 3860 C CA . ALA B 1 236 ? 38.250 19.367 -15.813 1.00 59.25 259 ALA B CA 1
ATOM 3861 C C . ALA B 1 236 ? 39.347 20.426 -15.886 1.00 60.33 259 ALA B C 1
ATOM 3862 O O . ALA B 1 236 ? 39.961 20.599 -16.936 1.00 62.64 259 ALA B O 1
ATOM 3864 N N . ALA B 1 237 ? 39.590 21.113 -14.768 1.00 58.21 260 ALA B N 1
ATOM 3865 C CA . ALA B 1 237 ? 40.628 22.152 -14.686 1.00 57.29 260 ALA B CA 1
ATOM 3866 C C . ALA B 1 237 ? 42.023 21.600 -14.937 1.00 59.90 260 ALA B C 1
ATOM 3867 O O . ALA B 1 237 ? 42.825 22.215 -15.640 1.00 63.18 260 ALA B O 1
ATOM 3869 N N . LYS B 1 238 ? 42.285 20.433 -14.352 1.00 67.48 261 LYS B N 1
ATOM 3870 C CA . LYS B 1 238 ? 43.573 19.725 -14.461 1.00 68.62 261 LYS B CA 1
ATOM 3871 C C . LYS B 1 238 ? 43.867 19.338 -15.931 1.00 66.40 261 LYS B C 1
ATOM 3872 O O . LYS B 1 238 ? 45.024 19.267 -16.303 1.00 68.80 261 LYS B O 1
ATOM 3878 N N . GLN B 1 239 ? 42.829 19.076 -16.736 1.00 73.10 262 GLN B N 1
ATOM 3879 C CA . GLN B 1 239 ? 42.959 18.865 -18.196 1.00 79.19 262 GLN B CA 1
ATOM 3880 C C . GLN B 1 239 ? 43.112 20.233 -18.910 1.00 80.63 262 GLN B C 1
ATOM 3881 O O . GLN B 1 239 ? 43.936 20.369 -19.801 1.00 83.43 262 GLN B O 1
ATOM 3887 N N . GLY B 1 240 ? 42.280 21.211 -18.523 1.00 83.19 263 GLY B N 1
ATOM 3888 C CA . GLY B 1 240 ? 42.269 22.594 -19.044 1.00 75.56 263 GLY B CA 1
ATOM 3889 C C . GLY B 1 240 ? 41.002 22.860 -19.821 1.00 79.63 263 GLY B C 1
ATOM 3890 O O . GLY B 1 240 ? 41.083 23.180 -20.991 1.00 89.31 263 GLY B O 1
ATOM 3891 N N . LYS B 1 241 ? 39.845 22.788 -19.145 1.00 86.66 264 LYS B N 1
ATOM 3892 C CA . LYS B 1 241 ? 38.500 22.849 -19.786 1.00 103.32 264 LYS B CA 1
ATOM 3893 C C . LYS B 1 241 ? 37.483 23.851 -19.195 1.00 97.15 264 LYS B C 1
ATOM 3894 O O . LYS B 1 241 ? 37.735 24.518 -18.193 1.00 92.50 264 LYS B O 1
#